Protein 9KB1 (pdb70)

B-factor: mean 30.73, std 11.29, range [16.1, 91.7]

Sequence (476 aa):
QPVDTIIYQAKVFDGLGNAPVHMDVAIKGQQIVALGELSAYQATEEVNADGLCLAPGFIDVHTHDDLEVLRNPEMAAKISQGVTTVITGNCGISAAPAELANDAPDPMNLLGEKAEFKFAQLRDYIDAYKVQKANVNVAALVGHTTLRNNVMADLLRPATAAEITLMQQQLDLALSQGALGLSTGLAYKNANQAPSSEVHAFGEVLKKHDALYTTHLRTEFDAVLDAMDEAFAMEQAFDIKVIISHLKCAGKNNWGRAPELLAKFSEQGEHSKCSCDAYPYAASSSTLDLNQVTDDFDIFITWSDSHPEMAEQLLADIAKQWGISLLDAAKQLQPAGAVYHGLNEDDVKTILAFDKTMIGSDGLPCDPHPHPRLWGSFPRVLGHYSREQGIFSLATAIHKMTGLSAANYRLANRGVIKVGHFADLVLFDADEIIDNATFVESALPASGIHQVWTNGQTTFKDKRVLPAYSGQFLTS

Solvent-accessible surface area: 17513 Å² total; per-residue (Å²): 207,82,8,59,8,0,0,41,67,0,76,4,7,34,2,90,34,81,79,46,82,117,27,2,0,0,0,103,40,82,81,1,56,9,51,22,114,5,100,104,91,125,12,126,66,116,19,119,0,106,69,22,4,0,0,2,2,0,2,0,0,2,0,3,1,3,2,28,1,43,98,53,12,60,4,29,15,1,0,5,0,0,0,1,1,0,0,1,0,1,3,0,0,2,2,3,8,2,125,33,79,128,101,21,22,74,5,0,51,16,0,6,135,87,76,40,17,157,16,43,77,2,135,59,4,5,67,30,2,101,123,91,83,0,0,0,0,0,0,4,1,0,0,0,0,0,0,0,27,41,27,6,108,76,14,86,62,67,10,71,82,74,27,28,63,87,0,51,107,50,0,37,77,2,5,76,43,4,1,13,0,0,0,0,0,5,45,47,134,12,0,64,85,0,54,53,78,1,4,55,25,0,0,113,22,0,95,150,59,128,8,5,4,1,2,23,3,57,39,14,68,87,44,0,41,100,6,0,60,38,3,2,30,2,1,64,55,18,86,11,11,0,0,0,1,8,7,14,2,7,9,118,120,5,85,53,46,0,84,75,0,45,63,16,11,103,99,7,61,129,48,80,105,3,7,0,2,5,10,0,9,26,0,20,11,24,41,5,54,52,142,46,26,33,122,66,33,81,3,44,0,2,47,5,104,56,54,90,104,17,31,96,49,44,0,45,72,0,3,174,104,64,66,60,62,42,80,63,0,0,111,95,0,64,69,0,1,0,5,4,53,3,18,46,61,98,6,10,48,47,5,0,49,28,110,58,0,0,0,2,0,11,0,10,24,55,16,103,23,14,2,2,2,12,44,0,0,0,0,46,0,1,0,36,0,10,85,103,81,55,55,24,65,33,13,50,0,0,47,5,0,0,4,30,0,6,64,10,3,122,11,78,71,9,5,22,8,120,76,35,28,44,0,8,0,0,5,0,31,23,110,105,0,37,19,50,7,67,74,112,97,5,51,71,72,7,36,10,4,68,7,0,3,0,3,17,96,33,0,9,74,83,137,133,36,51,74,33,61,14,3,54,17,23,82,98

Nearest PDB structures (foldseek):
  1m7j-assembly1_A  TM=9.771E-01  e=2.352E-67  Alcaligenes faecalis
  1rk5-assembly1_A  TM=9.761E-01  e=4.199E-66  Alcaligenes faecalis
  1v4y-assembly1_A  TM=9.751E-01  e=8.633E-66  Alcaligenes faecalis
  3giq-assembly1_A  TM=9.628E-01  e=1.571E-62  Bordetella bronchiseptica
  6gde-assembly1_A  TM=7.192E-01  e=4.401E-16  Aquifex aeolicus VF5

Radius of gyration: 21.79 Å; Cα contacts (8 Å, |Δi|>4): 1241; chains: 1; bounding box: 58×54×54 Å

Secondary structure (DSSP, 8-state):
--EEEEEEEEEE--SSSPPPEEEEEEEETTEEEEEE--TTS-EEEEEE-TT-EEEEPEEE-S---TTHHHH-TT-HHHHTTTEEEEEE--TT--SSS---SS---TTGGGT--GGG---SSHHHHHHHHHHH--SSEEEEPEEHHHHHHHH-S--SSPPPHHHHHHHHHHHHHHHHTT--EEEEETTSTTTTT--HHHHHTTHHHHHHTT-EEEEE-S-SSTTHHHHHHHHHHHHHHH--EEEE-S----SGGGTT-HHHHHHHGGG--S----EEEE-S-S-EEEE--GGG--SSS-EEEEEESS-GGGTTEEHHHHHHHHTS-HHHHHHHH-SEEEEE--S-HHHHHHHHHSTTEEE-----TT-SS--THHHHHHHIIIIIIIIIT-SS-HHHHHHTTTHHHHHHTT-TT-SS--TTSB--EEEE-TTT-B----SSSTTPPPBSEEEEEETTEEEEETTEE-------B---

Foldseek 3Di:
DAAAEKEAQAQEQFLQLDGTDGWMWTHHFFFTADIGHVPVHHHPYYHYQHQWYKFFQFEFEAEQCQQVCLVPQLLCLQVLLRHAAYEHAAAQEHLPLADADDADDPPNVLNPGRVSSPHNHLVSSQVSCVVLPGSHAYAYAHGNLRLCNRQDPQLQAEDDPVSLVVSLVRQLRNQVVFHQYYYHNCCDRSNVRHDLVSVLSNQVSCLVSLHEYEYNFNDLEDCRLVSVVSQLVSCVVRVHEYEYEAHAHFAPVCAPVLVVVVCSLVVSPPDNRYFYAHFQALKDKDFQDLVPFDPPFWKAWQAAPQCRVRHRHTLVVQCVVVVHDSSVSSVRRPRTMIIGSTGDNVSSLSQLLPLRYAYHQHWRVVGPQTALSSRFGLLCLLAVVCPPVNSDHNSSSSSSRAVSVCVSSVQPLTRGSDGPRTPFMWMWNSHQWGGDADSNRRNDHTPTTAWTDHSRHTQDHDHDGRGPSPYHHRGD

Structure (mmCIF, N/CA/C/O backbone):
data_9KB1
#
_entry.id   9KB1
#
_cell.length_a   87.597
_cell.length_b   87.597
_cell.length_c   143.319
_cell.angle_alpha   90.00
_cell.angle_beta   90.00
_cell.angle_gamma   120.00
#
_symmetry.space_group_name_H-M   'P 31 2 1'
#
loo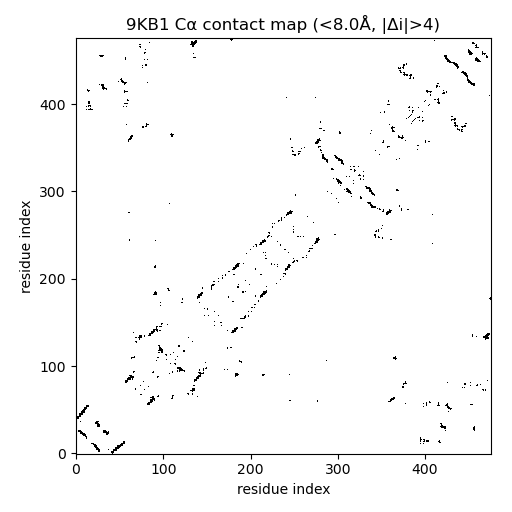p_
_entity.id
_entity.type
_entity.pdbx_description
1 polymer PpOngB
2 non-polymer 'ZINC ION'
3 non-polymer 'SULFATE ION'
4 water water
#
loop_
_atom_site.group_PDB
_atom_site.id
_atom_site.type_symbol
_atom_site.label_atom_id
_atom_site.label_alt_id
_atom_site.label_comp_id
_atom_site.label_asym_id
_atom_site.label_entity_id
_atom_site.label_seq_id
_atom_site.pdbx_PDB_ins_code
_atom_site.Cartn_x
_atom_site.Cartn_y
_atom_site.Cartn_z
_atom_site.occupancy
_atom_site.B_iso_or_equiv
_atom_site.auth_seq_id
_atom_site.auth_comp_id
_atom_site.auth_asym_id
_atom_site.auth_atom_id
_atom_site.pdbx_PDB_model_num
ATOM 1 N N . GLN A 1 7 ? 58.726 0.846 15.223 1.00 73.78 7 GLN A N 1
ATOM 2 C CA . GLN A 1 7 ? 57.788 0.061 14.422 1.00 63.35 7 GLN A CA 1
ATOM 3 C C . GLN A 1 7 ? 56.275 0.086 14.762 1.00 54.53 7 GLN A C 1
ATOM 4 O O . GLN A 1 7 ? 55.517 -0.634 14.112 1.00 50.32 7 GLN A O 1
ATOM 10 N N . PRO A 1 8 ? 55.810 0.869 15.743 1.00 47.07 8 PRO A N 1
ATOM 11 C CA . PRO A 1 8 ? 54.358 1.011 15.902 1.00 43.07 8 PRO A CA 1
ATOM 12 C C . PRO A 1 8 ? 53.755 1.853 14.787 1.00 36.49 8 PRO A C 1
ATOM 13 O O . PRO A 1 8 ? 54.428 2.654 14.137 1.00 41.32 8 PRO A O 1
ATOM 17 N N . VAL A 1 9 ? 52.454 1.658 14.581 1.00 36.52 9 VAL A N 1
ATOM 18 C CA . VAL A 1 9 ? 51.689 2.401 13.589 1.00 34.54 9 VAL A CA 1
ATOM 19 C C . VAL A 1 9 ? 50.598 3.185 14.312 1.00 33.15 9 VAL A C 1
ATOM 20 O O . VAL A 1 9 ? 50.315 2.959 15.487 1.00 36.57 9 VAL A O 1
ATOM 24 N N . ASP A 1 10 ? 49.982 4.122 13.584 1.00 33.64 10 ASP A N 1
ATOM 25 C CA . ASP A 1 10 ? 48.936 4.940 14.184 1.00 26.05 10 ASP A CA 1
ATOM 26 C C . ASP A 1 10 ? 47.633 4.167 14.326 1.00 31.79 10 ASP A C 1
ATOM 27 O O . ASP A 1 10 ? 46.974 4.242 15.370 1.00 31.95 10 ASP A O 1
ATOM 32 N N . THR A 1 11 ? 47.252 3.423 13.295 1.00 28.70 11 THR A N 1
ATOM 33 C CA . THR A 1 11 ? 45.920 2.844 13.220 1.00 30.70 11 THR A CA 1
ATOM 34 C C . THR A 1 11 ? 45.997 1.523 12.469 1.00 31.70 11 THR A C 1
ATOM 35 O O . THR A 1 11 ? 46.717 1.405 11.470 1.00 31.74 11 THR A O 1
ATOM 39 N N . ILE A 1 12 ? 45.250 0.535 12.945 1.00 33.96 12 ILE A N 1
ATOM 40 C CA . ILE A 1 12 ? 44.975 -0.665 12.167 1.00 33.07 12 ILE A CA 1
ATOM 41 C C . ILE A 1 12 ? 43.466 -0.812 12.054 1.00 34.07 12 ILE A C 1
ATOM 42 O O . ILE A 1 12 ? 42.749 -0.726 13.062 1.00 31.67 12 ILE A O 1
ATOM 47 N N . ILE A 1 13 ? 42.988 -0.987 10.825 1.00 30.05 13 ILE A N 1
ATOM 48 C CA . ILE A 1 13 ? 41.596 -1.301 10.542 1.00 30.15 13 ILE A CA 1
ATOM 49 C C . ILE A 1 13 ? 41.500 -2.811 10.396 1.00 33.88 13 ILE A C 1
ATOM 50 O O . ILE A 1 13 ? 42.120 -3.389 9.498 1.00 36.57 13 ILE A O 1
ATOM 55 N N . TYR A 1 14 ? 40.738 -3.450 11.284 1.00 31.42 14 TYR A N 1
ATOM 56 C CA . TYR A 1 14 ? 40.691 -4.902 11.382 1.00 29.57 14 TYR A CA 1
ATOM 57 C C . TYR A 1 14 ? 39.455 -5.451 10.684 1.00 33.53 14 TYR A C 1
ATOM 58 O O . TYR A 1 14 ? 38.339 -4.971 10.914 1.00 29.40 14 TYR A O 1
ATOM 67 N N . GLN A 1 15 ? 39.673 -6.439 9.811 1.00 37.47 15 GLN A N 1
ATOM 68 C CA . GLN A 1 15 ? 38.640 -7.346 9.310 1.00 40.89 15 GLN A CA 1
ATOM 69 C C . GLN A 1 15 ? 37.616 -6.661 8.408 1.00 33.10 15 GLN A C 1
ATOM 70 O O . GLN A 1 15 ? 36.480 -7.121 8.279 1.00 33.60 15 GLN A O 1
ATOM 76 N N . ALA A 1 16 ? 37.995 -5.575 7.750 1.00 29.29 16 ALA A N 1
ATOM 77 C CA . ALA A 1 16 ? 37.129 -5.066 6.704 1.00 31.61 16 ALA A CA 1
ATOM 78 C C . ALA A 1 16 ? 37.180 -5.980 5.479 1.00 29.03 16 ALA A C 1
ATOM 79 O O . ALA A 1 16 ? 38.118 -6.758 5.276 1.00 35.54 16 ALA A O 1
ATOM 81 N N . LYS A 1 17 ? 36.137 -5.887 4.664 1.00 27.15 17 LYS A N 1
ATOM 82 C CA . LYS A 1 17 ? 36.162 -6.379 3.289 1.00 30.75 17 LYS A CA 1
ATOM 83 C C . LYS A 1 17 ? 36.820 -5.297 2.435 1.00 26.96 17 LYS A C 1
ATOM 84 O O . LYS A 1 17 ? 36.202 -4.279 2.123 1.00 27.06 17 LYS A O 1
ATOM 90 N N . VAL A 1 18 ? 38.082 -5.502 2.063 1.00 25.49 18 VAL A N 1
ATOM 91 C CA . VAL A 1 18 ? 38.918 -4.455 1.469 1.00 27.40 18 VAL A CA 1
ATOM 92 C C . VAL A 1 18 ? 38.867 -4.546 -0.058 1.00 25.98 18 VAL A C 1
ATOM 93 O O . VAL A 1 18 ? 39.243 -5.568 -0.640 1.00 26.75 18 VAL A O 1
ATOM 97 N N . PHE A 1 19 ? 38.452 -3.459 -0.713 1.00 24.02 19 PHE A N 1
ATOM 98 C CA . PHE A 1 19 ? 38.493 -3.344 -2.168 1.00 24.26 19 PHE A CA 1
ATOM 99 C C . PHE A 1 19 ? 39.736 -2.550 -2.562 1.00 26.77 19 PHE A C 1
ATOM 100 O O . PHE A 1 19 ? 39.936 -1.433 -2.076 1.00 29.05 19 PHE A O 1
ATOM 108 N N . ASP A 1 20 ? 40.572 -3.119 -3.440 1.00 27.91 20 ASP A N 1
ATOM 109 C CA . ASP A 1 20 ? 41.844 -2.464 -3.731 1.00 30.83 20 ASP A CA 1
ATOM 110 C C . ASP A 1 20 ? 41.700 -1.260 -4.651 1.00 28.02 20 ASP A C 1
ATOM 111 O O . ASP A 1 20 ? 42.646 -0.472 -4.757 1.00 25.57 20 ASP A O 1
ATOM 116 N N . GLY A 1 21 ? 40.550 -1.083 -5.293 1.00 24.95 21 GLY A N 1
ATOM 117 C CA . GLY A 1 21 ? 40.350 0.035 -6.195 1.00 21.20 21 GLY A CA 1
ATOM 118 C C . GLY A 1 21 ? 40.633 -0.281 -7.650 1.00 24.80 21 GLY A C 1
ATOM 119 O O . GLY A 1 21 ? 40.439 0.595 -8.506 1.00 22.88 21 GLY A O 1
ATOM 120 N N . LEU A 1 22 ? 41.072 -1.506 -7.951 1.00 23.93 22 LEU A N 1
ATOM 121 C CA . LEU A 1 22 ? 41.476 -1.926 -9.283 1.00 26.38 22 LEU A CA 1
ATOM 122 C C . LEU A 1 22 ? 40.426 -2.794 -9.964 1.00 26.55 22 LEU A C 1
ATOM 123 O O . LEU A 1 22 ? 40.669 -3.290 -11.070 1.00 27.36 22 LEU A O 1
ATOM 128 N N . GLY A 1 23 ? 39.266 -2.973 -9.335 1.00 25.48 23 GLY A N 1
ATOM 129 C CA . GLY A 1 23 ? 38.221 -3.821 -9.861 1.00 23.04 23 GLY A CA 1
ATOM 130 C C . GLY A 1 23 ? 38.313 -5.270 -9.442 1.00 25.30 23 GLY A C 1
ATOM 131 O O . GLY A 1 23 ? 37.456 -6.065 -9.844 1.00 26.61 23 GLY A O 1
ATOM 132 N N . ASN A 1 24 ? 39.304 -5.631 -8.635 1.00 24.15 24 ASN A N 1
ATOM 133 C CA . ASN A 1 24 ? 39.487 -7.009 -8.203 1.00 28.77 24 ASN A CA 1
ATOM 134 C C . ASN A 1 24 ? 38.509 -7.375 -7.092 1.00 30.98 24 ASN A C 1
ATOM 135 O O . ASN A 1 24 ? 37.935 -6.515 -6.418 1.00 28.60 24 ASN A O 1
ATOM 140 N N . ALA A 1 25 ? 38.341 -8.682 -6.897 1.00 27.37 25 ALA A N 1
ATOM 141 C CA . ALA A 1 25 ? 37.486 -9.167 -5.828 1.00 27.81 25 ALA A CA 1
ATOM 142 C C . ALA A 1 25 ? 37.982 -8.634 -4.485 1.00 28.35 25 ALA A C 1
ATOM 143 O O . ALA A 1 25 ? 39.197 -8.524 -4.267 1.00 34.18 25 ALA A O 1
ATOM 145 N N . PRO A 1 26 ? 37.082 -8.288 -3.572 1.00 29.50 26 PRO A N 1
ATOM 146 C CA . PRO A 1 26 ? 37.516 -7.821 -2.253 1.00 27.69 26 PRO A CA 1
ATOM 147 C C . PRO A 1 26 ? 38.159 -8.945 -1.454 1.00 31.71 26 PRO A C 1
ATOM 148 O O . PRO A 1 26 ? 37.926 -10.133 -1.690 1.00 31.29 26 PRO A O 1
ATOM 152 N N . VAL A 1 27 ? 38.989 -8.543 -0.494 1.00 32.56 27 VAL A N 1
ATOM 153 C CA . VAL A 1 27 ? 39.753 -9.464 0.339 1.00 33.25 27 VAL A CA 1
ATOM 154 C C . VAL A 1 27 ? 39.553 -9.067 1.798 1.00 35.75 27 VAL A C 1
ATOM 155 O O . VAL A 1 27 ? 39.613 -7.880 2.139 1.00 34.71 27 VAL A O 1
ATOM 159 N N . HIS A 1 28 ? 39.287 -10.051 2.655 1.00 33.83 28 HIS A N 1
ATOM 160 C CA . HIS A 1 28 ? 39.245 -9.802 4.092 1.00 43.44 28 HIS A CA 1
ATOM 161 C C . HIS A 1 28 ? 40.671 -9.729 4.616 1.00 40.74 28 HIS A C 1
ATOM 162 O O . HIS A 1 28 ? 41.440 -10.683 4.466 1.00 40.53 28 HIS A O 1
ATOM 169 N N . MET A 1 29 ? 41.031 -8.594 5.202 1.00 40.01 29 MET A N 1
ATOM 170 C CA . MET A 1 29 ? 42.373 -8.406 5.740 1.00 43.02 29 MET A CA 1
ATOM 171 C C . MET A 1 29 ? 42.370 -7.136 6.578 1.00 43.00 29 MET A C 1
ATOM 172 O O . MET A 1 29 ? 41.353 -6.444 6.690 1.00 40.49 29 MET A O 1
ATOM 177 N N . ASP A 1 30 ? 43.522 -6.839 7.166 1.00 40.51 30 ASP A N 1
ATOM 178 C CA . ASP A 1 30 ? 43.721 -5.649 7.975 1.00 40.57 30 ASP A CA 1
ATOM 179 C C . ASP A 1 30 ? 44.590 -4.660 7.217 1.00 34.75 30 ASP A C 1
ATOM 180 O O . ASP A 1 30 ? 45.385 -5.036 6.352 1.00 41.21 30 ASP A O 1
ATOM 185 N N . VAL A 1 31 ? 44.453 -3.388 7.589 1.00 34.94 31 VAL A N 1
ATOM 186 C CA . VAL A 1 31 ? 45.143 -2.278 6.942 1.00 29.45 31 VAL A CA 1
ATOM 187 C C . VAL A 1 31 ? 45.767 -1.403 8.023 1.00 30.27 31 VAL A C 1
ATOM 188 O O . VAL A 1 31 ? 45.062 -0.938 8.927 1.00 31.26 31 VAL A O 1
ATOM 192 N N . ALA A 1 32 ? 47.074 -1.163 7.923 1.00 30.40 32 ALA A N 1
ATOM 193 C CA . ALA A 1 32 ? 47.804 -0.346 8.887 1.00 29.02 32 ALA A CA 1
ATOM 194 C C . ALA A 1 32 ? 48.107 1.026 8.295 1.00 32.41 32 ALA A C 1
ATOM 195 O O . ALA A 1 32 ? 48.575 1.125 7.154 1.00 33.36 32 ALA A O 1
ATOM 197 N N . ILE A 1 33 ? 47.862 2.074 9.082 1.00 27.51 33 ILE A N 1
ATOM 198 C CA . ILE A 1 33 ? 48.111 3.460 8.690 1.00 29.38 33 ILE A CA 1
ATOM 199 C C . ILE A 1 33 ? 49.178 4.027 9.612 1.00 29.90 33 ILE A C 1
ATOM 200 O O . ILE A 1 33 ? 49.064 3.917 10.839 1.00 30.36 33 ILE A O 1
ATOM 205 N N . LYS A 1 34 ? 50.189 4.670 9.033 1.00 29.53 34 LYS A N 1
ATOM 206 C CA . LYS A 1 34 ? 51.109 5.471 9.831 1.00 28.93 34 LYS A CA 1
ATOM 207 C C . LYS A 1 34 ? 51.424 6.750 9.072 1.00 29.23 34 LYS A C 1
ATOM 208 O O . LYS A 1 34 ? 51.812 6.700 7.899 1.00 31.73 34 LYS A O 1
ATOM 214 N N . GLY A 1 35 ? 51.263 7.889 9.737 1.00 27.62 35 GLY A N 1
ATOM 215 C CA . GLY A 1 35 ? 51.470 9.149 9.042 1.00 29.14 35 GLY A CA 1
ATOM 216 C C . GLY A 1 35 ? 50.415 9.338 7.968 1.00 29.50 35 GLY A C 1
ATOM 217 O O . GLY A 1 35 ? 49.210 9.235 8.228 1.00 28.04 35 GLY A O 1
ATOM 218 N N . GLN A 1 36 ? 50.871 9.601 6.738 1.00 25.86 36 GLN A N 1
ATOM 219 C CA . GLN A 1 36 ? 49.987 9.808 5.597 1.00 24.50 36 GLN A CA 1
ATOM 220 C C . GLN A 1 36 ? 49.746 8.544 4.788 1.00 22.15 36 GLN A C 1
ATOM 221 O O . GLN A 1 36 ? 49.005 8.598 3.797 1.00 28.54 36 GLN A O 1
ATOM 227 N N . GLN A 1 37 ? 50.339 7.414 5.178 1.00 25.66 37 GLN A N 1
ATOM 228 C CA . GLN A 1 37 ? 50.522 6.292 4.265 1.00 29.89 37 GLN A CA 1
ATOM 229 C C . GLN A 1 37 ? 49.894 5.007 4.781 1.00 26.93 37 GLN A C 1
ATOM 230 O O . GLN A 1 37 ? 49.783 4.781 5.991 1.00 25.80 37 GLN A O 1
ATOM 236 N N . ILE A 1 38 ? 49.489 4.169 3.832 1.00 26.99 38 ILE A N 1
ATOM 237 C CA . ILE A 1 38 ? 49.215 2.760 4.091 1.00 27.43 38 ILE A CA 1
ATOM 238 C C . ILE A 1 38 ? 50.561 2.060 4.227 1.00 29.65 38 ILE A C 1
ATOM 239 O O . ILE A 1 38 ? 51.376 2.091 3.298 1.00 30.28 38 ILE A O 1
ATOM 244 N N . VAL A 1 39 ? 50.816 1.451 5.389 1.00 29.85 39 VAL A N 1
ATOM 245 C CA . VAL A 1 39 ? 52.134 0.890 5.667 1.00 32.45 39 VAL A CA 1
ATOM 246 C C . VAL A 1 39 ? 52.141 -0.632 5.715 1.00 29.51 39 VAL A C 1
ATOM 247 O O . VAL A 1 39 ? 53.225 -1.230 5.617 1.00 36.42 39 VAL A O 1
ATOM 251 N N . ALA A 1 40 ? 50.992 -1.280 5.867 1.00 29.61 40 ALA A N 1
ATOM 252 C CA . ALA A 1 40 ? 50.991 -2.731 5.899 1.00 30.89 40 ALA A CA 1
ATOM 253 C C . ALA A 1 40 ? 49.600 -3.225 5.562 1.00 32.53 40 ALA A C 1
ATOM 254 O O . ALA A 1 40 ? 48.596 -2.590 5.900 1.00 33.03 40 ALA A O 1
ATOM 256 N N . LEU A 1 41 ? 49.560 -4.372 4.898 1.00 32.94 41 LEU A N 1
ATOM 257 C CA . LEU A 1 41 ? 48.317 -4.997 4.494 1.00 35.82 41 LEU A CA 1
ATOM 258 C C . LEU A 1 41 ? 48.371 -6.482 4.806 1.00 36.46 41 LEU A C 1
ATOM 259 O O . LEU A 1 41 ? 49.441 -7.088 4.872 1.00 41.50 41 LEU A O 1
ATOM 264 N N . GLY A 1 42 ? 47.191 -7.061 4.982 1.00 40.28 42 GLY A N 1
ATOM 265 C CA . GLY A 1 42 ? 47.078 -8.474 5.256 1.00 38.55 42 GLY A CA 1
ATOM 266 C C . GLY A 1 42 ? 46.598 -8.713 6.670 1.00 43.79 42 GLY A C 1
ATOM 267 O O . GLY A 1 42 ? 45.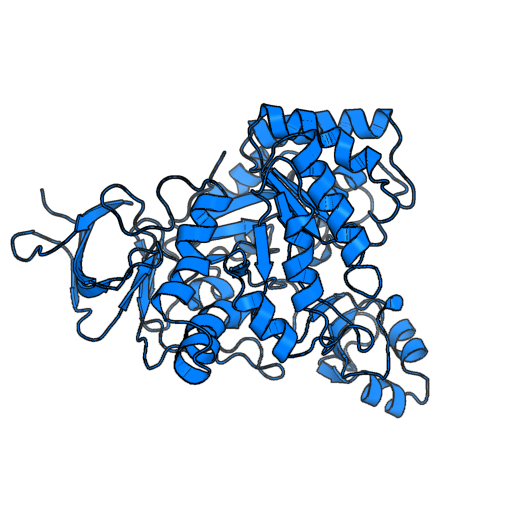523 -8.254 7.069 1.00 40.92 42 GLY A O 1
ATOM 268 N N . GLU A 1 43 ? 47.392 -9.414 7.469 1.00 46.14 43 GLU A N 1
ATOM 269 C CA . GLU A 1 43 ? 46.917 -9.747 8.800 1.00 61.00 43 GLU A CA 1
ATOM 270 C C . GLU A 1 43 ? 47.935 -9.294 9.834 1.00 57.63 43 GLU A C 1
ATOM 271 O O . GLU A 1 43 ? 49.064 -9.793 9.882 1.00 61.24 43 GLU A O 1
ATOM 277 N N . LEU A 1 44 ? 47.514 -8.326 10.651 1.00 48.60 44 LEU A N 1
ATOM 278 C CA . LEU A 1 44 ? 48.415 -7.472 11.410 1.00 47.07 44 LEU A CA 1
ATOM 279 C C . LEU A 1 44 ? 48.075 -7.488 12.896 1.00 45.00 44 LEU A C 1
ATOM 280 O O . LEU A 1 44 ? 48.186 -6.463 13.574 1.00 44.33 44 LEU A O 1
ATOM 285 N N . SER A 1 45 ? 47.642 -8.639 13.421 1.00 42.91 45 SER A N 1
ATOM 286 C CA . SER A 1 45 ? 47.407 -8.723 14.861 1.00 50.29 45 SER A CA 1
ATOM 287 C C . SER A 1 45 ? 48.706 -8.590 15.647 1.00 53.48 45 SER A C 1
ATOM 288 O O . SER A 1 45 ? 48.687 -8.163 16.807 1.00 56.38 45 SER A O 1
ATOM 291 N N . ALA A 1 46 ? 49.838 -8.932 15.030 1.00 58.50 46 ALA A N 1
ATOM 292 C CA . ALA A 1 46 ? 51.151 -8.832 15.652 1.00 59.99 46 ALA A CA 1
ATOM 293 C C . ALA A 1 46 ? 51.783 -7.449 15.497 1.00 63.26 46 ALA A C 1
ATOM 294 O O . ALA A 1 46 ? 52.959 -7.278 15.837 1.00 66.79 46 ALA A O 1
ATOM 296 N N . TYR A 1 47 ? 51.037 -6.470 14.986 1.00 53.43 47 TYR A N 1
ATOM 297 C CA . TYR A 1 47 ? 51.490 -5.092 14.887 1.00 44.47 47 TYR A CA 1
ATOM 298 C C . TYR A 1 47 ? 50.980 -4.288 16.072 1.00 43.77 47 TYR A C 1
ATOM 299 O O . TYR A 1 47 ? 49.929 -4.591 16.640 1.00 46.21 47 TYR A O 1
ATOM 308 N N . GLN A 1 48 ? 51.721 -3.244 16.432 1.00 41.47 48 GLN A N 1
ATOM 309 C CA . GLN A 1 48 ? 51.355 -2.390 17.555 1.00 42.29 48 GLN A CA 1
ATOM 310 C C . GLN A 1 48 ? 50.808 -1.066 17.036 1.00 38.28 48 GLN A C 1
ATOM 311 O O . GLN A 1 48 ? 51.533 -0.307 16.387 1.00 40.04 48 GLN A O 1
ATOM 317 N N . ALA A 1 49 ? 49.546 -0.782 17.338 1.00 33.16 49 ALA A N 1
ATOM 318 C CA . ALA A 1 49 ? 48.874 0.414 16.861 1.00 38.40 49 ALA A CA 1
ATOM 319 C C . ALA A 1 49 ? 48.342 1.229 18.031 1.00 42.77 49 ALA A C 1
ATOM 320 O O . ALA A 1 49 ? 47.807 0.676 18.997 1.00 40.78 49 ALA A O 1
ATOM 322 N N . THR A 1 50 ? 48.504 2.554 17.942 1.00 37.89 50 THR A N 1
ATOM 323 C CA . THR A 1 50 ? 47.869 3.439 18.913 1.00 38.90 50 THR A CA 1
ATOM 324 C C . THR A 1 50 ? 46.359 3.251 18.918 1.00 39.80 50 THR A C 1
ATOM 325 O O . THR A 1 50 ? 45.731 3.234 19.983 1.00 37.92 50 THR A O 1
ATOM 329 N N . GLU A 1 51 ? 45.761 3.095 17.737 1.00 34.54 51 GLU A N 1
ATOM 330 C CA . GLU A 1 51 ? 44.317 3.048 17.575 1.00 33.24 51 GLU A CA 1
ATOM 331 C C . GLU A 1 51 ? 43.918 1.808 16.786 1.00 39.03 51 GLU A C 1
ATOM 332 O O . GLU A 1 51 ? 44.574 1.452 15.797 1.00 33.95 51 GLU A O 1
ATOM 338 N N . GLU A 1 52 ? 42.827 1.166 17.211 1.00 36.07 52 GLU A N 1
ATOM 339 C CA . GLU A 1 52 ? 42.323 -0.049 16.576 1.00 35.30 52 GLU A CA 1
ATOM 340 C C . GLU A 1 52 ? 40.870 0.164 16.173 1.00 39.31 52 GLU A C 1
ATOM 341 O O . GLU A 1 52 ? 40.027 0.466 17.025 1.00 41.32 52 GLU A O 1
ATOM 347 N N . VAL A 1 53 ? 40.585 0.010 14.876 1.00 36.04 53 VAL A N 1
ATOM 348 C CA . VAL A 1 53 ? 39.244 0.158 14.314 1.00 36.81 53 VAL A CA 1
ATOM 349 C C . VAL A 1 53 ? 38.716 -1.227 13.957 1.00 38.93 53 VAL A C 1
ATOM 350 O O . VAL A 1 53 ? 39.356 -1.966 13.196 1.00 34.98 53 VAL A O 1
ATOM 354 N N . ASN A 1 54 ? 37.552 -1.577 14.502 1.00 38.12 54 ASN A N 1
ATOM 355 C CA . ASN A 1 54 ? 36.920 -2.865 14.219 1.00 33.78 54 ASN A CA 1
ATOM 356 C C . ASN A 1 54 ? 35.960 -2.668 13.056 1.00 39.22 54 ASN A C 1
ATOM 357 O O . ASN A 1 54 ? 34.882 -2.089 13.218 1.00 40.31 54 ASN A O 1
ATOM 362 N N . ALA A 1 55 ? 36.347 -3.158 11.876 1.00 32.40 55 ALA A N 1
ATOM 363 C CA . ALA A 1 55 ? 35.544 -3.002 10.672 1.00 32.95 55 ALA A CA 1
ATOM 364 C C . ALA A 1 55 ? 34.808 -4.278 10.293 1.00 31.86 55 ALA A C 1
ATOM 365 O O . ALA A 1 55 ? 34.373 -4.414 9.146 1.00 35.21 55 ALA A O 1
ATOM 367 N N . ASP A 1 56 ? 34.663 -5.212 11.232 1.00 31.14 56 ASP A N 1
ATOM 368 C CA . ASP A 1 56 ? 33.908 -6.433 10.977 1.00 34.92 56 ASP A CA 1
ATOM 369 C C . ASP A 1 56 ? 32.528 -6.097 10.421 1.00 35.44 56 ASP A C 1
ATOM 370 O O . ASP A 1 56 ? 31.802 -5.269 10.981 1.00 36.66 56 ASP A O 1
ATOM 375 N N . GLY A 1 57 ? 32.185 -6.716 9.293 1.00 35.67 57 GLY A N 1
ATOM 376 C CA . GLY A 1 57 ? 30.922 -6.460 8.637 1.00 33.42 57 GLY A CA 1
ATOM 377 C C . GLY A 1 57 ? 30.895 -5.251 7.720 1.00 34.47 57 GLY A C 1
ATOM 378 O O . GLY A 1 57 ? 29.859 -4.995 7.095 1.00 31.71 57 GLY A O 1
ATOM 379 N N . LEU A 1 58 ? 31.983 -4.494 7.625 1.00 27.84 58 LEU A N 1
ATOM 380 C CA . LEU A 1 58 ? 32.045 -3.306 6.780 1.00 27.93 58 LEU A CA 1
ATOM 381 C C . LEU A 1 58 ? 32.990 -3.531 5.606 1.00 30.54 58 LEU A C 1
ATOM 382 O O . LEU A 1 58 ? 33.706 -4.533 5.534 1.00 30.50 58 LEU A O 1
ATOM 387 N N . CYS A 1 59 ? 32.981 -2.573 4.672 1.00 29.58 59 CYS A N 1
ATOM 388 C CA . CYS A 1 59 ? 33.906 -2.552 3.548 1.00 24.50 59 CYS A CA 1
ATOM 389 C C . CYS A 1 59 ? 34.846 -1.356 3.636 1.00 23.92 59 CYS A C 1
ATOM 390 O O . CYS A 1 59 ? 34.481 -0.288 4.137 1.00 27.08 59 CYS A O 1
ATOM 393 N N . LEU A 1 60 ? 36.071 -1.553 3.159 1.00 25.69 60 LEU A N 1
ATOM 394 C CA . LEU A 1 60 ? 37.054 -0.484 3.028 1.00 27.18 60 LEU A CA 1
ATOM 395 C C . LEU A 1 60 ? 37.434 -0.323 1.561 1.00 26.83 60 LEU A C 1
ATOM 396 O O . LEU A 1 60 ? 37.658 -1.312 0.859 1.00 24.66 60 LEU A O 1
ATOM 401 N N . ALA A 1 61 ? 37.508 0.922 1.102 1.00 21.73 61 ALA A N 1
ATOM 402 C CA . ALA A 1 61 ? 37.843 1.248 -0.276 1.00 20.35 61 ALA A CA 1
ATOM 403 C C . ALA A 1 61 ? 38.769 2.453 -0.268 1.00 23.19 61 ALA A C 1
ATOM 404 O O . ALA A 1 61 ? 38.850 3.166 0.740 1.00 22.76 61 ALA A O 1
ATOM 406 N N . PRO A 1 62 ? 39.503 2.698 -1.367 1.00 23.55 62 PRO A N 1
ATOM 407 C CA . PRO A 1 62 ? 40.247 3.961 -1.472 1.00 20.56 62 PRO A CA 1
ATOM 408 C C . PRO A 1 62 ? 39.274 5.121 -1.412 1.00 23.22 62 PRO A C 1
ATOM 409 O O . PRO A 1 62 ? 38.101 4.981 -1.762 1.00 21.87 62 PRO A O 1
ATOM 413 N N . GLY A 1 63 ? 39.765 6.273 -0.953 1.00 21.04 63 GLY A N 1
ATOM 414 C CA . GLY A 1 63 ? 38.943 7.470 -0.994 1.00 23.91 63 GLY A CA 1
ATOM 415 C C . GLY A 1 63 ? 38.471 7.759 -2.405 1.00 21.04 63 GLY A C 1
ATOM 416 O O . GLY A 1 63 ? 39.185 7.528 -3.381 1.00 21.80 63 GLY A O 1
ATOM 417 N N . PHE A 1 64 ? 37.245 8.270 -2.517 1.00 19.43 64 PHE A N 1
ATOM 418 C CA . PHE A 1 64 ? 36.672 8.514 -3.836 1.00 21.12 64 PHE A CA 1
ATOM 419 C C . PHE A 1 64 ? 37.240 9.788 -4.440 1.00 22.35 64 PHE A C 1
ATOM 420 O O . PHE A 1 64 ? 37.478 10.768 -3.737 1.00 20.43 64 PHE A O 1
ATOM 428 N N . ILE A 1 65 ? 37.460 9.767 -5.758 1.00 19.37 65 ILE A N 1
ATOM 429 C CA . ILE A 1 65 ? 38.085 10.875 -6.481 1.00 19.89 65 ILE A CA 1
ATOM 430 C C . ILE A 1 65 ? 37.010 11.517 -7.350 1.00 20.03 65 ILE A C 1
ATOM 431 O O . ILE A 1 65 ? 36.541 10.914 -8.323 1.00 23.64 65 ILE A O 1
ATOM 436 N N . ASP A 1 66 ? 36.584 12.729 -6.997 1.00 22.12 66 ASP A N 1
ATOM 437 C CA . ASP A 1 66 ? 35.552 13.393 -7.791 1.00 19.84 66 ASP A CA 1
ATOM 438 C C . ASP A 1 66 ? 36.222 14.084 -8.973 1.00 20.16 66 ASP A C 1
ATOM 439 O O . ASP A 1 66 ? 36.757 15.188 -8.845 1.00 18.42 66 ASP A O 1
ATOM 444 N N . VAL A 1 67 ? 36.178 13.439 -10.144 1.00 20.55 67 VAL A N 1
ATOM 445 C CA . VAL A 1 67 ? 36.925 13.950 -11.293 1.00 19.65 67 VAL A CA 1
ATOM 446 C C . VAL A 1 67 ? 36.264 15.140 -11.964 1.00 24.77 67 VAL A C 1
ATOM 447 O O . VAL A 1 67 ? 36.891 15.775 -12.824 1.00 23.63 67 VAL A O 1
ATOM 451 N N . HIS A 1 68 ? 35.026 15.478 -11.610 1.00 18.96 68 HIS A N 1
ATOM 452 C CA . HIS A 1 68 ? 34.358 16.598 -12.272 1.00 22.89 68 HIS A CA 1
ATOM 453 C C . HIS A 1 68 ? 33.706 17.495 -11.231 1.00 24.21 68 HIS A C 1
ATOM 454 O O . HIS A 1 68 ? 32.534 17.313 -10.885 1.00 21.81 68 HIS A O 1
ATOM 461 N N . THR A 1 69 ? 34.460 18.475 -10.742 1.00 19.48 69 THR A N 1
ATOM 462 C CA . THR A 1 69 ? 33.913 19.421 -9.788 1.00 18.72 69 THR A CA 1
ATOM 463 C C . THR A 1 69 ? 34.059 20.836 -10.313 1.00 18.53 69 THR A C 1
ATOM 464 O O . THR A 1 69 ? 34.853 21.123 -11.213 1.00 21.70 69 THR A O 1
ATOM 468 N N . HIS A 1 70 ? 33.260 21.711 -9.726 1.00 18.28 70 HIS A N 1
ATOM 469 C CA . HIS A 1 70 ? 33.440 23.151 -9.815 1.00 20.64 70 HIS A CA 1
ATOM 470 C C . HIS A 1 70 ? 33.792 23.702 -8.437 1.00 20.28 70 HIS A C 1
ATOM 471 O O . HIS A 1 70 ? 33.328 24.765 -8.026 1.00 21.68 70 HIS A O 1
ATOM 478 N N . ASP A 1 71 ? 34.638 22.970 -7.715 1.00 16.59 71 ASP A N 1
ATOM 479 C CA . ASP A 1 71 ? 34.954 23.286 -6.328 1.00 17.98 71 ASP A CA 1
ATOM 480 C C . ASP A 1 71 ? 36.135 24.244 -6.188 1.00 20.78 71 ASP A C 1
ATOM 481 O O . ASP A 1 71 ? 36.625 24.421 -5.067 1.00 21.49 71 ASP A O 1
ATOM 486 N N . ASP A 1 72 ? 36.581 24.873 -7.290 1.00 21.78 72 ASP A N 1
ATOM 487 C CA . ASP A 1 72 ? 37.761 25.747 -7.289 1.00 22.75 72 ASP A CA 1
ATOM 488 C C . ASP A 1 72 ? 37.788 26.718 -6.112 1.00 25.74 72 ASP A C 1
ATOM 489 O O . ASP A 1 72 ? 38.793 26.829 -5.398 1.00 24.24 72 ASP A O 1
ATOM 494 N N . LEU A 1 73 ? 36.708 27.471 -5.931 1.00 24.39 73 LEU A N 1
ATOM 495 C CA . LEU A 1 73 ? 36.640 28.459 -4.861 1.00 20.92 73 LEU A CA 1
ATOM 496 C C . LEU A 1 73 ? 35.954 27.923 -3.619 1.00 22.37 73 LEU A C 1
ATOM 497 O O . LEU A 1 73 ? 36.237 28.395 -2.514 1.00 25.63 73 LEU A O 1
ATOM 502 N N . GLU A 1 74 ? 35.078 26.928 -3.780 1.00 21.71 74 GLU A N 1
ATOM 503 C CA . GLU A 1 74 ? 34.402 26.331 -2.635 1.00 21.89 74 GLU A CA 1
ATOM 504 C C . GLU A 1 74 ? 35.406 25.761 -1.643 1.00 24.29 74 GLU A C 1
ATOM 505 O O . GLU A 1 74 ? 35.195 25.821 -0.427 1.00 22.65 74 GLU A O 1
ATOM 511 N N . VAL A 1 75 ? 36.516 25.206 -2.142 1.00 22.84 75 VAL A N 1
ATOM 512 C CA . VAL A 1 75 ? 37.492 24.584 -1.254 1.00 23.89 75 VAL A CA 1
ATOM 513 C C . VAL A 1 75 ? 38.223 25.632 -0.415 1.00 25.31 75 VAL A C 1
ATOM 514 O O . VAL A 1 75 ? 38.731 25.320 0.671 1.00 26.44 75 VAL A O 1
ATOM 518 N N . LEU A 1 76 ? 38.246 26.885 -0.872 1.00 24.16 76 LEU A N 1
ATOM 519 C CA . LEU A 1 76 ? 38.804 27.975 -0.080 1.00 21.97 76 LEU A CA 1
ATOM 520 C C . LEU A 1 76 ? 37.772 28.537 0.898 1.00 23.78 76 LEU A C 1
ATOM 521 O O . LEU A 1 76 ? 38.100 28.821 2.062 1.00 25.63 76 LEU A O 1
ATOM 526 N N . ARG A 1 77 ? 36.520 28.703 0.446 1.00 23.16 77 ARG A N 1
ATOM 527 C CA . ARG A 1 77 ? 35.451 29.180 1.320 1.00 23.70 77 ARG A CA 1
ATOM 528 C C . ARG A 1 77 ? 35.117 28.170 2.413 1.00 22.87 77 ARG A C 1
ATOM 529 O O . ARG A 1 77 ? 34.768 28.554 3.537 1.00 24.70 77 ARG A O 1
ATOM 537 N N . ASN A 1 78 ? 35.182 26.879 2.087 1.00 22.50 78 ASN A N 1
ATOM 538 C CA . ASN A 1 78 ? 34.543 25.820 2.868 1.00 21.74 78 ASN A CA 1
ATOM 539 C C . ASN A 1 78 ? 35.489 24.632 2.923 1.00 21.41 78 ASN A C 1
ATOM 540 O O . ASN A 1 78 ? 35.226 23.579 2.329 1.00 18.99 78 ASN A O 1
ATOM 545 N N . PRO A 1 79 ? 36.626 24.773 3.609 1.00 22.62 79 PRO A N 1
ATOM 546 C CA . PRO A 1 79 ? 37.619 23.683 3.596 1.00 23.63 79 PRO A CA 1
ATOM 547 C C . PRO A 1 79 ? 37.118 22.365 4.187 1.00 22.32 79 PRO A C 1
ATOM 548 O O . PRO A 1 79 ? 37.699 21.314 3.883 1.00 22.69 79 PRO A O 1
ATOM 552 N N . GLU A 1 80 ? 36.060 22.370 5.010 1.00 23.01 80 GLU A N 1
ATOM 553 C CA . GLU A 1 80 ? 35.548 21.100 5.526 1.00 22.02 80 GLU A CA 1
ATOM 554 C C . GLU A 1 80 ? 34.915 20.254 4.425 1.00 19.60 80 GLU A C 1
ATOM 555 O O . GLU A 1 80 ? 34.945 19.016 4.505 1.00 21.18 80 GLU A O 1
ATOM 561 N N . MET A 1 81 ? 34.350 20.901 3.397 1.00 20.17 81 MET A N 1
ATOM 562 C CA . MET A 1 81 ? 33.867 20.233 2.184 1.00 21.91 81 MET A CA 1
ATOM 563 C C . MET A 1 81 ? 32.870 19.109 2.491 1.00 24.09 81 MET A C 1
ATOM 564 O O . MET A 1 81 ? 32.956 18.008 1.944 1.00 21.04 81 MET A O 1
ATOM 569 N N . ALA A 1 82 ? 31.885 19.413 3.343 1.00 21.46 82 ALA A N 1
ATOM 570 C CA . ALA A 1 82 ? 30.945 18.384 3.799 1.00 20.48 82 ALA A CA 1
ATOM 571 C C . ALA A 1 82 ? 30.220 17.692 2.646 1.00 21.59 82 ALA A C 1
ATOM 572 O O . ALA A 1 82 ? 29.986 16.474 2.701 1.00 23.23 82 ALA A O 1
ATOM 574 N N . ALA A 1 83 ? 29.821 18.453 1.614 1.00 19.99 83 ALA A N 1
ATOM 575 C CA . ALA A 1 83 ? 29.060 17.862 0.508 1.00 20.34 83 ALA A CA 1
ATOM 576 C C . ALA A 1 83 ? 29.799 16.683 -0.113 1.00 23.82 83 ALA A C 1
ATOM 577 O O . ALA A 1 83 ? 29.188 15.662 -0.449 1.00 21.51 83 ALA A O 1
ATOM 579 N N . LYS A 1 84 ? 31.116 16.792 -0.238 1.00 19.26 84 LYS A N 1
ATOM 580 C CA . LYS A 1 84 ? 31.934 15.740 -0.831 1.00 18.65 84 LYS A CA 1
ATOM 581 C C . LYS A 1 84 ? 32.446 14.743 0.213 1.00 19.93 84 LYS A C 1
ATOM 582 O O . LYS A 1 84 ? 32.370 13.525 -0.002 1.00 21.94 84 LYS A O 1
ATOM 588 N N . ILE A 1 85 ? 32.932 15.233 1.358 1.00 20.03 85 ILE A N 1
ATOM 589 C CA . ILE A 1 85 ? 33.432 14.338 2.407 1.00 20.39 85 ILE A CA 1
ATOM 590 C C . ILE A 1 85 ? 32.348 13.374 2.880 1.00 20.41 85 ILE A C 1
ATOM 591 O O . ILE A 1 85 ? 32.609 12.179 3.096 1.00 20.45 85 ILE A O 1
ATOM 596 N N . SER A 1 86 ? 31.115 13.860 3.043 1.00 20.26 86 SER A N 1
ATOM 597 C CA . SER A 1 86 ? 30.061 12.970 3.528 1.00 22.51 86 SER A CA 1
ATOM 598 C C . SER A 1 86 ? 29.694 11.889 2.522 1.00 25.68 86 SER A C 1
ATOM 599 O O . SER A 1 86 ? 28.991 10.943 2.890 1.00 24.68 86 SER A O 1
ATOM 602 N N . GLN A 1 87 ? 30.151 12.005 1.272 1.00 20.72 87 GLN A N 1
ATOM 603 C CA . GLN A 1 87 ? 29.988 10.966 0.267 1.00 24.62 87 GLN A CA 1
ATOM 604 C C . GLN A 1 87 ? 31.173 10.017 0.182 1.00 25.33 87 GLN A C 1
ATOM 605 O O . GLN A 1 87 ? 31.119 9.065 -0.600 1.00 23.09 87 GLN A O 1
ATOM 611 N N . GLY A 1 88 ? 32.248 10.268 0.919 1.00 22.08 88 GLY A N 1
ATOM 612 C CA . GLY A 1 88 ? 33.449 9.467 0.795 1.00 22.87 88 GLY A CA 1
ATOM 613 C C . GLY A 1 88 ? 34.506 10.027 -0.138 1.00 21.70 88 GLY A C 1
ATOM 614 O O . GLY A 1 88 ? 35.522 9.354 -0.365 1.00 19.93 88 GLY A O 1
ATOM 615 N N . VAL A 1 89 ? 34.313 11.240 -0.651 1.00 19.27 89 VAL A N 1
ATOM 616 C CA . VAL A 1 89 ? 35.239 11.863 -1.599 1.00 18.66 89 VAL A CA 1
ATOM 617 C C . VAL A 1 89 ? 36.425 12.451 -0.843 1.00 20.89 89 VAL A C 1
ATOM 618 O O . VAL A 1 89 ? 36.253 13.253 0.083 1.00 23.69 89 VAL A O 1
ATOM 622 N N . THR A 1 90 ? 37.640 12.069 -1.242 1.00 20.80 90 THR A N 1
ATOM 623 C CA . THR A 1 90 ? 38.840 12.594 -0.605 1.00 21.03 90 THR A CA 1
ATOM 624 C C . THR A 1 90 ? 39.685 13.476 -1.516 1.00 21.54 90 THR A C 1
ATOM 625 O O . THR A 1 90 ? 40.614 14.136 -1.027 1.00 20.56 90 THR A O 1
ATOM 629 N N . THR A 1 91 ? 39.405 13.496 -2.823 1.00 22.10 91 THR A N 1
ATOM 630 C CA . THR A 1 91 ? 40.156 14.288 -3.790 1.00 21.28 91 THR A CA 1
ATOM 631 C C . THR A 1 91 ? 39.166 14.895 -4.765 1.00 17.88 91 THR A C 1
ATOM 632 O O . THR A 1 91 ? 38.257 14.195 -5.232 1.00 19.69 91 THR A O 1
ATOM 636 N N . VAL A 1 92 ? 39.325 16.184 -5.069 1.00 17.73 92 VAL A N 1
ATOM 637 C CA . VAL A 1 92 ? 38.513 16.835 -6.092 1.00 18.21 92 VAL A CA 1
ATOM 638 C C . VAL A 1 92 ? 39.412 17.315 -7.223 1.00 23.23 92 VAL A C 1
ATOM 639 O O . VAL A 1 92 ? 40.526 17.798 -6.990 1.00 20.90 92 VAL A O 1
ATOM 643 N N . ILE A 1 93 ? 38.917 17.185 -8.449 1.00 19.61 93 ILE A N 1
ATOM 644 C CA . ILE A 1 93 ? 39.552 17.771 -9.630 1.00 17.69 93 ILE A CA 1
ATOM 645 C C . ILE A 1 93 ? 38.784 19.038 -9.981 1.00 19.85 93 ILE A C 1
ATOM 646 O O . ILE A 1 93 ? 37.584 18.985 -10.270 1.00 20.99 93 ILE A O 1
ATOM 651 N N . THR A 1 94 ? 39.467 20.173 -9.956 1.00 19.44 94 THR A N 1
ATOM 652 C CA . THR A 1 94 ? 38.845 21.470 -10.172 1.00 17.15 94 THR A CA 1
ATOM 653 C C . THR A 1 94 ? 39.182 21.999 -11.570 1.00 18.22 94 THR A C 1
ATOM 654 O O . THR A 1 94 ? 40.055 21.479 -12.272 1.00 21.51 94 THR A O 1
ATOM 658 N N . GLY A 1 95 ? 38.475 23.052 -11.971 1.00 19.96 95 GLY A N 1
ATOM 659 C CA . GLY A 1 95 ? 38.810 23.758 -13.205 1.00 19.35 95 GLY A CA 1
ATOM 660 C C . GLY A 1 95 ? 38.210 23.184 -14.470 1.00 18.91 95 GLY A C 1
ATOM 661 O O . GLY A 1 95 ? 38.867 23.196 -15.524 1.00 21.03 95 GLY A O 1
ATOM 662 N N . ASN A 1 96 ? 36.981 22.673 -14.400 1.00 21.00 96 ASN A N 1
ATOM 663 C CA . ASN A 1 96 ? 36.342 21.941 -15.485 1.00 20.97 96 ASN A CA 1
ATOM 664 C C . ASN A 1 96 ? 35.482 22.847 -16.362 1.00 20.09 96 ASN A C 1
ATOM 665 O O . ASN A 1 96 ? 35.139 23.968 -15.983 1.00 20.62 96 ASN A O 1
ATOM 670 N N . CYS A 1 97 ? 35.126 22.328 -17.547 1.00 20.05 97 CYS A N 1
ATOM 671 C CA . CYS A 1 97 ? 34.214 22.995 -18.485 1.00 17.87 97 CYS A CA 1
ATOM 672 C C . CYS A 1 97 ? 34.708 24.372 -18.904 1.00 21.08 97 CYS A C 1
ATOM 673 O O . CYS A 1 97 ? 33.910 25.266 -19.212 1.00 20.93 97 CYS A O 1
ATOM 676 N N . GLY A 1 98 ? 36.022 24.547 -18.955 1.00 20.63 98 GLY A N 1
ATOM 677 C CA . GLY A 1 98 ? 36.597 25.796 -19.417 1.00 19.73 98 GLY A CA 1
ATOM 678 C C . GLY A 1 98 ? 36.716 26.905 -18.386 1.00 18.26 98 GLY A C 1
ATOM 679 O O . GLY A 1 98 ? 37.162 28.001 -18.741 1.00 19.74 98 GLY A O 1
ATOM 680 N N . ILE A 1 99 ? 36.363 26.679 -17.118 1.00 19.05 99 ILE A N 1
ATOM 681 C CA . ILE A 1 99 ? 36.410 27.754 -16.133 1.00 20.96 99 ILE A CA 1
ATOM 682 C C . ILE A 1 99 ? 37.259 27.321 -14.945 1.00 20.97 99 ILE A C 1
ATOM 683 O O . ILE A 1 99 ? 37.077 26.226 -14.412 1.00 19.14 99 ILE A O 1
ATOM 688 N N . SER A 1 100 ? 38.176 28.184 -14.522 1.00 18.67 100 SER A N 1
ATOM 689 C CA . SER A 1 100 ? 38.991 27.889 -13.348 1.00 21.37 100 SER A CA 1
ATOM 690 C C . SER A 1 100 ? 39.227 29.161 -12.548 1.00 21.19 100 SER A C 1
ATOM 691 O O . SER A 1 100 ? 39.066 30.278 -13.051 1.00 21.71 100 SER A O 1
ATOM 694 N N . ALA A 1 101 ? 39.596 28.975 -11.274 1.00 20.76 101 ALA A N 1
ATOM 695 C CA . ALA A 1 101 ? 39.875 30.122 -10.420 1.00 22.24 101 ALA A CA 1
ATOM 696 C C . ALA A 1 101 ? 41.190 30.793 -10.769 1.00 26.93 101 ALA A C 1
ATOM 697 O O . ALA A 1 101 ? 41.377 31.970 -10.446 1.00 25.42 101 ALA A O 1
ATOM 699 N N . ALA A 1 102 ? 42.114 30.067 -11.379 1.00 25.67 102 ALA A N 1
ATOM 700 C CA . ALA A 1 102 ? 43.420 30.579 -11.756 1.00 26.11 102 ALA A CA 1
ATOM 701 C C . ALA A 1 102 ? 43.827 29.928 -13.067 1.00 23.07 102 ALA A C 1
ATOM 702 O O . ALA A 1 102 ? 43.338 28.841 -13.402 1.00 23.33 102 ALA A O 1
ATOM 704 N N . PRO A 1 103 ? 44.727 30.565 -13.835 1.00 26.44 103 PRO A N 1
ATOM 705 C CA . PRO A 1 103 ? 45.191 31.951 -13.670 1.00 24.99 103 PRO A CA 1
ATOM 706 C C . PRO A 1 103 ? 44.149 32.911 -14.245 1.00 27.93 103 PRO A C 1
ATOM 707 O O . PRO A 1 103 ? 43.804 32.780 -15.412 1.00 28.26 103 PRO A O 1
ATOM 711 N N . ALA A 1 104 ? 43.618 33.833 -13.445 1.00 26.61 104 ALA A N 1
ATOM 712 C CA . ALA A 1 104 ? 42.531 34.680 -13.918 1.00 26.15 104 ALA A CA 1
ATOM 713 C C . ALA A 1 104 ? 42.674 36.082 -13.360 1.00 29.84 104 ALA A C 1
ATOM 714 O O . ALA A 1 104 ? 42.857 36.266 -12.151 1.00 27.35 104 ALA A O 1
ATOM 716 N N . GLU A 1 105 ? 42.571 37.069 -14.240 1.00 28.11 105 GLU A N 1
ATOM 717 C CA . GLU A 1 105 ? 42.488 38.462 -13.831 1.00 36.78 105 GLU A CA 1
ATOM 718 C C . GLU A 1 105 ? 41.222 39.039 -14.438 1.00 37.40 105 GLU A C 1
ATOM 719 O O . GLU A 1 105 ? 41.043 38.995 -15.659 1.00 41.52 105 GLU A O 1
ATOM 725 N N . LEU A 1 106 ? 40.338 39.546 -13.585 1.00 32.68 106 LEU A N 1
ATOM 726 C CA . LEU A 1 106 ? 39.025 40.018 -13.996 1.00 36.26 106 LEU A CA 1
ATOM 727 C C . LEU A 1 106 ? 39.031 41.533 -14.143 1.00 41.57 106 LEU A C 1
ATOM 728 O O . LEU A 1 106 ? 39.610 42.252 -13.323 1.00 39.88 106 LEU A O 1
ATOM 733 N N . ALA A 1 107 ? 38.376 42.010 -15.193 1.00 40.02 107 ALA A N 1
ATOM 734 C CA . ALA A 1 107 ? 38.177 43.438 -15.370 1.00 50.30 107 ALA A CA 1
ATOM 735 C C . ALA A 1 107 ? 36.792 43.805 -14.858 1.00 64.02 107 ALA A C 1
ATOM 736 O O . ALA A 1 107 ? 36.575 43.914 -13.646 1.00 65.41 107 ALA A O 1
ATOM 738 N N . ASN A 1 108 ? 35.844 43.965 -15.779 1.00 78.33 108 ASN A N 1
ATOM 739 C CA . ASN A 1 108 ? 34.476 44.345 -15.445 1.00 82.56 108 ASN A CA 1
ATOM 740 C C . ASN A 1 108 ? 33.818 43.334 -14.516 1.00 80.47 108 ASN A C 1
ATOM 741 O O . ASN A 1 108 ? 33.604 43.604 -13.329 1.00 79.73 108 ASN A O 1
ATOM 746 N N . ASP A 1 109 ? 33.506 42.161 -15.056 1.00 73.17 109 ASP A N 1
ATOM 747 C CA . ASP A 1 109 ? 32.692 41.160 -14.391 1.00 62.74 109 ASP A CA 1
ATOM 748 C C . ASP A 1 109 ? 33.362 39.804 -14.532 1.00 41.90 109 ASP A C 1
ATOM 749 O O . ASP A 1 109 ? 34.409 39.661 -15.170 1.00 47.66 109 ASP A O 1
ATOM 754 N N . ALA A 1 110 ? 32.750 38.796 -13.923 1.00 33.74 110 ALA A N 1
ATOM 755 C CA . ALA A 1 110 ? 33.112 37.419 -14.206 1.00 33.97 110 ALA A CA 1
ATOM 756 C C . ALA A 1 110 ? 32.206 36.944 -15.330 1.00 28.01 110 ALA A C 1
ATOM 757 O O . ALA A 1 110 ? 30.999 36.772 -15.106 1.00 34.27 110 ALA A O 1
ATOM 759 N N . PRO A 1 111 ? 32.714 36.734 -16.538 1.00 30.43 111 PRO A N 1
ATOM 760 C CA . PRO A 1 111 ? 31.831 36.305 -17.622 1.00 24.37 111 PRO A CA 1
ATOM 761 C C . PRO A 1 111 ? 31.325 34.897 -17.371 1.00 25.40 111 PRO A C 1
ATOM 762 O O . PRO A 1 111 ? 32.005 34.068 -16.761 1.00 25.07 111 PRO A O 1
ATOM 766 N N . ASP A 1 112 ? 30.114 34.639 -17.846 1.00 25.28 112 ASP A N 1
ATOM 767 C CA . ASP A 1 112 ? 29.525 33.315 -17.701 1.00 26.27 112 ASP A CA 1
ATOM 768 C C . ASP A 1 112 ? 30.384 32.276 -18.416 1.00 24.50 112 ASP A C 1
ATOM 769 O O . ASP A 1 112 ? 30.896 32.537 -19.513 1.00 24.65 112 ASP A O 1
ATOM 774 N N . PRO A 1 113 ? 30.541 31.076 -17.846 1.00 21.88 113 PRO A N 1
ATOM 775 C CA . PRO A 1 113 ? 29.906 30.564 -16.626 1.00 22.99 113 PRO A CA 1
ATOM 776 C C . PRO A 1 113 ? 30.755 30.664 -15.352 1.00 25.32 113 PRO A C 1
ATOM 777 O O . PRO A 1 113 ? 30.651 29.784 -14.503 1.00 21.86 113 PRO A O 1
ATOM 781 N N . MET A 1 114 ? 31.597 31.689 -15.221 1.00 25.00 114 MET A N 1
ATOM 782 C CA . MET A 1 114 ? 32.476 31.742 -14.058 1.00 27.29 114 MET A CA 1
ATOM 783 C C . MET A 1 114 ? 31.704 31.891 -12.749 1.00 26.30 114 MET A C 1
ATOM 784 O O . MET A 1 114 ? 32.231 31.530 -11.693 1.00 26.41 114 MET A O 1
ATOM 789 N N . ASN A 1 115 ? 30.463 32.386 -12.798 1.00 27.69 115 ASN A N 1
ATOM 790 C CA . ASN A 1 115 ? 29.629 32.479 -11.605 1.00 30.13 115 ASN A CA 1
ATOM 791 C C . ASN A 1 115 ? 29.316 31.116 -11.004 1.00 31.30 115 ASN A C 1
ATOM 792 O O . ASN A 1 115 ? 28.893 31.046 -9.844 1.00 30.79 115 ASN A O 1
ATOM 797 N N . LEU A 1 116 ? 29.481 30.035 -11.769 1.00 23.36 116 LEU A N 1
ATOM 798 C CA . LEU A 1 116 ? 29.364 28.709 -11.183 1.00 22.42 116 LEU A CA 1
ATOM 799 C C . LEU A 1 116 ? 30.393 28.495 -10.079 1.00 28.03 116 LEU A C 1
ATOM 800 O O . LEU A 1 116 ? 30.192 27.625 -9.226 1.00 26.01 116 LEU A O 1
ATOM 805 N N . LEU A 1 117 ? 31.496 29.259 -10.086 1.00 26.03 117 LEU A N 1
ATOM 806 C CA . LEU A 1 117 ? 32.564 29.087 -9.105 1.00 23.46 117 LEU A CA 1
ATOM 807 C C . LEU A 1 117 ? 32.397 29.982 -7.888 1.00 26.83 117 LEU A C 1
ATOM 808 O O . LEU A 1 117 ? 32.639 29.536 -6.761 1.00 24.29 117 LEU A O 1
ATOM 813 N N . GLY A 1 118 ? 32.005 31.232 -8.101 1.00 26.65 118 GLY A N 1
ATOM 814 C CA . GLY A 1 118 ? 31.907 32.184 -7.016 1.00 26.99 118 GLY A CA 1
ATOM 815 C C . GLY A 1 118 ? 31.666 33.572 -7.573 1.00 29.06 118 GLY A C 1
ATOM 816 O O . GLY A 1 118 ? 31.456 33.751 -8.777 1.00 27.06 118 GLY A O 1
ATOM 817 N N . GLU A 1 119 ? 31.709 34.550 -6.676 1.00 27.97 119 GLU A N 1
ATOM 818 C CA . GLU A 1 119 ? 31.495 35.933 -7.075 1.00 29.64 119 GLU A CA 1
ATOM 819 C C . GLU A 1 119 ? 32.797 36.564 -7.549 1.00 30.98 119 GLU A C 1
ATOM 820 O O . GLU A 1 119 ? 33.896 36.102 -7.231 1.00 28.44 119 GLU A O 1
ATOM 826 N N . LYS A 1 120 ? 32.647 37.644 -8.322 1.00 31.49 120 LYS A N 1
ATOM 827 C CA . LYS A 1 120 ? 33.780 38.300 -8.967 1.00 33.98 120 LYS A CA 1
ATOM 828 C C . LYS A 1 120 ? 34.917 38.596 -7.995 1.00 32.44 120 LYS A C 1
ATOM 829 O O . LYS A 1 120 ? 36.093 38.403 -8.327 1.00 30.06 120 LYS A O 1
ATOM 835 N N . ALA A 1 121 ? 34.589 39.070 -6.790 1.00 31.59 121 ALA A N 1
ATOM 836 C CA . ALA A 1 121 ? 35.626 39.477 -5.847 1.00 29.90 121 ALA A CA 1
ATOM 837 C C . ALA A 1 121 ? 36.502 38.316 -5.387 1.00 31.74 121 ALA A C 1
ATOM 838 O O . ALA A 1 121 ? 37.617 38.549 -4.908 1.00 33.45 121 ALA A O 1
ATOM 840 N N . GLU A 1 122 ? 36.032 37.076 -5.524 1.00 29.26 122 GLU A N 1
ATOM 841 C CA . GLU A 1 122 ? 36.788 35.931 -5.035 1.00 30.48 122 GLU A CA 1
ATOM 842 C C . GLU A 1 122 ? 37.949 35.548 -5.940 1.00 33.78 122 GLU A C 1
ATOM 843 O O . GLU A 1 122 ? 38.846 34.819 -5.495 1.00 28.23 122 GLU A O 1
ATOM 849 N N . PHE A 1 123 ? 37.949 36.006 -7.197 1.00 30.39 123 PHE A N 1
ATOM 850 C CA . PHE A 1 123 ? 38.978 35.649 -8.171 1.00 28.59 123 PHE A CA 1
ATOM 851 C C . PHE A 1 123 ? 40.201 36.517 -7.905 1.00 26.06 123 PHE A C 1
ATOM 852 O O . PHE A 1 123 ? 40.385 37.576 -8.503 1.00 26.29 123 PHE A O 1
ATOM 860 N N . LYS A 1 124 ? 41.053 36.037 -6.995 1.00 27.09 124 LYS A N 1
ATOM 861 C CA . LYS A 1 124 ? 42.210 36.774 -6.499 1.00 27.02 124 LYS A CA 1
ATOM 862 C C . LYS A 1 124 ? 43.526 36.118 -6.900 1.00 32.75 124 LYS A C 1
ATOM 863 O O . LYS A 1 124 ? 44.541 36.322 -6.228 1.00 34.72 124 LYS A O 1
ATOM 869 N N . PHE A 1 125 ? 43.540 35.325 -7.982 1.00 24.78 125 PHE A N 1
ATOM 870 C CA . PHE A 1 125 ? 44.669 34.442 -8.295 1.00 23.18 125 PHE A CA 1
ATOM 871 C C . PHE A 1 125 ? 45.118 34.670 -9.740 1.00 29.87 125 PHE A C 1
ATOM 872 O O . PHE A 1 125 ? 44.724 33.946 -10.660 1.00 27.03 125 PHE A O 1
ATOM 880 N N . ALA A 1 126 ? 45.976 35.679 -9.928 1.00 27.61 126 ALA A N 1
ATOM 881 C CA . ALA A 1 126 ? 46.437 36.013 -11.273 1.00 31.04 126 ALA A CA 1
ATOM 882 C C . ALA A 1 126 ? 47.246 34.878 -11.879 1.00 30.68 126 ALA A C 1
ATOM 883 O O . ALA A 1 126 ? 47.262 34.712 -13.104 1.00 32.75 126 ALA A O 1
ATOM 885 N N . GLN A 1 127 ? 47.922 34.094 -11.048 1.00 27.30 127 GLN A N 1
ATOM 886 C CA . GLN A 1 127 ? 48.659 32.922 -11.493 1.00 31.03 127 GLN A CA 1
ATOM 887 C C . GLN A 1 127 ? 48.270 31.729 -10.633 1.00 31.79 127 GLN A C 1
ATOM 888 O O . GLN A 1 127 ? 47.756 31.883 -9.516 1.00 28.01 127 GLN A O 1
ATOM 894 N N . LEU A 1 128 ? 48.496 30.528 -11.184 1.00 28.99 128 LEU A N 1
ATOM 895 C CA . LEU A 1 128 ? 48.152 29.307 -10.461 1.00 27.20 128 LEU A CA 1
ATOM 896 C C . LEU A 1 128 ? 48.827 29.256 -9.095 1.00 32.02 128 LEU A C 1
ATOM 897 O O . LEU A 1 128 ? 48.222 28.801 -8.113 1.00 30.75 128 LEU A O 1
ATOM 902 N N . ARG A 1 129 ? 50.079 29.720 -8.998 1.00 30.26 129 ARG A N 1
ATOM 903 C CA . ARG A 1 129 ? 50.744 29.622 -7.702 1.00 27.53 129 ARG A CA 1
ATOM 904 C C . ARG A 1 129 ? 50.063 30.485 -6.648 1.00 27.46 129 ARG A C 1
ATOM 905 O O . ARG A 1 129 ? 50.124 30.157 -5.456 1.00 27.80 129 ARG A O 1
ATOM 913 N N . ASP A 1 130 ? 49.412 31.579 -7.050 1.00 26.68 130 ASP A N 1
ATOM 914 C CA . ASP A 1 130 ? 48.622 32.342 -6.089 1.00 29.89 130 ASP A CA 1
ATOM 915 C C . ASP A 1 130 ? 47.501 31.489 -5.521 1.00 30.66 130 ASP A C 1
ATOM 916 O O . ASP A 1 130 ? 47.182 31.573 -4.326 1.00 29.23 130 ASP A O 1
ATOM 921 N N . TYR A 1 131 ? 46.902 30.651 -6.368 1.00 26.39 131 TYR A N 1
ATOM 922 C CA . TYR A 1 131 ? 45.814 29.791 -5.924 1.00 25.98 131 TYR A CA 1
ATOM 923 C C . TYR A 1 131 ? 46.324 28.693 -4.995 1.00 22.96 131 TYR A C 1
ATOM 924 O O . TYR A 1 131 ? 45.691 28.394 -3.977 1.00 25.54 131 TYR A O 1
ATOM 933 N N . ILE A 1 132 ? 47.474 28.096 -5.317 1.00 25.29 132 ILE A N 1
ATOM 934 C CA . ILE A 1 132 ? 48.067 27.089 -4.435 1.00 24.57 132 ILE A CA 1
ATOM 935 C C . ILE A 1 132 ? 48.400 27.701 -3.074 1.00 26.54 132 ILE A C 1
ATOM 936 O O . ILE A 1 132 ? 48.106 27.120 -2.020 1.00 24.86 132 ILE A O 1
ATOM 941 N N . ASP A 1 133 ? 49.014 28.891 -3.075 1.00 25.11 133 ASP A N 1
ATOM 942 C CA . ASP A 1 133 ? 49.289 29.592 -1.820 1.00 28.55 133 ASP A CA 1
ATOM 943 C C . ASP A 1 133 ? 48.017 29.764 -0.996 1.00 27.14 133 ASP A C 1
ATOM 944 O O . ASP A 1 133 ? 48.006 29.529 0.223 1.00 28.97 133 ASP A O 1
ATOM 949 N N . ALA A 1 134 ? 46.937 30.202 -1.647 1.00 27.66 134 ALA A N 1
ATOM 950 C CA . ALA A 1 134 ? 45.675 30.382 -0.939 1.00 28.74 134 ALA A CA 1
ATOM 951 C C . ALA A 1 134 ? 45.166 29.059 -0.377 1.00 28.08 134 ALA A C 1
ATOM 952 O O . ALA A 1 134 ? 44.682 29.004 0.762 1.00 26.42 134 ALA A O 1
ATOM 954 N N . TYR A 1 135 ? 45.252 27.981 -1.166 1.00 29.24 135 TYR A N 1
ATOM 955 C CA . TYR A 1 135 ? 44.845 26.678 -0.647 1.00 27.11 135 TYR A CA 1
ATOM 956 C C . TYR A 1 135 ? 45.668 26.294 0.573 1.00 27.71 135 TYR A C 1
ATOM 957 O O . TYR A 1 135 ? 45.141 25.712 1.530 1.00 25.34 135 TYR A O 1
ATOM 966 N N . LYS A 1 136 ? 46.961 26.614 0.568 1.00 26.94 136 LYS A N 1
ATOM 967 C CA . LYS A 1 136 ? 47.830 26.129 1.632 1.00 28.00 136 LYS A CA 1
ATOM 968 C C . LYS A 1 136 ? 47.685 26.917 2.931 1.00 28.53 136 LYS A C 1
ATOM 969 O O . LYS A 1 136 ? 48.256 26.509 3.949 1.00 28.01 136 LYS A O 1
ATOM 975 N N . VAL A 1 137 ? 46.906 28.001 2.940 1.00 27.77 137 VAL A N 1
ATOM 976 C CA . VAL A 1 137 ? 46.677 28.741 4.180 1.00 31.56 137 VAL A CA 1
ATOM 977 C C . VAL A 1 137 ? 46.004 27.849 5.220 1.00 31.36 137 VAL A C 1
ATOM 978 O O . VAL A 1 137 ? 46.458 27.752 6.366 1.00 31.79 137 VAL A O 1
ATOM 982 N N . GLN A 1 138 ? 44.899 27.196 4.843 1.00 30.63 138 GLN A N 1
ATOM 983 C CA . GLN A 1 138 ? 44.228 26.245 5.724 1.00 31.41 138 GLN A CA 1
ATOM 984 C C . GLN A 1 138 ? 44.332 24.802 5.263 1.00 32.10 138 GLN A C 1
ATOM 985 O O . GLN A 1 138 ? 44.097 23.901 6.065 1.00 25.61 138 GLN A O 1
ATOM 991 N N . LYS A 1 139 ? 44.683 24.568 4.009 1.00 23.17 139 LYS A N 1
ATOM 992 C CA . LYS A 1 139 ? 44.453 23.308 3.296 1.00 25.22 139 LYS A CA 1
ATOM 993 C C . LYS A 1 139 ? 42.952 23.036 3.374 1.00 23.14 139 LYS A C 1
ATOM 994 O O . LYS A 1 139 ? 42.147 23.969 3.483 1.00 28.73 139 LYS A O 1
ATOM 1000 N N . ALA A 1 140 ? 42.557 21.768 3.272 1.00 23.62 140 ALA A N 1
ATOM 1001 C CA . ALA A 1 140 ? 41.144 21.416 3.219 1.00 21.48 140 ALA A CA 1
ATOM 1002 C C . ALA A 1 140 ? 41.018 19.943 3.568 1.00 21.01 140 ALA A C 1
ATOM 1003 O O . ALA A 1 140 ? 42.014 19.219 3.648 1.00 24.54 140 ALA A O 1
ATOM 1005 N N . ASN A 1 141 ? 39.774 19.494 3.757 1.00 20.47 141 ASN A N 1
ATOM 1006 C CA . ASN A 1 141 ? 39.547 18.071 3.997 1.00 20.59 141 ASN A CA 1
ATOM 1007 C C . ASN A 1 141 ? 39.743 17.198 2.756 1.00 22.71 141 ASN A C 1
ATOM 1008 O O . ASN A 1 141 ? 39.840 15.970 2.896 1.00 23.14 141 ASN A O 1
ATOM 1013 N N . VAL A 1 142 ? 39.804 17.788 1.556 1.00 19.27 142 VAL A N 1
ATOM 1014 C CA . VAL A 1 142 ? 40.051 17.048 0.326 1.00 20.27 142 VAL A CA 1
ATOM 1015 C C . VAL A 1 142 ? 41.379 17.495 -0.277 1.00 22.82 142 VAL A C 1
ATOM 1016 O O . VAL A 1 142 ? 41.784 18.656 -0.152 1.00 22.13 142 VAL A O 1
ATOM 1020 N N . ASN A 1 143 ? 42.059 16.557 -0.938 1.00 22.40 143 ASN A N 1
ATOM 1021 C CA . ASN A 1 143 ? 43.133 16.912 -1.860 1.00 18.97 143 ASN A CA 1
ATOM 1022 C C . ASN A 1 143 ? 42.542 17.653 -3.053 1.00 20.00 143 ASN A C 1
ATOM 1023 O O . ASN A 1 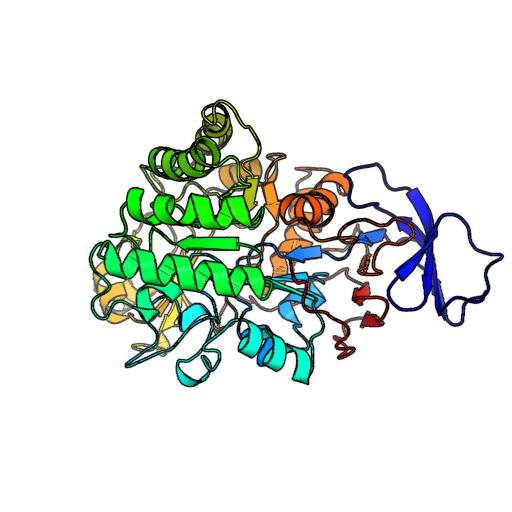143 ? 41.387 17.430 -3.420 1.00 21.32 143 ASN A O 1
ATOM 1028 N N . VAL A 1 144 ? 43.347 18.529 -3.671 1.00 21.44 144 VAL A N 1
ATOM 1029 C CA . VAL A 1 144 ? 42.937 19.282 -4.856 1.00 22.57 144 VAL A CA 1
ATOM 1030 C C . VAL A 1 144 ? 43.951 19.073 -5.974 1.00 23.85 144 VAL A C 1
ATOM 1031 O O . VAL A 1 144 ? 45.162 19.201 -5.760 1.00 18.89 144 VAL A O 1
ATOM 1035 N N . ALA A 1 145 ? 43.452 18.771 -7.171 1.00 18.78 145 ALA A N 1
ATOM 1036 C CA . ALA A 1 145 ? 44.222 18.846 -8.399 1.00 19.48 145 ALA A CA 1
ATOM 1037 C C . ALA A 1 145 ? 43.448 19.743 -9.351 1.00 23.69 145 ALA A C 1
ATOM 1038 O O . ALA A 1 145 ? 42.222 19.628 -9.454 1.00 23.61 145 ALA A O 1
ATOM 1040 N N . ALA A 1 146 ? 44.156 20.639 -10.035 1.00 21.46 146 ALA A N 1
ATOM 1041 C CA . ALA A 1 146 ? 43.524 21.746 -10.746 1.00 17.40 146 ALA A CA 1
ATOM 1042 C C . ALA A 1 146 ? 43.828 21.716 -12.239 1.00 22.13 146 ALA A C 1
ATOM 1043 O O . ALA A 1 146 ? 44.994 21.627 -12.648 1.00 22.56 146 ALA A O 1
ATOM 1045 N N . LEU A 1 147 ? 42.776 21.820 -13.039 1.00 18.61 147 LEU A N 1
ATOM 1046 C CA . LEU A 1 147 ? 42.859 22.120 -14.458 1.00 18.08 147 LEU A CA 1
ATOM 1047 C C . LEU A 1 147 ? 42.733 23.625 -14.674 1.00 20.66 147 LEU A C 1
ATOM 1048 O O . LEU A 1 147 ? 42.198 24.356 -13.835 1.00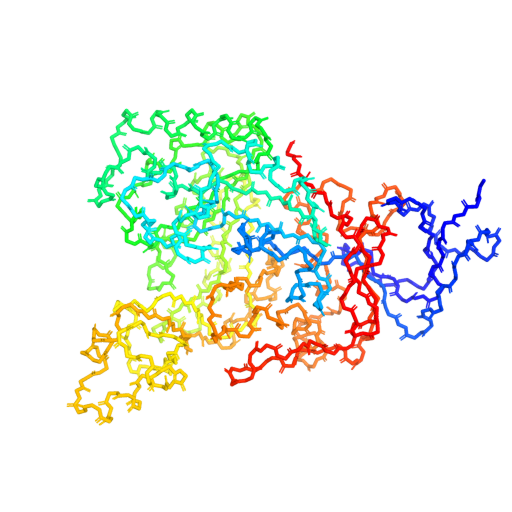 22.11 147 LEU A O 1
ATOM 1053 N N . VAL A 1 148 ? 43.247 24.080 -15.816 1.00 20.83 148 VAL A N 1
ATOM 1054 C CA . VAL A 1 148 ? 43.149 25.466 -16.261 1.00 23.08 148 VAL A CA 1
ATOM 1055 C C . VAL A 1 148 ? 42.011 25.560 -17.270 1.00 22.16 148 VAL A C 1
ATOM 1056 O O . VAL A 1 148 ? 41.936 24.744 -18.196 1.00 21.41 148 VAL A O 1
ATOM 1060 N N . GLY A 1 149 ? 41.137 26.551 -17.115 1.00 21.80 149 GLY A N 1
ATOM 1061 C CA . GLY A 1 149 ? 39.992 26.694 -18.005 1.00 22.80 149 GLY A CA 1
ATOM 1062 C C . GLY A 1 149 ? 40.273 27.569 -19.213 1.00 20.89 149 GLY A C 1
ATOM 1063 O O . GLY A 1 149 ? 40.766 28.689 -19.076 1.00 19.96 149 GLY A O 1
ATOM 1064 N N . HIS A 1 150 ? 39.921 27.058 -20.400 1.00 17.23 150 HIS A N 1
ATOM 1065 C CA . HIS A 1 150 ? 40.171 27.790 -21.644 1.00 19.67 150 HIS A CA 1
ATOM 1066 C C . HIS A 1 150 ? 39.369 29.085 -21.695 1.00 19.39 150 HIS A C 1
ATOM 1067 O O . HIS A 1 150 ? 39.880 30.123 -22.136 1.00 23.25 150 HIS A O 1
ATOM 1074 N N . THR A 1 151 ? 38.120 29.057 -21.215 1.00 19.74 151 THR A N 1
ATOM 1075 C CA . THR A 1 151 ? 37.317 30.279 -21.208 1.00 19.49 151 THR A CA 1
ATOM 1076 C C . THR A 1 151 ? 37.925 31.321 -20.276 1.00 19.27 151 THR A C 1
ATOM 1077 O O . THR A 1 151 ? 37.940 32.523 -20.586 1.00 21.75 151 THR A O 1
ATOM 1081 N N . THR A 1 152 ? 38.425 30.872 -19.122 1.00 20.68 152 THR A N 1
ATOM 1082 C CA . THR A 1 152 ? 39.157 31.754 -18.220 1.00 19.86 152 THR A CA 1
ATOM 1083 C C . THR A 1 152 ? 40.359 32.387 -18.912 1.00 19.31 152 THR A C 1
ATOM 1084 O O . THR A 1 152 ? 40.588 33.596 -18.799 1.00 22.13 152 THR A O 1
ATOM 1088 N N . LEU A 1 153 ? 41.139 31.587 -19.642 1.00 21.74 153 LEU A N 1
ATOM 1089 C CA . LEU A 1 153 ? 42.267 32.145 -20.390 1.00 24.46 153 LEU A CA 1
ATOM 1090 C C . LEU A 1 153 ? 41.799 33.147 -21.441 1.00 23.17 153 LEU A C 1
ATOM 1091 O O . LEU A 1 153 ? 42.433 34.190 -21.633 1.00 25.80 153 LEU A O 1
ATOM 1096 N N . ARG A 1 154 ? 40.705 32.840 -22.144 1.00 22.58 154 ARG A N 1
ATOM 1097 C CA . ARG A 1 154 ? 40.183 33.783 -23.132 1.00 23.34 154 ARG A CA 1
ATOM 1098 C C . ARG A 1 154 ? 39.836 35.113 -22.479 1.00 22.28 154 ARG A C 1
ATOM 1099 O O . ARG A 1 154 ? 40.159 36.179 -23.015 1.00 21.43 154 ARG A O 1
ATOM 1107 N N . ASN A 1 155 ? 39.211 35.067 -21.298 1.00 22.02 155 ASN A N 1
ATOM 1108 C CA . ASN A 1 155 ? 38.790 36.295 -20.631 1.00 21.64 155 ASN A CA 1
ATOM 1109 C C . ASN A 1 155 ? 39.978 37.147 -20.198 1.00 23.37 155 ASN A C 1
ATOM 1110 O O . ASN A 1 155 ? 39.863 38.380 -20.138 1.00 25.49 155 ASN A O 1
ATOM 1115 N N . ASN A 1 156 ? 41.122 36.520 -19.902 1.00 21.83 156 ASN A N 1
ATOM 1116 C CA . ASN A 1 156 ? 42.327 37.284 -19.571 1.00 22.84 156 ASN A CA 1
ATOM 1117 C C . ASN A 1 156 ? 42.779 38.189 -20.709 1.00 30.87 156 ASN A C 1
ATOM 1118 O O . ASN A 1 156 ? 43.364 39.253 -20.458 1.00 25.70 156 ASN A O 1
ATOM 1123 N N . VAL A 1 157 ? 42.564 37.773 -21.957 1.00 24.55 157 VAL A N 1
ATOM 1124 C CA . VAL A 1 157 ? 43.156 38.454 -23.102 1.00 23.60 157 VAL A CA 1
ATOM 1125 C C . VAL A 1 157 ? 42.125 39.008 -24.077 1.00 24.71 157 VAL A C 1
ATOM 1126 O O . VAL A 1 157 ? 42.503 39.780 -24.964 1.00 25.45 157 VAL A O 1
ATOM 1130 N N . MET A 1 158 ? 40.842 38.668 -23.938 1.00 23.83 158 MET A N 1
ATOM 1131 C CA . MET A 1 158 ? 39.787 39.153 -24.821 1.00 23.24 158 MET A CA 1
ATOM 1132 C C . MET A 1 158 ? 38.798 40.013 -24.042 1.00 25.50 158 MET A C 1
ATOM 1133 O O . MET A 1 158 ? 38.293 39.593 -22.994 1.00 27.23 158 MET A O 1
ATOM 1138 N N . ALA A 1 159 ? 38.514 41.214 -24.556 1.00 27.69 159 ALA A N 1
ATOM 1139 C CA . ALA A 1 159 ? 37.434 42.008 -23.979 1.00 25.39 159 ALA A CA 1
ATOM 1140 C C . ALA A 1 159 ? 36.086 41.583 -24.537 1.00 30.31 159 ALA A C 1
ATOM 1141 O O . ALA A 1 159 ? 35.112 41.465 -23.787 1.00 32.21 159 ALA A O 1
ATOM 1143 N N . ASP A 1 160 ? 36.013 41.355 -25.849 1.00 24.38 160 ASP A N 1
ATOM 1144 C CA . ASP A 1 160 ? 34.830 40.809 -26.504 1.00 28.79 160 ASP A CA 1
ATOM 1145 C C . ASP A 1 160 ? 35.075 39.319 -26.711 1.00 26.93 160 ASP A C 1
ATOM 1146 O O . ASP A 1 160 ? 35.951 38.941 -27.496 1.00 26.37 160 ASP A O 1
ATOM 1151 N N . LEU A 1 161 ? 34.304 38.479 -26.008 1.00 24.12 161 LEU A N 1
ATOM 1152 C CA . LEU A 1 161 ? 34.456 37.028 -26.089 1.00 21.90 161 LEU A CA 1
ATOM 1153 C C . LEU A 1 161 ? 33.674 36.395 -27.240 1.00 26.99 161 LEU A C 1
ATOM 1154 O O . LEU A 1 161 ? 33.847 35.197 -27.502 1.00 24.62 161 LEU A O 1
ATOM 1159 N N . LEU A 1 162 ? 32.828 37.159 -27.933 1.00 24.36 162 LEU A N 1
ATOM 1160 C CA . LEU A 1 162 ? 31.926 36.595 -28.939 1.00 25.13 162 LEU A CA 1
ATOM 1161 C C . LEU A 1 162 ? 32.589 36.575 -30.317 1.00 27.72 162 LEU A C 1
ATOM 1162 O O . LEU A 1 162 ? 32.134 37.216 -31.270 1.00 26.17 162 LEU A O 1
ATOM 1167 N N . ARG A 1 163 ? 33.669 35.789 -30.413 1.00 22.59 163 ARG A N 1
ATOM 1168 C CA . ARG A 1 163 ? 34.504 35.706 -31.609 1.00 20.87 163 ARG A CA 1
ATOM 1169 C C . ARG A 1 163 ? 35.618 34.696 -31.361 1.00 19.94 163 ARG A C 1
ATOM 1170 O O . ARG A 1 163 ? 35.880 34.337 -30.201 1.00 23.15 163 ARG A O 1
ATOM 1178 N N . PRO A 1 164 ? 36.290 34.226 -32.409 1.00 19.43 164 PRO A N 1
ATOM 1179 C CA . PRO A 1 164 ? 37.595 33.584 -32.219 1.00 25.24 164 PRO A CA 1
ATOM 1180 C C . PRO A 1 164 ? 38.579 34.552 -31.579 1.00 23.86 164 PRO A C 1
ATOM 1181 O O . PRO A 1 164 ? 38.490 35.770 -31.764 1.00 23.27 164 PRO A O 1
ATOM 1185 N N . ALA A 1 165 ? 39.534 33.997 -30.839 1.00 24.15 165 ALA A N 1
ATOM 1186 C CA . ALA A 1 165 ? 40.702 34.760 -30.424 1.00 25.46 165 ALA A CA 1
ATOM 1187 C C . ALA A 1 165 ? 41.606 35.011 -31.627 1.00 27.15 165 ALA A C 1
ATOM 1188 O O . ALA A 1 165 ? 41.662 34.202 -32.560 1.00 25.04 165 ALA A O 1
ATOM 1190 N N . THR A 1 166 ? 42.323 36.143 -31.612 1.00 22.39 166 THR A N 1
ATOM 1191 C CA . THR A 1 166 ? 43.323 36.371 -32.651 1.00 22.45 166 THR A CA 1
ATOM 1192 C C . THR A 1 166 ? 44.485 35.408 -32.469 1.00 23.09 166 THR A C 1
ATOM 1193 O O . THR A 1 166 ? 44.666 34.817 -31.404 1.00 24.90 166 THR A O 1
ATOM 1197 N N . ALA A 1 167 ? 45.314 35.284 -33.512 1.00 24.40 167 ALA A N 1
ATOM 1198 C CA . ALA A 1 167 ? 46.524 34.480 -33.361 1.00 25.32 167 ALA A CA 1
ATOM 1199 C C . ALA A 1 167 ? 47.390 35.008 -32.224 1.00 28.04 167 ALA A C 1
ATOM 1200 O O . ALA A 1 167 ? 48.000 34.230 -31.485 1.00 26.32 167 ALA A O 1
ATOM 1202 N N . ALA A 1 168 ? 47.448 36.329 -32.062 1.00 26.91 168 ALA A N 1
ATOM 1203 C CA . ALA A 1 168 ? 48.289 36.903 -31.021 1.00 24.68 168 ALA A CA 1
ATOM 1204 C C . ALA A 1 168 ? 47.707 36.648 -29.631 1.00 24.99 168 ALA A C 1
ATOM 1205 O O . ALA A 1 168 ? 48.453 36.408 -28.677 1.00 24.52 168 ALA A O 1
ATOM 1207 N N . GLU A 1 169 ? 46.378 36.705 -29.493 1.00 24.38 169 GLU A N 1
ATOM 1208 C CA . GLU A 1 169 ? 45.754 36.340 -28.228 1.00 24.25 169 GLU A CA 1
ATOM 1209 C C . GLU A 1 169 ? 45.998 34.870 -27.916 1.00 24.32 169 GLU A C 1
ATOM 1210 O O . GLU A 1 169 ? 46.208 34.496 -26.757 1.00 24.70 169 GLU A O 1
ATOM 1216 N N . ILE A 1 170 ? 45.984 34.022 -28.946 1.00 24.94 170 ILE A N 1
ATOM 1217 C CA . ILE A 1 170 ? 46.260 32.604 -28.731 1.00 22.68 170 ILE A CA 1
ATOM 1218 C C . ILE A 1 170 ? 47.677 32.403 -28.194 1.00 25.00 170 ILE A C 1
ATOM 1219 O O . ILE A 1 170 ? 47.904 31.599 -27.277 1.00 25.16 170 ILE A O 1
ATOM 1224 N N . THR A 1 171 ? 48.651 33.118 -28.764 1.00 26.34 171 THR A N 1
ATOM 1225 C CA . THR A 1 171 ? 50.027 33.022 -28.280 1.00 26.90 171 THR A CA 1
ATOM 1226 C C . THR A 1 171 ? 50.114 33.375 -26.798 1.00 27.81 171 THR A C 1
ATOM 1227 O O . THR A 1 171 ? 50.794 32.688 -26.023 1.00 27.99 171 THR A O 1
ATOM 1231 N N . LEU A 1 172 ? 49.423 34.440 -26.384 1.00 26.35 172 LEU A N 1
ATOM 1232 C CA . LEU A 1 172 ? 49.365 34.788 -24.967 1.00 27.64 172 LEU A CA 1
ATOM 1233 C C . LEU A 1 172 ? 48.781 33.645 -24.147 1.00 26.09 172 LEU A C 1
ATOM 1234 O O . LEU A 1 172 ? 49.324 33.274 -23.101 1.00 30.79 172 LEU A O 1
ATOM 1239 N N . MET A 1 173 ? 47.667 33.074 -24.612 1.00 25.33 173 MET A N 1
ATOM 1240 C CA . MET A 1 173 ? 47.031 31.994 -23.867 1.00 24.27 173 MET A CA 1
ATOM 1241 C C . MET A 1 173 ? 47.937 30.771 -23.795 1.00 24.41 173 MET A C 1
ATOM 1242 O O . MET A 1 173 ? 47.967 30.083 -22.768 1.00 25.92 173 MET A O 1
ATOM 1247 N N . GLN A 1 174 ? 48.665 30.473 -24.879 1.00 25.01 174 GLN A N 1
ATOM 1248 C CA . GLN A 1 174 ? 49.642 29.382 -24.853 1.00 27.74 174 GLN A CA 1
ATOM 1249 C C . GLN A 1 174 ? 50.671 29.586 -23.742 1.00 27.75 174 GLN A C 1
ATOM 1250 O O . GLN A 1 174 ? 50.988 28.657 -22.994 1.00 25.85 174 GLN A O 1
ATOM 1256 N N . GLN A 1 175 ? 51.231 30.793 -23.640 1.00 27.16 175 GLN A N 1
ATOM 1257 C CA . GLN A 1 175 ? 52.226 31.048 -22.600 1.00 26.78 175 GLN A CA 1
ATOM 1258 C C . GLN A 1 175 ? 51.605 31.030 -21.205 1.00 24.72 175 GLN A C 1
ATOM 1259 O O . GLN A 1 175 ? 52.255 30.610 -20.237 1.00 25.96 175 GLN A O 1
ATOM 1265 N N . GLN A 1 176 ? 50.358 31.486 -21.074 1.00 24.51 176 GLN A N 1
ATOM 1266 C CA . GLN A 1 176 ? 49.707 31.438 -19.769 1.00 24.96 176 GLN A CA 1
ATOM 1267 C C . GLN A 1 176 ? 49.463 29.997 -19.338 1.00 26.77 176 GLN A C 1
ATOM 1268 O O . GLN A 1 176 ? 49.675 29.645 -18.169 1.00 23.76 176 GLN A O 1
ATOM 1274 N N . LEU A 1 177 ? 49.023 29.148 -20.270 1.00 25.54 177 LEU A N 1
ATOM 1275 C CA . LEU A 1 177 ? 48.850 27.737 -19.948 1.00 24.96 177 LEU A CA 1
ATOM 1276 C C . LEU A 1 177 ? 50.182 27.099 -19.599 1.00 24.49 177 LEU A C 1
ATOM 1277 O O . LEU A 1 177 ? 50.277 26.327 -18.637 1.00 25.02 177 LEU A O 1
ATOM 1282 N N . ASP A 1 178 ? 51.227 27.422 -20.363 1.00 24.73 178 ASP A N 1
ATOM 1283 C CA . ASP A 1 178 ? 52.524 26.809 -20.119 1.00 24.39 178 ASP A CA 1
ATOM 1284 C C . ASP A 1 178 ? 53.013 27.121 -18.713 1.00 25.23 178 ASP A C 1
ATOM 1285 O O . ASP A 1 178 ? 53.483 26.228 -17.997 1.00 26.40 178 ASP A O 1
ATOM 1290 N N . LEU A 1 179 ? 52.900 28.388 -18.302 1.00 25.53 179 LEU A N 1
ATOM 1291 C CA . LEU A 1 179 ? 53.292 28.769 -16.948 1.00 28.13 179 LEU A CA 1
ATOM 1292 C C . LEU A 1 179 ? 52.449 28.053 -15.901 1.00 29.53 179 LEU A C 1
ATOM 1293 O O . LEU A 1 179 ? 52.976 27.586 -14.886 1.00 28.15 179 LEU A O 1
ATOM 1298 N N . ALA A 1 180 ? 51.134 27.967 -16.118 1.00 27.09 180 ALA A N 1
ATOM 1299 C CA . ALA A 1 180 ? 50.279 27.310 -15.133 1.00 27.17 180 ALA A CA 1
ATOM 1300 C C . ALA A 1 180 ? 50.618 25.831 -15.005 1.00 27.00 180 ALA A C 1
ATOM 1301 O O . ALA A 1 180 ? 50.629 25.283 -13.891 1.00 27.50 180 ALA A O 1
ATOM 1303 N N . LEU A 1 181 ? 50.899 25.170 -16.131 1.00 27.25 181 LEU A N 1
ATOM 1304 C CA . LEU A 1 181 ? 51.308 23.769 -16.083 1.00 25.87 181 LEU A CA 1
ATOM 1305 C C . LEU A 1 181 ? 52.618 23.609 -15.319 1.00 31.40 181 LEU A C 1
ATOM 1306 O O . LEU A 1 181 ? 52.769 22.675 -14.523 1.00 28.07 181 LEU A O 1
ATOM 1311 N N . SER A 1 182 ? 53.579 24.513 -15.552 1.00 26.43 182 SER A N 1
ATOM 1312 C CA . SER A 1 182 ? 54.845 24.459 -14.821 1.00 28.33 182 SER A CA 1
ATOM 1313 C C . SER A 1 182 ? 54.649 24.681 -13.329 1.00 28.31 182 SER A C 1
ATOM 1314 O O . SER A 1 182 ? 55.425 24.159 -12.519 1.00 30.08 182 SER A O 1
ATOM 1317 N N . GLN A 1 183 ? 53.632 25.447 -12.948 1.00 25.11 183 GLN A N 1
ATOM 1318 C CA . GLN A 1 183 ? 53.331 25.698 -11.544 1.00 28.69 183 GLN A CA 1
ATOM 1319 C C . GLN A 1 183 ? 52.494 24.604 -10.902 1.00 28.15 183 GLN A C 1
ATOM 1320 O O . GLN A 1 183 ? 52.250 24.670 -9.693 1.00 28.64 183 GLN A O 1
ATOM 1326 N N . GLY A 1 184 ? 52.037 23.619 -11.675 1.00 28.89 184 GLY A N 1
ATOM 1327 C CA . GLY A 1 184 ? 51.419 22.447 -11.083 1.00 26.26 184 GLY A CA 1
ATOM 1328 C C . GLY A 1 184 ? 50.083 22.011 -11.646 1.00 28.58 184 GLY A C 1
ATOM 1329 O O . GLY A 1 184 ? 49.571 20.958 -11.247 1.00 27.70 184 GLY A O 1
ATOM 1330 N N . ALA A 1 185 ? 49.513 22.783 -12.574 1.00 22.03 185 ALA A N 1
ATOM 1331 C CA . ALA A 1 185 ? 48.227 22.410 -13.165 1.00 26.37 185 ALA A CA 1
ATOM 1332 C C . ALA A 1 185 ? 48.325 21.084 -13.916 1.00 21.42 185 ALA A C 1
ATOM 1333 O O . ALA A 1 185 ? 49.368 20.734 -14.481 1.00 24.39 185 ALA A O 1
ATOM 1335 N N . LEU A 1 186 ? 47.211 20.349 -13.944 1.00 19.63 186 LEU A N 1
ATOM 1336 C CA . LEU A 1 186 ? 47.177 19.046 -14.592 1.00 21.35 186 LEU A CA 1
ATOM 1337 C C . LEU A 1 186 ? 46.921 19.113 -16.094 1.00 20.55 186 LEU A C 1
ATOM 1338 O O . LEU A 1 186 ? 47.261 18.165 -16.801 1.00 21.30 186 LEU A O 1
ATOM 1343 N N . GLY A 1 187 ? 46.279 20.168 -16.579 1.00 19.44 187 GLY A N 1
ATOM 1344 C CA . GLY A 1 187 ? 45.957 20.254 -17.995 1.00 19.82 187 GLY A CA 1
ATOM 1345 C C . GLY A 1 187 ? 44.953 21.363 -18.242 1.00 21.07 187 GLY A C 1
ATOM 1346 O O . GLY A 1 187 ? 44.800 22.264 -17.416 1.00 20.60 187 GLY A O 1
ATOM 1347 N N . LEU A 1 188 ? 44.280 21.284 -19.399 1.00 22.51 188 LEU A N 1
ATOM 1348 C CA . LEU A 1 188 ? 43.359 22.309 -19.882 1.00 18.28 188 LEU A CA 1
ATOM 1349 C C . LEU A 1 188 ? 41.962 21.719 -20.023 1.00 19.80 188 LEU A C 1
ATOM 1350 O O . LEU A 1 188 ? 41.809 20.596 -20.519 1.00 20.78 188 LEU A O 1
ATOM 1355 N N . SER A 1 189 ? 40.942 22.480 -19.626 1.00 19.80 189 SER A N 1
ATOM 1356 C CA . SER A 1 189 ? 39.562 22.102 -19.915 1.00 17.01 189 SER A CA 1
ATOM 1357 C C . SER A 1 189 ? 38.944 23.108 -20.874 1.00 21.02 189 SER A C 1
ATOM 1358 O O . SER A 1 189 ? 39.336 24.278 -20.896 1.00 20.94 189 SER A O 1
ATOM 1361 N N . THR A 1 190 ? 37.975 22.645 -21.672 1.00 19.53 190 THR A N 1
ATOM 1362 C CA . THR A 1 190 ? 37.170 23.545 -22.483 1.00 18.39 190 THR A CA 1
ATOM 1363 C C . THR A 1 190 ? 35.693 23.350 -22.180 1.00 21.98 190 THR A C 1
ATOM 1364 O O . THR A 1 190 ? 35.264 22.278 -21.745 1.00 20.27 190 THR A O 1
ATOM 1368 N N . GLY A 1 191 ? 34.925 24.409 -22.413 1.00 21.31 191 GLY A N 1
ATOM 1369 C CA . GLY A 1 191 ? 33.479 24.323 -22.391 1.00 22.16 191 GLY A CA 1
ATOM 1370 C C . GLY A 1 191 ? 32.951 24.943 -23.664 1.00 26.39 191 GLY A C 1
ATOM 1371 O O . GLY A 1 191 ? 32.570 26.118 -23.676 1.00 23.25 191 GLY A O 1
ATOM 1372 N N . LEU A 1 192 ? 32.968 24.176 -24.755 1.00 22.17 192 LEU A N 1
ATOM 1373 C CA . LEU A 1 192 ? 32.735 24.735 -26.079 1.00 20.80 192 LEU A CA 1
ATOM 1374 C C . LEU A 1 192 ? 31.266 25.026 -26.367 1.00 21.69 192 LEU A C 1
ATOM 1375 O O . LEU A 1 192 ? 30.972 25.702 -27.357 1.00 24.14 192 LEU A O 1
ATOM 1380 N N . ALA A 1 193 ? 30.340 24.525 -25.555 1.00 21.27 193 ALA A N 1
ATOM 1381 C CA . ALA A 1 193 ? 28.930 24.848 -25.756 1.00 23.35 193 ALA A CA 1
ATOM 1382 C C . ALA A 1 193 ? 28.537 26.196 -25.169 1.00 29.75 193 ALA A C 1
ATOM 1383 O O . ALA A 1 193 ? 27.487 26.730 -25.544 1.00 30.28 193 ALA A O 1
ATOM 1385 N N . TYR A 1 194 ? 29.341 26.753 -24.261 1.00 24.41 194 TYR A N 1
ATOM 1386 C CA . TYR A 1 194 ? 28.996 28.017 -23.624 1.00 24.87 194 TYR A CA 1
ATOM 1387 C C . TYR A 1 194 ? 29.179 29.190 -24.579 1.00 23.79 194 TYR A C 1
ATOM 1388 O O . TYR A 1 194 ? 30.091 29.210 -25.413 1.00 24.64 194 TYR A O 1
ATOM 1397 N N . LYS A 1 195 ? 28.304 30.190 -24.423 1.00 24.61 195 LYS A N 1
ATOM 1398 C CA . LYS A 1 195 ? 28.299 31.351 -25.309 1.00 32.61 195 LYS A CA 1
ATOM 1399 C C . LYS A 1 195 ? 29.683 31.980 -25.443 1.00 26.19 195 LYS A C 1
ATOM 1400 O O . LYS A 1 195 ? 30.083 32.394 -26.535 1.00 22.79 195 LYS A O 1
ATOM 1406 N N . ASN A 1 196 ? 30.428 32.063 -24.345 1.00 22.66 196 ASN A N 1
ATOM 1407 C CA . ASN A 1 196 ? 31.677 32.812 -24.340 1.00 20.76 196 ASN A CA 1
ATOM 1408 C C . ASN A 1 196 ? 32.869 31.989 -24.821 1.00 20.68 196 ASN A C 1
ATOM 1409 O O . ASN A 1 196 ? 33.986 32.517 -24.890 1.00 21.26 196 ASN A O 1
ATOM 1414 N N . ALA A 1 197 ? 32.660 30.723 -25.172 1.00 19.97 197 ALA A N 1
ATOM 1415 C CA . ALA A 1 197 ? 33.690 29.932 -25.838 1.00 21.61 197 ALA A CA 1
ATOM 1416 C C . ALA A 1 197 ? 33.244 29.320 -27.162 1.00 21.47 197 ALA A C 1
ATOM 1417 O O . ALA A 1 197 ? 34.089 28.766 -27.876 1.00 21.97 197 ALA A O 1
ATOM 1419 N N . ASN A 1 198 ? 31.957 29.399 -27.511 1.00 22.57 198 ASN A N 1
ATOM 1420 C CA . ASN A 1 198 ? 31.425 28.669 -28.659 1.00 21.63 198 ASN A CA 1
ATOM 1421 C C . ASN A 1 198 ? 32.000 29.148 -29.985 1.00 23.11 198 ASN A C 1
ATOM 1422 O O . ASN A 1 198 ? 32.002 28.385 -30.961 1.00 23.87 198 ASN A O 1
ATOM 1427 N N . GLN A 1 199 ? 32.500 30.377 -30.049 1.00 19.57 199 GLN A N 1
ATOM 1428 C CA . GLN A 1 199 ? 33.052 30.883 -31.296 1.00 23.66 199 GLN A CA 1
ATOM 1429 C C . GLN A 1 199 ? 34.546 30.605 -31.426 1.00 24.95 199 GLN A C 1
ATOM 1430 O O . GLN A 1 199 ? 35.139 30.961 -32.451 1.00 23.99 199 GLN A O 1
ATOM 1436 N N . ALA A 1 200 ? 35.148 29.947 -30.431 1.00 23.67 200 ALA A N 1
ATOM 1437 C CA . ALA A 1 200 ? 36.490 29.390 -30.568 1.00 24.29 200 ALA A CA 1
ATOM 1438 C C . ALA A 1 200 ? 36.461 28.254 -31.585 1.00 22.07 200 ALA A C 1
ATOM 1439 O O . ALA A 1 200 ? 35.778 27.244 -31.356 1.00 26.15 200 ALA A O 1
ATOM 1441 N N . PRO A 1 201 ? 37.150 28.368 -32.715 1.00 24.66 201 PRO A N 1
ATOM 1442 C CA . PRO A 1 201 ? 37.172 27.267 -33.675 1.00 24.19 201 PRO A CA 1
ATOM 1443 C C . PRO A 1 201 ? 38.063 26.145 -33.163 1.00 27.05 201 PRO A C 1
ATOM 1444 O O . PRO A 1 201 ? 38.828 26.304 -32.208 1.00 24.18 201 PRO A O 1
ATOM 1448 N N . SER A 1 202 ? 37.949 24.986 -33.819 1.00 25.51 202 SER A N 1
ATOM 1449 C CA . SER A 1 202 ? 38.780 23.862 -33.407 1.00 26.52 202 SER A CA 1
ATOM 1450 C C . SER A 1 202 ? 40.268 24.195 -33.511 1.00 24.38 202 SER A C 1
ATOM 1451 O O . SER A 1 202 ? 41.064 23.700 -32.703 1.00 25.78 202 SER A O 1
ATOM 1454 N N . SER A 1 203 ? 40.668 25.059 -34.457 1.00 25.91 203 SER A N 1
ATOM 1455 C CA . SER A 1 203 ? 42.086 25.415 -34.535 1.00 23.65 203 SER A CA 1
ATOM 1456 C C . SER A 1 203 ? 42.554 26.179 -33.300 1.00 25.89 203 SER A C 1
ATOM 1457 O O . SER A 1 203 ? 43.741 26.127 -32.956 1.00 24.37 203 SER A O 1
ATOM 1460 N N . GLU A 1 204 ? 41.658 26.914 -32.639 1.00 22.42 204 GLU A N 1
ATOM 1461 C CA . GLU A 1 204 ? 42.053 27.597 -31.411 1.00 23.12 204 GLU A CA 1
ATOM 1462 C C . GLU A 1 204 ? 42.350 26.594 -30.304 1.00 23.46 204 GLU A C 1
ATOM 1463 O O . GLU A 1 204 ? 43.336 26.740 -29.572 1.00 24.35 204 GLU A O 1
ATOM 1469 N N . VAL A 1 205 ? 41.524 25.551 -30.179 1.00 22.62 205 VAL A N 1
ATOM 1470 C CA . VAL A 1 205 ? 41.793 24.526 -29.175 1.00 22.20 205 VAL A CA 1
ATOM 1471 C C . VAL A 1 205 ? 43.068 23.771 -29.524 1.00 20.94 205 VAL A C 1
ATOM 1472 O O . VAL A 1 205 ? 43.892 23.476 -28.648 1.00 24.47 205 VAL A O 1
ATOM 1476 N N . HIS A 1 206 ? 43.261 23.464 -30.817 1.00 21.44 206 HIS A N 1
ATOM 1477 C CA . HIS A 1 206 ? 44.458 22.747 -31.245 1.00 22.36 206 HIS A CA 1
ATOM 1478 C C . HIS A 1 206 ? 45.733 23.516 -30.935 1.00 23.49 206 HIS A C 1
ATOM 1479 O O . HIS A 1 206 ? 46.793 22.909 -30.758 1.00 27.42 206 HIS A O 1
ATOM 1486 N N . ALA A 1 207 ? 45.659 24.843 -30.867 1.00 23.26 207 ALA A N 1
ATOM 1487 C CA . ALA A 1 207 ? 46.852 25.628 -30.571 1.00 24.35 207 ALA A CA 1
ATOM 1488 C C . ALA A 1 207 ? 47.423 25.351 -29.183 1.00 27.23 207 ALA A C 1
ATOM 1489 O O . ALA A 1 207 ? 48.558 25.757 -28.907 1.00 27.55 207 ALA A O 1
ATOM 1491 N N . PHE A 1 208 ? 46.686 24.672 -28.311 1.00 22.55 208 PHE A N 1
ATOM 1492 C CA . PHE A 1 208 ? 47.201 24.326 -26.993 1.00 25.31 208 PHE A CA 1
ATOM 1493 C C . PHE A 1 208 ? 47.863 22.959 -26.964 1.00 24.25 208 PHE A C 1
ATOM 1494 O O . PHE A 1 208 ? 48.460 22.599 -25.947 1.00 23.42 208 PHE A O 1
ATOM 1502 N N . GLY A 1 209 ? 47.795 22.204 -28.062 1.00 24.95 209 GLY A N 1
ATOM 1503 C CA . GLY A 1 209 ? 48.199 20.810 -28.012 1.00 23.54 209 GLY A CA 1
ATOM 1504 C C . GLY A 1 209 ? 49.687 20.622 -27.782 1.00 26.92 209 GLY A C 1
ATOM 1505 O O . GLY A 1 209 ? 50.095 19.719 -27.050 1.00 28.05 209 GLY A O 1
ATOM 1506 N N . GLU A 1 210 ? 50.518 21.455 -28.413 1.00 27.55 210 GLU A N 1
ATOM 1507 C CA . GLU A 1 210 ? 51.959 21.309 -28.230 1.00 28.49 210 GLU A CA 1
ATOM 1508 C C . GLU A 1 210 ? 52.364 21.593 -26.787 1.00 28.86 210 GLU A C 1
ATOM 1509 O O . GLU A 1 210 ? 53.212 20.891 -26.225 1.00 27.92 210 GLU A O 1
ATOM 1515 N N . VAL A 1 211 ? 51.765 22.616 -26.173 1.00 28.22 211 VAL A N 1
ATOM 1516 C CA . VAL A 1 211 ? 52.038 22.913 -24.766 1.00 28.63 211 VAL A CA 1
ATOM 1517 C C . VAL A 1 211 ? 51.625 21.743 -23.882 1.00 27.70 211 VAL A C 1
ATOM 1518 O O . VAL A 1 211 ? 52.360 21.337 -22.973 1.00 28.15 211 VAL A O 1
ATOM 1522 N N . LEU A 1 212 ? 50.430 21.195 -24.116 1.00 25.07 212 LEU A N 1
ATOM 1523 C CA . LEU A 1 212 ? 49.977 20.070 -23.302 1.00 23.13 212 LEU A CA 1
ATOM 1524 C C . LEU A 1 212 ? 50.894 18.864 -23.476 1.00 27.25 212 LEU A C 1
ATOM 1525 O O . LEU A 1 212 ? 51.272 18.208 -22.498 1.00 28.38 212 LEU A O 1
ATOM 1530 N N . LYS A 1 213 ? 51.267 18.563 -24.721 1.00 28.26 213 LYS A N 1
ATOM 1531 C CA . LYS A 1 213 ? 52.114 17.401 -24.987 1.00 27.64 213 LYS A CA 1
ATOM 1532 C C . LYS A 1 213 ? 53.475 17.556 -24.328 1.00 30.45 213 LYS A C 1
ATOM 1533 O O . LYS A 1 213 ? 54.033 16.590 -23.792 1.00 30.66 213 LYS A O 1
ATOM 1539 N N . LYS A 1 214 ? 54.023 18.771 -24.361 1.00 25.68 214 LYS A N 1
ATOM 1540 C CA . LYS A 1 214 ? 55.327 19.031 -23.763 1.00 30.07 214 LYS A CA 1
ATOM 1541 C C . LYS A 1 214 ? 55.329 18.766 -22.259 1.00 34.19 214 LYS A C 1
ATOM 1542 O O . LYS A 1 214 ? 56.352 18.347 -21.711 1.00 29.02 214 LYS A O 1
ATOM 1548 N N . HIS A 1 215 ? 54.197 18.976 -21.579 1.00 27.65 215 HIS A N 1
ATOM 1549 C CA . HIS A 1 215 ? 54.099 18.733 -20.143 1.00 25.33 215 HIS A CA 1
ATOM 1550 C C . HIS A 1 215 ? 53.498 17.373 -19.800 1.00 28.91 215 HIS A C 1
ATOM 1551 O O . HIS A 1 215 ? 53.274 17.095 -18.617 1.00 30.40 215 HIS A O 1
ATOM 1558 N N . ASP A 1 216 ? 53.234 16.529 -20.800 1.00 28.34 216 ASP A N 1
ATOM 1559 C CA . ASP A 1 216 ? 52.490 15.287 -20.623 1.00 28.92 216 ASP A CA 1
ATOM 1560 C C . ASP A 1 216 ? 51.19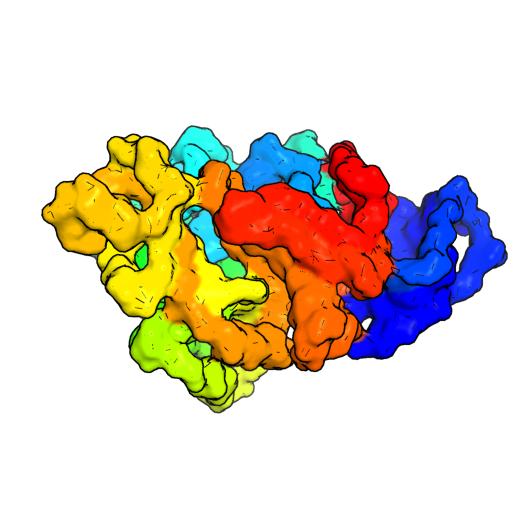6 15.540 -19.850 1.00 29.55 216 ASP A C 1
ATOM 1561 O O . ASP A 1 216 ? 50.853 14.819 -18.910 1.00 30.39 216 ASP A O 1
ATOM 1566 N N . ALA A 1 217 ? 50.470 16.579 -20.261 1.00 23.29 217 ALA A N 1
ATOM 1567 C CA . ALA A 1 217 ? 49.296 17.031 -19.522 1.00 22.10 217 ALA A CA 1
ATOM 1568 C C . ALA A 1 217 ? 48.002 16.564 -20.193 1.00 26.94 217 ALA A C 1
ATOM 1569 O O . ALA A 1 217 ? 47.998 16.008 -21.299 1.00 30.91 217 ALA A O 1
ATOM 1571 N N . LEU A 1 218 ? 46.889 16.837 -19.517 1.00 22.75 218 LEU A N 1
ATOM 1572 C CA . LEU A 1 218 ? 45.571 16.328 -19.874 1.00 28.44 218 LEU A CA 1
ATOM 1573 C C . LEU A 1 218 ? 44.734 17.379 -20.591 1.00 23.67 218 LEU A C 1
ATOM 1574 O O . LEU A 1 218 ? 44.915 18.584 -20.419 1.00 25.61 218 LEU A O 1
ATOM 1579 N N . TYR A 1 219 ? 43.767 16.895 -21.363 1.00 23.22 219 TYR A N 1
ATOM 1580 C CA . TYR A 1 219 ? 42.770 17.742 -21.999 1.00 20.63 219 TYR A CA 1
ATOM 1581 C C . TYR A 1 219 ? 41.397 17.197 -21.636 1.00 22.43 219 TYR A C 1
ATOM 1582 O O . TYR A 1 219 ? 41.108 16.023 -21.893 1.00 23.43 219 TYR A O 1
ATOM 1591 N N . THR A 1 220 ? 40.547 18.035 -21.050 1.00 19.85 220 THR A N 1
ATOM 1592 C CA . THR A 1 220 ? 39.178 17.629 -20.758 1.00 22.73 220 THR A CA 1
ATOM 1593 C C . THR A 1 220 ? 38.230 18.600 -21.442 1.00 24.62 220 THR A C 1
ATOM 1594 O O . THR A 1 220 ? 38.591 19.748 -21.717 1.00 22.48 220 THR A O 1
ATOM 1598 N N . THR A 1 221 ? 37.021 18.134 -21.747 1.00 22.51 221 THR A N 1
ATOM 1599 C CA . THR A 1 221 ? 36.157 18.969 -22.565 1.00 17.36 221 THR A CA 1
ATOM 1600 C C . THR A 1 221 ? 34.680 18.715 -22.297 1.00 21.29 221 THR A C 1
ATOM 1601 O O . THR A 1 221 ? 34.220 17.569 -22.249 1.00 19.78 221 THR A O 1
ATOM 1605 N N . HIS A 1 222 ? 33.963 19.817 -22.116 1.00 23.25 222 HIS A N 1
ATOM 1606 C CA . HIS A 1 222 ? 32.522 19.884 -22.290 1.00 22.95 222 HIS A CA 1
ATOM 1607 C C . HIS A 1 222 ? 32.281 20.098 -23.781 1.00 21.77 222 HIS A C 1
ATOM 1608 O O . HIS A 1 222 ? 32.677 21.133 -24.322 1.00 22.65 222 HIS A O 1
ATOM 1615 N N . LEU A 1 223 ? 31.645 19.123 -24.428 1.00 19.13 223 LEU A N 1
ATOM 1616 C CA . LEU A 1 223 ? 31.527 19.075 -25.887 1.00 16.54 223 LEU A CA 1
ATOM 1617 C C . LEU A 1 223 ? 30.804 20.303 -26.445 1.00 24.18 223 LEU A C 1
ATOM 1618 O O . LEU A 1 223 ? 29.966 20.912 -25.780 1.00 22.15 223 LEU A O 1
ATOM 1623 N N . ARG A 1 224 ? 31.107 20.638 -27.706 1.00 24.43 224 ARG A N 1
ATOM 1624 C CA . ARG A 1 224 ? 30.493 21.817 -28.321 1.00 21.25 224 ARG A CA 1
ATOM 1625 C C . ARG A 1 224 ? 28.972 21.715 -28.351 1.00 25.12 224 ARG A C 1
ATOM 1626 O O . ARG A 1 224 ? 28.278 22.731 -28.242 1.00 22.35 224 ARG A O 1
ATOM 1634 N N . THR A 1 225 ? 28.433 20.509 -28.487 1.00 22.11 225 THR A N 1
ATOM 1635 C CA . THR A 1 225 ? 27.016 20.296 -28.247 1.00 26.52 225 THR A CA 1
ATOM 1636 C C . THR A 1 225 ? 26.824 18.891 -27.705 1.00 27.34 225 THR A C 1
ATOM 1637 O O . THR A 1 225 ? 27.593 17.980 -28.021 1.00 27.22 225 THR A O 1
ATOM 1641 N N . GLU A 1 226 ? 25.793 18.727 -26.878 1.00 23.41 226 GLU A N 1
ATOM 1642 C CA . GLU A 1 226 ? 25.428 17.414 -26.356 1.00 21.84 226 GLU A CA 1
ATOM 1643 C C . GLU A 1 226 ? 24.038 17.000 -26.829 1.00 24.56 226 GLU A C 1
ATOM 1644 O O . GLU A 1 226 ? 23.431 16.099 -26.244 1.00 25.32 226 GLU A O 1
ATOM 1650 N N . PHE A 1 227 ? 23.537 17.634 -27.882 1.00 27.22 227 PHE A N 1
ATOM 1651 C CA . PHE A 1 227 ? 22.202 17.377 -28.417 1.00 24.38 227 PHE A CA 1
ATOM 1652 C C . PHE A 1 227 ? 22.341 16.699 -29.786 1.00 23.41 227 PHE A C 1
ATOM 1653 O O . PHE A 1 227 ? 23.079 15.714 -29.880 1.00 27.25 227 PHE A O 1
ATOM 1661 N N . ASP A 1 228 ? 21.687 17.191 -30.844 1.00 25.78 228 ASP A N 1
ATOM 1662 C CA . ASP A 1 228 ? 21.551 16.403 -32.072 1.00 27.69 228 ASP A CA 1
ATOM 1663 C C . ASP A 1 228 ? 22.908 16.052 -32.679 1.00 26.67 228 ASP A C 1
ATOM 1664 O O . ASP A 1 228 ? 23.136 14.909 -33.097 1.00 25.35 228 ASP A O 1
ATOM 1669 N N . ALA A 1 229 ? 23.829 17.016 -32.726 1.00 27.38 229 ALA A N 1
ATOM 1670 C CA . ALA A 1 229 ? 25.119 16.820 -33.375 1.00 26.76 229 ALA A CA 1
ATOM 1671 C C . ALA A 1 229 ? 26.204 16.367 -32.406 1.00 25.15 229 ALA A C 1
ATOM 1672 O O . ALA A 1 229 ? 27.385 16.642 -32.640 1.00 25.14 229 ALA A O 1
ATOM 1674 N N . VAL A 1 230 ? 25.834 15.669 -31.326 1.00 23.41 230 VAL A N 1
ATOM 1675 C CA . VAL A 1 230 ? 26.813 15.302 -30.305 1.00 21.81 230 VAL A CA 1
ATOM 1676 C C . VAL A 1 230 ? 27.944 14.461 -30.894 1.00 24.63 230 VAL A C 1
ATOM 1677 O O . VAL A 1 230 ? 29.100 14.596 -30.480 1.00 23.65 230 VAL A O 1
ATOM 1681 N N . LEU A 1 231 ? 27.654 13.611 -31.885 1.00 26.55 231 LEU A N 1
ATOM 1682 C CA . LEU A 1 231 ? 28.728 12.797 -32.463 1.00 27.99 231 LEU A CA 1
ATOM 1683 C C . LEU A 1 231 ? 29.748 13.661 -33.208 1.00 26.52 231 LEU A C 1
ATOM 1684 O O . LEU A 1 231 ? 30.953 13.381 -33.169 1.00 25.11 231 LEU A O 1
ATOM 1689 N N . ASP A 1 232 ? 29.293 14.709 -33.903 1.00 25.62 232 ASP A N 1
ATOM 1690 C CA . ASP A 1 232 ? 30.248 15.624 -34.530 1.00 31.10 232 ASP A CA 1
ATOM 1691 C C . ASP A 1 232 ? 31.121 16.294 -33.480 1.00 27.13 232 ASP A C 1
ATOM 1692 O O . ASP A 1 232 ? 32.328 16.490 -33.688 1.00 25.79 232 ASP A O 1
ATOM 1697 N N . ALA A 1 233 ? 30.517 16.675 -32.355 1.00 23.78 233 ALA A N 1
ATOM 1698 C CA . ALA A 1 233 ? 31.275 17.300 -31.279 1.00 21.68 233 ALA A CA 1
ATOM 1699 C C . ALA A 1 233 ? 32.332 16.359 -30.716 1.00 24.13 233 ALA A C 1
ATOM 1700 O O . ALA A 1 233 ? 33.413 16.812 -30.331 1.00 24.37 233 ALA A O 1
ATOM 1702 N N . MET A 1 234 ? 32.051 15.047 -30.672 1.00 26.47 234 MET A N 1
ATOM 1703 C CA . MET A 1 234 ? 33.043 14.093 -30.172 1.00 26.39 234 MET A CA 1
ATOM 1704 C C . MET A 1 234 ? 34.234 13.955 -31.109 1.00 24.15 234 MET A C 1
ATOM 1705 O O . MET A 1 234 ? 35.348 13.678 -30.652 1.00 23.03 234 MET A O 1
ATOM 1710 N N . ASP A 1 235 ? 34.015 14.102 -32.421 1.00 27.92 235 ASP A N 1
ATOM 1711 C CA . ASP A 1 235 ? 35.125 14.107 -33.369 1.00 28.34 235 ASP A CA 1
ATOM 1712 C C . ASP A 1 235 ? 36.152 15.160 -33.005 1.00 27.21 235 ASP A C 1
ATOM 1713 O O . ASP A 1 235 ? 37.361 14.948 -33.172 1.00 27.54 235 ASP A O 1
ATOM 1718 N N . GLU A 1 236 ? 35.679 16.319 -32.537 1.00 27.13 236 GLU A N 1
ATOM 1719 C CA . GLU A 1 236 ? 36.571 17.392 -32.116 1.00 31.42 236 GLU A CA 1
ATOM 1720 C C . GLU A 1 236 ? 37.499 16.944 -31.001 1.00 30.33 236 GLU A C 1
ATOM 1721 O O . GLU A 1 236 ? 38.702 17.233 -31.020 1.00 28.78 236 GLU A O 1
ATOM 1727 N N . ALA A 1 237 ? 36.943 16.274 -29.988 1.00 31.02 237 ALA A N 1
ATOM 1728 C CA . ALA A 1 237 ? 37.760 15.819 -28.873 1.00 25.77 237 ALA A CA 1
ATOM 1729 C C . ALA A 1 237 ? 38.782 14.784 -29.330 1.00 26.20 237 ALA A C 1
ATOM 1730 O O . ALA A 1 237 ? 39.948 14.844 -28.931 1.00 24.76 237 ALA A O 1
ATOM 1732 N N . PHE A 1 238 ? 38.379 13.853 -30.206 1.00 24.45 238 PHE A N 1
ATOM 1733 C CA . PHE A 1 238 ? 39.327 12.840 -30.676 1.00 26.98 238 PHE A CA 1
ATOM 1734 C C . PHE A 1 238 ? 40.459 13.452 -31.492 1.00 30.56 238 PHE A C 1
ATOM 1735 O O . PHE A 1 238 ? 41.593 12.960 -31.438 1.00 33.59 238 PHE A O 1
ATOM 1743 N N . ALA A 1 239 ? 40.175 14.509 -32.262 1.00 28.66 239 ALA A N 1
ATOM 1744 C CA . ALA A 1 239 ? 41.228 15.143 -33.047 1.00 31.88 239 ALA A CA 1
ATOM 1745 C C . ALA A 1 239 ? 42.359 15.657 -32.161 1.00 26.79 239 ALA A C 1
ATOM 1746 O O . ALA A 1 239 ? 43.519 15.679 -32.592 1.00 28.71 239 ALA A O 1
ATOM 1748 N N . MET A 1 240 ? 42.053 16.058 -30.920 1.00 24.28 240 MET A N 1
ATOM 1749 C CA . MET A 1 240 ? 43.118 16.470 -30.009 1.00 27.92 240 MET A CA 1
ATOM 1750 C C . MET A 1 240 ? 44.011 15.294 -29.652 1.00 28.92 240 MET A C 1
ATOM 1751 O O . MET A 1 240 ? 45.240 15.422 -29.614 1.00 27.16 240 MET A O 1
ATOM 1756 N N . GLU A 1 241 ? 43.409 14.140 -29.377 1.00 28.35 241 GLU A N 1
ATOM 1757 C CA . GLU A 1 241 ? 44.209 12.961 -29.080 1.00 27.21 241 GLU A CA 1
ATOM 1758 C C . GLU A 1 241 ? 44.991 12.510 -30.306 1.00 27.86 241 GLU A C 1
ATOM 1759 O O . GLU A 1 241 ? 46.168 12.145 -30.202 1.00 35.04 241 GLU A O 1
ATOM 1765 N N . GLN A 1 242 ? 44.351 12.527 -31.474 1.00 24.47 242 GLN A N 1
ATOM 1766 C CA . GLN A 1 242 ? 45.022 12.113 -32.706 1.00 25.85 242 GLN A CA 1
ATOM 1767 C C . GLN A 1 242 ? 46.237 12.990 -33.006 1.00 34.29 242 GLN A C 1
ATOM 1768 O O . GLN A 1 242 ? 47.296 12.487 -33.402 1.00 35.49 242 GLN A O 1
ATOM 1774 N N . ALA A 1 243 ? 46.101 14.307 -32.836 1.00 28.75 243 ALA A N 1
ATOM 1775 C CA . ALA A 1 243 ? 47.154 15.220 -33.266 1.00 29.97 243 ALA A CA 1
ATOM 1776 C C . ALA A 1 243 ? 48.323 15.280 -32.296 1.00 32.59 243 ALA A C 1
ATOM 1777 O O . ALA A 1 243 ? 49.456 15.530 -32.723 1.00 31.55 243 ALA A O 1
ATOM 1779 N N . PHE A 1 244 ? 48.084 15.084 -31.000 1.00 29.73 244 PHE A N 1
ATOM 1780 C CA . PHE A 1 244 ? 49.109 15.344 -30.003 1.00 28.07 244 PHE A CA 1
ATOM 1781 C C . PHE A 1 244 ? 49.441 14.150 -29.118 1.00 29.53 244 PHE A C 1
ATOM 1782 O O . PHE A 1 244 ? 50.392 14.232 -28.335 1.00 29.60 244 PHE A O 1
ATOM 1790 N N . ASP A 1 245 ? 48.706 13.045 -29.230 1.00 30.19 245 ASP A N 1
ATOM 1791 C CA . ASP A 1 245 ? 48.951 11.858 -28.409 1.00 28.95 245 ASP A CA 1
ATOM 1792 C C . ASP A 1 245 ? 48.900 12.194 -26.917 1.00 28.92 245 ASP A C 1
ATOM 1793 O O . ASP A 1 245 ? 49.751 11.768 -26.132 1.00 34.88 245 ASP A O 1
ATOM 1798 N N . ILE A 1 246 ? 47.896 12.975 -26.522 1.00 26.72 246 ILE A N 1
ATOM 1799 C CA . ILE A 1 246 ? 47.683 13.320 -25.123 1.00 26.49 246 ILE A CA 1
ATOM 1800 C C . ILE A 1 246 ? 46.419 12.628 -24.620 1.00 28.91 246 ILE A C 1
ATOM 1801 O O . ILE A 1 246 ? 45.571 12.177 -25.394 1.00 24.23 246 ILE A O 1
ATOM 1806 N N . LYS A 1 247 ? 46.311 12.541 -23.291 1.00 23.27 247 LYS A N 1
ATOM 1807 C CA . LYS A 1 247 ? 45.128 11.999 -22.635 1.00 26.39 247 LYS A CA 1
ATOM 1808 C C . LYS A 1 247 ? 43.957 12.971 -22.751 1.00 21.73 247 LYS A C 1
ATOM 1809 O O . LYS A 1 247 ? 44.087 14.148 -22.410 1.00 23.18 247 LYS A O 1
ATOM 1815 N N . VAL A 1 248 ? 42.806 12.476 -23.215 1.00 20.87 248 VAL A N 1
ATOM 1816 C CA . VAL A 1 248 ? 41.606 13.287 -23.415 1.00 23.46 248 VAL A CA 1
ATOM 1817 C C . VAL A 1 248 ? 40.480 12.679 -22.598 1.00 26.36 248 VAL A C 1
ATOM 1818 O O . VAL A 1 248 ? 40.288 11.457 -22.615 1.00 23.60 248 VAL A O 1
ATOM 1822 N N . ILE A 1 249 ? 39.714 13.526 -21.915 1.00 22.36 249 ILE A N 1
ATOM 1823 C CA . ILE A 1 249 ? 38.575 13.072 -21.127 1.00 21.09 249 ILE A CA 1
ATOM 1824 C C . ILE A 1 249 ? 37.358 13.895 -21.523 1.00 20.31 249 ILE A C 1
ATOM 1825 O O . ILE A 1 249 ? 37.385 15.128 -21.450 1.00 21.74 249 ILE A O 1
ATOM 1830 N N . ILE A 1 250 ? 36.298 13.217 -21.948 1.00 19.43 250 ILE A N 1
ATOM 1831 C CA . ILE A 1 250 ? 35.037 13.869 -22.270 1.00 18.29 250 ILE A CA 1
ATOM 1832 C C . ILE A 1 250 ? 34.195 13.958 -21.000 1.00 20.81 250 ILE A C 1
ATOM 1833 O O . ILE A 1 250 ? 33.890 12.934 -20.379 1.00 19.33 250 ILE A O 1
ATOM 1838 N N . SER A 1 251 ? 33.804 15.181 -20.623 1.00 21.08 251 SER A N 1
ATOM 1839 C CA . SER A 1 251 ? 33.094 15.424 -19.365 1.00 20.94 251 SER A CA 1
ATOM 1840 C C . SER A 1 251 ? 31.599 15.138 -19.504 1.00 21.63 251 SER A C 1
ATOM 1841 O O . SER A 1 251 ? 30.998 15.372 -20.560 1.00 22.95 251 SER A O 1
ATOM 1844 N N . HIS A 1 252 ? 30.994 14.708 -18.388 1.00 20.70 252 HIS A N 1
ATOM 1845 C CA . HIS A 1 252 ? 29.568 14.389 -18.238 1.00 19.41 252 HIS A CA 1
ATOM 1846 C C . HIS A 1 252 ? 28.911 13.907 -19.533 1.00 22.91 252 HIS A C 1
ATOM 1847 O O . HIS A 1 252 ? 28.014 14.564 -20.080 1.00 21.46 252 HIS A O 1
ATOM 1854 N N . LEU A 1 253 ? 29.372 12.759 -20.024 1.00 20.64 253 LEU A N 1
ATOM 1855 C CA . LEU A 1 253 ? 28.862 12.189 -21.267 1.00 20.77 253 LEU A CA 1
ATOM 1856 C C . LEU A 1 253 ? 27.360 11.952 -21.177 1.00 21.77 253 LEU A C 1
ATOM 1857 O O . LEU A 1 253 ? 26.871 11.371 -20.204 1.00 23.00 253 LEU A O 1
ATOM 1862 N N . LYS A 1 254 ? 26.636 12.378 -22.215 1.00 20.59 254 LYS A N 1
ATOM 1863 C CA . LYS A 1 254 ? 25.182 12.271 -22.248 1.00 20.13 254 LYS A CA 1
ATOM 1864 C C . LYS A 1 254 ? 24.716 12.465 -23.682 1.00 23.78 254 LYS A C 1
ATOM 1865 O O . LYS A 1 254 ? 25.434 13.026 -24.509 1.00 24.61 254 LYS A O 1
ATOM 1871 N N . CYS A 1 255 ? 23.496 12.011 -23.963 1.00 23.71 255 CYS A N 1
ATOM 1872 C CA . CYS A 1 255 ? 22.791 12.428 -25.174 1.00 25.42 255 CYS A CA 1
ATOM 1873 C C . CYS A 1 255 ? 21.498 13.101 -24.710 1.00 28.92 255 CYS A C 1
ATOM 1874 O O . CYS A 1 255 ? 20.532 12.433 -24.324 1.00 28.19 255 CYS A O 1
ATOM 1877 N N . ALA A 1 256 ? 21.488 14.427 -24.738 1.00 26.21 256 ALA A N 1
ATOM 1878 C CA . ALA A 1 256 ? 20.400 15.207 -24.168 1.00 27.91 256 ALA A CA 1
ATOM 1879 C C . ALA A 1 256 ? 19.315 15.507 -25.200 1.00 25.82 256 ALA A C 1
ATOM 1880 O O . ALA A 1 256 ? 19.577 15.600 -26.405 1.00 26.04 256 ALA A O 1
ATOM 1882 N N . GLY A 1 257 ? 18.095 15.667 -24.710 1.00 27.39 257 GLY A N 1
ATOM 1883 C CA . GLY A 1 257 ? 16.987 16.111 -25.533 1.00 28.12 257 GLY A CA 1
ATOM 1884 C C . GLY A 1 257 ? 16.139 14.950 -26.029 1.00 30.04 257 GLY A C 1
ATOM 1885 O O . GLY A 1 257 ? 16.630 13.845 -26.302 1.00 24.99 257 GLY A O 1
ATOM 1886 N N . LYS A 1 258 ? 14.839 15.214 -26.176 1.00 26.62 258 LYS A N 1
ATOM 1887 C CA . LYS A 1 258 ? 13.904 14.154 -26.541 1.00 31.57 258 LYS A CA 1
ATOM 1888 C C . LYS A 1 258 ? 14.291 13.484 -27.860 1.00 31.00 258 LYS A C 1
ATOM 1889 O O . LYS A 1 258 ? 14.123 12.269 -28.013 1.00 28.91 258 LYS A O 1
ATOM 1895 N N . ASN A 1 259 ? 14.840 14.260 -28.808 1.00 28.04 259 ASN A N 1
ATOM 1896 C CA . ASN A 1 259 ? 15.288 13.716 -30.091 1.00 31.56 259 ASN A CA 1
ATOM 1897 C C . ASN A 1 259 ? 16.306 12.600 -29.917 1.00 29.27 259 ASN A C 1
ATOM 1898 O O . ASN A 1 259 ? 16.450 11.740 -30.800 1.00 31.95 259 ASN A O 1
ATOM 1903 N N . ASN A 1 260 ? 17.054 12.626 -28.821 1.00 27.88 260 ASN A N 1
ATOM 1904 C CA . ASN A 1 260 ? 18.253 11.818 -28.699 1.00 27.04 260 ASN A CA 1
ATOM 1905 C C . ASN A 1 260 ? 18.146 10.732 -27.649 1.00 27.93 260 ASN A C 1
ATOM 1906 O O . ASN A 1 260 ? 19.128 10.018 -27.414 1.00 23.59 260 ASN A O 1
ATOM 1911 N N . TRP A 1 261 ? 16.983 10.574 -27.023 1.00 24.66 261 TRP A N 1
ATOM 1912 C CA . TRP A 1 261 ? 16.816 9.493 -26.066 1.00 24.54 261 TRP A CA 1
ATOM 1913 C C . TRP A 1 261 ? 16.943 8.155 -26.780 1.00 26.21 261 TRP A C 1
ATOM 1914 O O . TRP A 1 261 ? 16.347 7.939 -27.843 1.00 27.39 261 TRP A O 1
ATOM 1925 N N . GLY A 1 262 ? 17.744 7.270 -26.201 1.00 24.59 262 GLY A N 1
ATOM 1926 C CA . GLY A 1 262 ? 18.020 5.977 -26.783 1.00 23.65 262 GLY A CA 1
ATOM 1927 C C . GLY A 1 262 ? 19.294 5.903 -27.591 1.00 27.66 262 GLY A C 1
ATOM 1928 O O . GLY A 1 262 ? 19.609 4.827 -28.112 1.00 27.19 262 GLY A O 1
ATOM 1929 N N . ARG A 1 263 ? 20.040 7.002 -27.705 1.00 27.66 263 ARG A N 1
ATOM 1930 C CA . ARG A 1 263 ? 21.224 7.055 -28.556 1.00 26.37 263 ARG A CA 1
ATOM 1931 C C . ARG A 1 263 ? 22.518 6.702 -27.827 1.00 28.16 263 ARG A C 1
ATOM 1932 O O . ARG A 1 263 ? 23.594 6.854 -28.410 1.00 23.40 263 ARG A O 1
ATOM 1940 N N . ALA A 1 264 ? 22.459 6.249 -26.576 1.00 25.08 264 ALA A N 1
ATOM 1941 C CA . ALA A 1 264 ? 23.700 5.934 -25.870 1.00 19.90 264 ALA A CA 1
ATOM 1942 C C . ALA A 1 264 ? 24.598 4.938 -26.603 1.00 22.79 264 ALA A C 1
ATOM 1943 O O . ALA A 1 264 ? 25.825 5.144 -26.597 1.00 23.23 264 ALA A O 1
ATOM 1945 N N . PRO A 1 265 ? 24.096 3.863 -27.228 1.00 24.04 265 PRO A N 1
ATOM 1946 C CA . PRO A 1 265 ? 25.007 3.003 -28.008 1.00 25.85 265 PRO A CA 1
ATOM 1947 C C . PRO A 1 265 ? 25.801 3.751 -29.077 1.00 25.59 265 PRO A C 1
ATOM 1948 O O . PRO A 1 265 ? 26.964 3.407 -29.318 1.00 23.98 265 PRO A O 1
ATOM 1952 N N . GLU A 1 266 ? 25.208 4.765 -29.720 1.00 25.89 266 GLU A N 1
ATOM 1953 C CA . GLU A 1 266 ? 25.953 5.568 -30.690 1.00 24.85 266 GLU A CA 1
ATOM 1954 C C . GLU A 1 266 ? 27.139 6.268 -30.035 1.00 22.82 266 GLU A C 1
ATOM 1955 O O . GLU A 1 266 ? 28.220 6.362 -30.634 1.00 24.50 266 GLU A O 1
ATOM 1961 N N . LEU A 1 267 ? 26.953 6.786 -28.812 1.00 21.64 267 LEU A N 1
ATOM 1962 C CA . LEU A 1 267 ? 28.058 7.424 -28.100 1.00 19.29 267 LEU A CA 1
ATOM 1963 C C . LEU A 1 267 ? 29.176 6.424 -27.824 1.00 24.91 267 LEU A C 1
ATOM 1964 O O . LEU A 1 267 ? 30.358 6.736 -27.990 1.00 22.53 267 LEU A O 1
ATOM 1969 N N . LEU A 1 268 ? 28.815 5.226 -27.356 1.00 24.54 268 LEU A N 1
ATOM 1970 C CA . LEU A 1 268 ? 29.824 4.206 -27.085 1.00 24.77 268 LEU A CA 1
ATOM 1971 C C . LEU A 1 268 ? 30.578 3.827 -28.353 1.00 22.28 268 LEU A C 1
ATOM 1972 O O . LEU A 1 268 ? 31.810 3.708 -28.342 1.00 25.38 268 LEU A O 1
ATOM 1977 N N . ALA A 1 269 ? 29.854 3.641 -29.461 1.00 22.05 269 ALA A N 1
ATOM 1978 C CA . ALA A 1 269 ? 30.481 3.195 -30.703 1.00 23.50 269 ALA A CA 1
ATOM 1979 C C . ALA A 1 269 ? 31.384 4.263 -31.306 1.00 27.48 269 ALA A C 1
ATOM 1980 O O . ALA A 1 269 ? 32.317 3.940 -32.052 1.00 24.97 269 ALA A O 1
ATOM 1982 N N . LYS A 1 270 ? 31.108 5.533 -31.013 1.00 26.58 270 LYS A N 1
ATOM 1983 C CA . LYS A 1 270 ? 31.928 6.622 -31.530 1.00 26.66 270 LYS A CA 1
ATOM 1984 C C . LYS A 1 270 ? 33.389 6.494 -31.101 1.00 26.61 270 LYS A C 1
ATOM 1985 O O . LYS A 1 270 ? 34.286 6.969 -31.806 1.00 30.35 270 LYS A O 1
ATOM 1991 N N . PHE A 1 271 ? 33.654 5.854 -29.962 1.00 26.12 271 PHE A N 1
ATOM 1992 C CA . PHE A 1 271 ? 35.033 5.667 -29.526 1.00 25.50 271 PHE A CA 1
ATOM 1993 C C . PHE A 1 271 ? 35.846 4.802 -30.494 1.00 34.51 271 PHE A C 1
ATOM 1994 O O . PHE A 1 271 ? 37.081 4.866 -30.473 1.00 33.07 271 PHE A O 1
ATOM 2002 N N . SER A 1 272 ? 35.193 4.016 -31.357 1.00 29.34 272 SER A N 1
ATOM 2003 C CA . SER A 1 272 ? 35.914 3.261 -32.383 1.00 29.20 272 SER A CA 1
ATOM 2004 C C . SER A 1 272 ? 36.536 4.147 -33.459 1.00 32.91 272 SER A C 1
ATOM 2005 O O . SER A 1 272 ? 37.279 3.635 -34.302 1.00 32.38 272 SER A O 1
ATOM 2008 N N . GLU A 1 273 ? 36.242 5.446 -33.476 1.00 29.66 273 GLU A N 1
ATOM 2009 C CA . GLU A 1 273 ? 36.764 6.335 -34.511 1.00 32.61 273 GLU A CA 1
ATOM 2010 C C . GLU A 1 273 ? 37.996 7.103 -34.053 1.00 38.41 273 GLU A C 1
ATOM 2011 O O . GLU A 1 273 ? 38.402 8.062 -34.722 1.00 39.01 273 GLU A O 1
ATOM 2017 N N . GLN A 1 274 ? 38.598 6.704 -32.928 1.00 35.40 274 GLN A N 1
ATOM 2018 C CA . GLN A 1 274 ? 39.748 7.430 -32.395 1.00 43.48 274 GLN A CA 1
ATOM 2019 C C . GLN A 1 274 ? 40.950 7.352 -33.324 1.00 51.59 274 GLN A C 1
ATOM 2020 O O . GLN A 1 274 ? 41.724 8.308 -33.426 1.00 55.99 274 GLN A O 1
ATOM 2026 N N . GLY A 1 275 ? 41.149 6.218 -33.977 1.00 59.56 275 GLY A N 1
ATOM 2027 C CA . GLY A 1 275 ? 42.302 6.047 -34.847 1.00 65.59 275 GLY A CA 1
ATOM 2028 C C . GLY A 1 275 ? 43.479 5.443 -34.102 1.00 67.03 275 GLY A C 1
ATOM 2029 O O . GLY A 1 275 ? 43.327 4.443 -33.398 1.00 66.50 275 GLY A O 1
ATOM 2030 N N . GLU A 1 276 ? 44.651 6.070 -34.248 1.00 66.23 276 GLU A N 1
ATOM 2031 C CA . GLU A 1 276 ? 45.901 5.471 -33.787 1.00 64.92 276 GLU A CA 1
ATOM 2032 C C . GLU A 1 276 ? 45.860 5.175 -32.291 1.00 60.65 276 GLU A C 1
ATOM 2033 O O . GLU A 1 276 ? 46.026 4.026 -31.865 1.00 55.71 276 GLU A O 1
ATOM 2039 N N . HIS A 1 277 ? 45.637 6.202 -31.478 1.00 57.60 277 HIS A N 1
ATOM 2040 C CA . HIS A 1 277 ? 45.607 6.058 -30.030 1.00 59.21 277 HIS A CA 1
ATOM 2041 C C . HIS A 1 277 ? 44.183 5.799 -29.555 1.00 62.65 277 HIS A C 1
ATOM 2042 O O . HIS A 1 277 ? 43.210 6.233 -30.176 1.00 69.60 277 HIS A O 1
ATOM 2049 N N . SER A 1 278 ? 44.068 5.074 -28.450 1.00 62.40 278 SER A N 1
ATOM 2050 C CA . SER A 1 278 ? 42.776 4.644 -27.932 1.00 61.93 278 SER A CA 1
ATOM 2051 C C . SER A 1 278 ? 42.651 4.983 -26.459 1.00 49.28 278 SER A C 1
ATOM 2052 O O . SER A 1 278 ? 42.067 4.226 -25.679 1.00 52.43 278 SER A O 1
ATOM 2055 N N . LYS A 1 279 ? 43.188 6.134 -26.053 1.00 38.58 279 LYS A N 1
ATOM 2056 C CA . LYS A 1 279 ? 43.256 6.482 -24.639 1.00 34.06 279 LYS A CA 1
ATOM 2057 C C . LYS A 1 279 ? 42.189 7.491 -24.199 1.00 30.31 279 LYS A C 1
ATOM 2058 O O . LYS A 1 279 ? 42.198 7.904 -23.031 1.00 32.41 279 LYS A O 1
ATOM 2064 N N . CYS A 1 280 ? 41.262 7.882 -25.077 1.00 24.70 280 CYS A N 1
ATOM 2065 C CA . CYS A 1 280 ? 40.228 8.825 -24.648 1.00 25.12 280 CYS A CA 1
ATOM 2066 C C . CYS A 1 280 ? 39.336 8.195 -23.572 1.00 26.06 280 CYS A C 1
ATOM 2067 O O . CYS A 1 280 ? 38.966 7.021 -23.667 1.00 24.28 280 CYS A O 1
ATOM 2070 N N . SER A 1 281 ? 39.026 8.968 -22.526 1.00 22.21 281 SER A N 1
ATOM 2071 C CA . SER A 1 281 ? 38.174 8.521 -21.422 1.00 21.35 281 SER A CA 1
ATOM 2072 C C . SER A 1 281 ? 36.964 9.446 -21.320 1.00 22.91 281 SER A C 1
ATOM 2073 O O . SER A 1 281 ? 36.769 10.343 -22.146 1.00 22.74 281 SER A O 1
ATOM 2076 N N . CYS A 1 282 ? 36.123 9.200 -20.315 1.00 21.51 282 CYS A N 1
ATOM 2077 C CA . CYS A 1 282 ? 34.932 10.015 -20.117 1.00 18.28 282 CYS A CA 1
ATOM 2078 C C . CYS A 1 282 ? 34.486 9.874 -18.666 1.00 18.06 282 CYS A C 1
ATOM 2079 O O . CYS A 1 282 ? 34.963 9.009 -17.923 1.00 20.43 282 CYS A O 1
ATOM 2082 N N . ASP A 1 283 ? 33.578 10.758 -18.256 1.00 18.79 283 ASP A N 1
ATOM 2083 C CA . ASP A 1 283 ? 32.991 10.649 -16.927 1.00 18.27 283 ASP A CA 1
ATOM 2084 C C . ASP A 1 283 ? 31.519 11.037 -17.005 1.00 21.19 283 ASP A C 1
ATOM 2085 O O . ASP A 1 283 ? 31.055 11.602 -17.999 1.00 21.14 283 ASP A O 1
ATOM 2090 N N . ALA A 1 284 ? 30.782 10.682 -15.958 1.00 20.45 284 ALA A N 1
ATOM 2091 C CA . ALA A 1 284 ? 29.343 10.885 -15.944 1.00 18.01 284 ALA A CA 1
ATOM 2092 C C . ALA A 1 284 ? 28.859 10.989 -14.508 1.00 21.81 284 ALA A C 1
ATOM 2093 O O . ALA A 1 284 ? 29.477 10.450 -13.585 1.00 20.23 284 ALA A O 1
ATOM 2095 N N . TYR A 1 285 ? 27.727 11.686 -14.338 1.00 22.06 285 TYR A N 1
ATOM 2096 C CA . TYR A 1 285 ? 27.061 11.656 -13.053 1.00 21.23 285 TYR A CA 1
ATOM 2097 C C . TYR A 1 285 ? 25.840 10.748 -13.142 1.00 23.31 285 TYR A C 1
ATOM 2098 O O . TYR A 1 285 ? 25.277 10.569 -14.227 1.00 21.31 285 TYR A O 1
ATOM 2107 N N . PRO A 1 286 ? 25.417 10.132 -12.021 1.00 20.56 286 PRO A N 1
ATOM 2108 C CA . PRO A 1 286 ? 24.408 9.065 -12.061 1.00 22.00 286 PRO A CA 1
ATOM 2109 C C . PRO A 1 286 ? 22.960 9.548 -11.965 1.00 20.72 286 PRO A C 1
ATOM 2110 O O . PRO A 1 286 ? 22.185 9.081 -11.124 1.00 23.51 286 PRO A O 1
ATOM 2114 N N . TYR A 1 287 ? 22.578 10.482 -12.835 1.00 20.14 287 TYR A N 1
ATOM 2115 C CA . TYR A 1 287 ? 21.234 11.045 -12.817 1.00 24.53 287 TYR A CA 1
ATOM 2116 C C . TYR A 1 287 ? 20.750 11.276 -14.238 1.00 21.86 287 TYR A C 1
ATOM 2117 O O . TYR A 1 287 ? 21.550 11.487 -15.148 1.00 24.95 287 TYR A O 1
ATOM 2126 N N . ALA A 1 288 ? 19.428 11.257 -14.420 1.00 22.26 288 ALA A N 1
ATOM 2127 C CA . ALA A 1 288 ? 18.824 11.506 -15.727 1.00 23.15 288 ALA A CA 1
ATOM 2128 C C . ALA A 1 288 ? 18.404 12.963 -15.899 1.00 25.28 288 ALA A C 1
ATOM 2129 O O . ALA A 1 288 ? 17.511 13.269 -16.699 1.00 26.16 288 ALA A O 1
ATOM 2131 N N . ALA A 1 289 ? 19.054 13.872 -15.177 1.00 22.85 289 ALA A N 1
ATOM 2132 C CA . ALA A 1 289 ? 18.751 15.291 -15.229 1.00 21.10 289 ALA A CA 1
ATOM 2133 C C . ALA A 1 289 ? 20.053 16.077 -15.151 1.00 25.44 289 ALA A C 1
ATOM 2134 O O . ALA A 1 289 ? 20.960 15.706 -14.403 1.00 24.12 289 ALA A O 1
ATOM 2136 N N . SER A 1 290 ? 20.142 17.154 -15.925 1.00 23.80 290 SER A N 1
ATOM 2137 C CA . SER A 1 290 ? 21.312 18.021 -15.961 1.00 24.41 290 SER A CA 1
ATOM 2138 C C . SER A 1 290 ? 21.036 19.293 -15.160 1.00 25.83 290 SER A C 1
ATOM 2139 O O . SER A 1 290 ? 19.931 19.511 -14.661 1.00 23.39 290 SER A O 1
ATOM 2142 N N . SER A 1 291 ? 22.043 20.155 -15.037 1.00 20.42 291 SER A N 1
ATOM 2143 C CA . SER A 1 291 ? 21.821 21.372 -14.267 1.00 21.42 291 SER A CA 1
ATOM 2144 C C . SER A 1 291 ? 22.839 22.420 -14.688 1.00 23.09 291 SER A C 1
ATOM 2145 O O . SER A 1 291 ? 24.025 22.116 -14.821 1.00 26.96 291 SER A O 1
ATOM 2148 N N . SER A 1 292 ? 22.373 23.649 -14.869 1.00 22.29 292 SER A N 1
ATOM 2149 C CA . SER A 1 292 ? 23.234 24.767 -15.255 1.00 23.58 292 SER A CA 1
ATOM 2150 C C . SER A 1 292 ? 22.407 26.040 -15.140 1.00 29.39 292 SER A C 1
ATOM 2151 O O . SER A 1 292 ? 21.213 26.001 -14.834 1.00 29.74 292 SER A O 1
ATOM 2154 N N . THR A 1 293 ? 23.046 27.175 -15.402 1.00 29.89 293 THR A N 1
ATOM 2155 C CA . THR A 1 293 ? 22.302 28.423 -15.464 1.00 33.29 293 THR A CA 1
ATOM 2156 C C . THR A 1 293 ? 21.275 28.331 -16.588 1.00 31.29 293 THR A C 1
ATOM 2157 O O . THR A 1 293 ? 21.516 27.693 -17.612 1.00 33.81 293 THR A O 1
ATOM 2161 N N . LEU A 1 294 ? 20.088 28.892 -16.353 1.00 26.38 294 LEU A N 1
ATOM 2162 C CA . LEU A 1 294 ? 18.982 28.739 -17.294 1.00 28.49 294 LEU A CA 1
ATOM 2163 C C . LEU A 1 294 ? 19.385 29.249 -18.674 1.00 32.76 294 LEU A C 1
ATOM 2164 O O . LEU A 1 294 ? 19.834 30.391 -18.818 1.00 29.85 294 LEU A O 1
ATOM 2169 N N . ASP A 1 295 ? 19.226 28.390 -19.681 1.00 31.64 295 ASP A N 1
ATOM 2170 C CA . ASP A 1 295 ? 19.643 28.643 -21.061 1.00 32.61 295 ASP A CA 1
ATOM 2171 C C . ASP A 1 295 ? 18.409 28.631 -21.957 1.00 31.70 295 ASP A C 1
ATOM 2172 O O . ASP A 1 295 ? 17.760 27.589 -22.110 1.00 30.62 295 ASP A O 1
ATOM 2177 N N . LEU A 1 296 ? 18.096 29.787 -22.558 1.00 32.11 296 LEU A N 1
ATOM 2178 C CA . LEU A 1 296 ? 16.924 29.891 -23.426 1.00 36.94 296 LEU A CA 1
ATOM 2179 C C . LEU A 1 296 ? 16.937 28.845 -24.531 1.00 37.23 296 LEU A C 1
ATOM 2180 O O . LEU A 1 296 ? 15.873 28.392 -24.964 1.00 35.95 296 LEU A O 1
ATOM 2185 N N . ASN A 1 297 ? 18.123 28.439 -24.992 1.00 38.66 297 ASN A N 1
ATOM 2186 C CA . ASN A 1 297 ? 18.211 27.467 -26.078 1.00 39.84 297 ASN A CA 1
ATOM 2187 C C . ASN A 1 297 ? 17.818 26.060 -25.646 1.00 35.09 297 ASN A C 1
ATOM 2188 O O . ASN A 1 297 ? 17.623 25.199 -26.510 1.00 34.84 297 ASN A O 1
ATOM 2193 N N . GLN A 1 298 ? 17.693 25.799 -24.346 1.00 28.47 298 GLN A N 1
ATOM 2194 C CA . GLN A 1 298 ? 17.292 24.482 -23.873 1.00 29.50 298 GLN A CA 1
ATOM 2195 C C . GLN A 1 298 ? 15.850 24.432 -23.391 1.00 28.81 298 GLN A C 1
ATOM 2196 O O . GLN A 1 298 ? 15.397 23.369 -22.953 1.00 30.28 298 GLN A O 1
ATOM 2202 N N . VAL A 1 299 ? 15.119 25.543 -23.451 1.00 29.33 299 VAL A N 1
ATOM 2203 C CA . VAL A 1 299 ? 13.737 25.548 -22.980 1.00 29.52 299 VAL A CA 1
ATOM 2204 C C . VAL A 1 299 ? 12.883 24.718 -23.926 1.00 29.21 299 VAL A C 1
ATOM 2205 O O . VAL A 1 299 ? 12.925 24.897 -25.151 1.00 30.97 299 VAL A O 1
ATOM 2209 N N . THR A 1 300 ? 12.111 23.796 -23.362 1.00 31.81 300 THR A N 1
ATOM 2210 C CA . THR A 1 300 ? 11.220 22.959 -24.150 1.00 32.08 300 THR A CA 1
ATOM 2211 C C . THR A 1 300 ? 10.094 22.477 -23.251 1.00 27.16 300 THR A C 1
ATOM 2212 O O . THR A 1 300 ? 10.210 22.489 -22.023 1.00 29.93 300 THR A O 1
ATOM 2216 N N . ASP A 1 301 ? 8.999 22.055 -23.880 1.00 31.23 301 ASP A N 1
ATOM 2217 C CA . ASP A 1 301 ? 7.919 21.393 -23.164 1.00 37.62 301 ASP A CA 1
ATOM 2218 C C . ASP A 1 301 ? 8.054 19.877 -23.183 1.00 34.98 301 ASP A C 1
ATOM 2219 O O . ASP A 1 301 ? 7.177 19.186 -22.656 1.00 32.22 301 ASP A O 1
ATOM 2224 N N . ASP A 1 302 ? 9.129 19.352 -23.777 1.00 33.22 302 ASP A N 1
ATOM 2225 C CA . ASP A 1 302 ? 9.323 17.909 -23.884 1.00 33.31 302 ASP A CA 1
ATOM 2226 C C . ASP A 1 302 ? 9.542 17.222 -22.540 1.00 36.10 302 ASP A C 1
ATOM 2227 O O . ASP A 1 302 ? 9.303 16.013 -22.443 1.00 34.58 302 ASP A O 1
ATOM 2232 N N . PHE A 1 303 ? 10.008 17.944 -21.518 1.00 31.25 303 PHE A N 1
ATOM 2233 C CA . PHE A 1 303 ? 10.286 17.340 -20.220 1.00 30.40 303 PHE A CA 1
ATOM 2234 C C . PHE A 1 303 ? 10.287 18.430 -19.157 1.00 25.69 303 PHE A C 1
ATOM 2235 O O . PHE A 1 303 ? 10.312 19.624 -19.467 1.00 32.32 303 PHE A O 1
ATOM 2243 N N . ASP A 1 304 ? 10.287 17.993 -17.892 1.00 22.72 304 ASP A N 1
ATOM 2244 C CA . ASP A 1 304 ? 10.242 18.903 -16.750 1.00 28.50 304 ASP A CA 1
ATOM 2245 C C . ASP A 1 304 ? 11.519 19.736 -16.662 1.00 31.32 304 ASP A C 1
ATOM 2246 O O . ASP A 1 304 ? 12.632 19.203 -16.742 1.00 28.05 304 ASP A O 1
ATOM 2251 N N . ILE A 1 305 ? 11.358 21.042 -16.462 1.00 23.87 305 ILE A N 1
ATOM 2252 C CA . ILE A 1 305 ? 12.465 21.942 -16.143 1.00 21.79 305 ILE A CA 1
ATOM 2253 C C . ILE A 1 305 ? 12.119 22.640 -14.834 1.00 22.61 305 ILE A C 1
ATOM 2254 O O . ILE A 1 305 ? 11.054 23.261 -14.718 1.00 26.57 305 ILE A O 1
ATOM 2259 N N . PHE A 1 306 ? 13.017 22.538 -13.857 1.00 22.06 306 PHE A N 1
ATOM 2260 C CA . PHE A 1 306 ? 12.813 23.021 -12.495 1.00 23.74 306 PHE A CA 1
ATOM 2261 C C . PHE A 1 306 ? 13.772 24.179 -12.255 1.00 23.01 306 PHE A C 1
ATOM 2262 O O . PHE A 1 306 ? 14.972 24.052 -12.513 1.00 26.05 306 PHE A O 1
ATOM 2270 N N . ILE A 1 307 ? 13.243 25.317 -11.812 1.00 22.56 307 ILE A N 1
ATOM 2271 C CA . ILE A 1 307 ? 14.074 26.484 -11.525 1.00 22.00 307 ILE A CA 1
ATOM 2272 C C . ILE A 1 307 ? 14.645 26.359 -10.117 1.00 21.22 307 ILE A C 1
ATOM 2273 O O . ILE A 1 307 ? 13.903 26.148 -9.152 1.00 27.91 307 ILE A O 1
ATOM 2278 N N . THR A 1 308 ? 15.967 26.500 -9.985 1.00 22.38 308 THR A N 1
ATOM 2279 C CA . THR A 1 308 ? 16.588 26.370 -8.667 1.00 25.35 308 THR A CA 1
ATOM 2280 C C . THR A 1 308 ? 16.837 27.706 -7.982 1.00 29.32 308 THR A C 1
ATOM 2281 O O . THR A 1 308 ? 16.805 27.768 -6.749 1.00 33.60 308 THR A O 1
ATOM 2285 N N . TRP A 1 309 ? 17.106 28.764 -8.745 1.00 26.76 309 TRP A N 1
ATOM 2286 C CA . TRP A 1 309 ? 17.238 30.121 -8.227 1.00 27.57 309 TRP A CA 1
ATOM 2287 C C . TRP A 1 309 ? 16.917 31.077 -9.365 1.00 25.48 309 TRP A C 1
ATOM 2288 O O . TRP A 1 309 ? 17.000 30.710 -10.539 1.00 25.13 309 TRP A O 1
ATOM 2299 N N . SER A 1 310 ? 16.527 32.302 -9.011 1.00 25.51 310 SER A N 1
ATOM 2300 C CA . SER A 1 310 ? 16.322 33.356 -10.002 1.00 28.10 310 SER A CA 1
ATOM 2301 C C . SER A 1 310 ? 16.568 34.695 -9.333 1.00 27.19 310 SER A C 1
ATOM 2302 O O . SER A 1 310 ? 15.909 35.02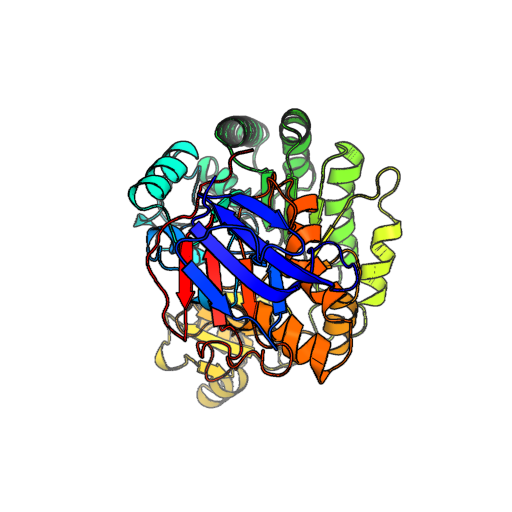4 -8.342 1.00 26.38 310 SER A O 1
ATOM 2305 N N . ASP A 1 311 ? 17.524 35.460 -9.864 1.00 29.34 311 ASP A N 1
ATOM 2306 C CA . ASP A 1 311 ? 17.763 36.794 -9.326 1.00 27.38 311 ASP A CA 1
ATOM 2307 C C . ASP A 1 311 ? 16.608 37.734 -9.646 1.00 29.82 311 ASP A C 1
ATOM 2308 O O . ASP A 1 311 ? 16.293 38.620 -8.844 1.00 35.82 311 ASP A O 1
ATOM 2313 N N . SER A 1 312 ? 15.967 37.548 -10.803 1.00 29.27 312 SER A N 1
ATOM 2314 C CA . SER A 1 312 ? 14.895 38.436 -11.237 1.00 27.62 312 SER A CA 1
ATOM 2315 C C . SER A 1 312 ? 13.591 38.145 -10.507 1.00 27.59 312 SER A C 1
ATOM 2316 O O . SER A 1 312 ? 12.834 39.069 -10.181 1.00 31.90 312 SER A O 1
ATOM 2319 N N . HIS A 1 313 ? 13.305 36.870 -10.260 1.00 26.62 313 HIS A N 1
ATOM 2320 C CA . HIS A 1 313 ? 12.048 36.447 -9.641 1.00 26.20 313 HIS A CA 1
ATOM 2321 C C . HIS A 1 313 ? 12.346 35.351 -8.629 1.00 26.57 313 HIS A C 1
ATOM 2322 O O . HIS A 1 313 ? 12.024 34.174 -8.838 1.00 25.80 313 HIS A O 1
ATOM 2329 N N . PRO A 1 314 ? 12.970 35.712 -7.503 1.00 29.19 314 PRO A N 1
ATOM 2330 C CA . PRO A 1 314 ? 13.287 34.698 -6.488 1.00 29.03 314 PRO A CA 1
ATOM 2331 C C . PRO A 1 314 ? 12.058 33.995 -5.946 1.00 25.60 314 PRO A C 1
ATOM 2332 O O . PRO A 1 314 ? 12.178 32.872 -5.443 1.00 26.85 314 PRO A O 1
ATOM 2336 N N . GLU A 1 315 ? 10.873 34.600 -6.072 1.00 25.84 315 GLU A N 1
ATOM 2337 C CA . GLU A 1 315 ? 9.655 33.948 -5.612 1.00 25.67 315 GLU A CA 1
ATOM 2338 C C . GLU A 1 315 ? 9.306 32.718 -6.432 1.00 30.55 315 GLU A C 1
ATOM 2339 O O . GLU A 1 315 ? 8.483 31.909 -5.985 1.00 31.09 315 GLU A O 1
ATOM 2345 N N . MET A 1 316 ? 9.920 32.546 -7.604 1.00 26.91 316 MET A N 1
ATOM 2346 C CA . MET A 1 316 ? 9.657 31.408 -8.469 1.00 24.05 316 MET A CA 1
ATOM 2347 C C . MET A 1 316 ? 10.702 30.318 -8.328 1.00 27.38 316 MET A C 1
ATOM 2348 O O . MET A 1 316 ? 10.650 29.324 -9.060 1.00 29.75 316 MET A O 1
ATOM 2353 N N . ALA A 1 317 ? 11.649 30.481 -7.408 1.00 29.64 317 ALA A N 1
ATOM 2354 C CA . ALA A 1 317 ? 12.625 29.431 -7.163 1.00 29.45 317 ALA A CA 1
ATOM 2355 C C . ALA A 1 317 ? 11.924 28.164 -6.687 1.00 28.53 317 ALA A C 1
ATOM 2356 O O . ALA A 1 317 ? 10.848 28.211 -6.085 1.00 28.74 317 ALA A O 1
ATOM 2358 N N . GLU A 1 318 ? 12.531 27.020 -7.006 1.00 28.88 318 GLU A N 1
ATOM 2359 C CA . GLU A 1 318 ? 12.004 25.703 -6.639 1.00 29.16 318 GLU A CA 1
ATOM 2360 C C . GLU A 1 318 ? 10.616 25.469 -7.228 1.00 36.04 318 GLU A C 1
ATOM 2361 O O . GLU A 1 318 ? 9.741 24.886 -6.585 1.00 49.71 318 GLU A O 1
ATOM 2367 N N . GLN A 1 319 ? 10.398 25.929 -8.450 1.00 25.80 319 GLN A N 1
ATOM 2368 C CA . GLN A 1 319 ? 9.144 25.667 -9.137 1.00 24.96 319 GLN A CA 1
ATOM 2369 C C . GLN A 1 319 ? 9.426 25.155 -10.538 1.00 21.11 319 GLN A C 1
ATOM 2370 O O . GLN A 1 319 ? 10.457 25.470 -11.136 1.00 26.83 319 GLN A O 1
ATOM 2376 N N . LEU A 1 320 ? 8.489 24.350 -11.037 1.00 22.10 320 LEU A N 1
ATOM 2377 C CA . LEU A 1 320 ? 8.516 23.841 -12.407 1.00 24.15 320 LEU A CA 1
ATOM 2378 C C . LEU A 1 320 ? 8.223 24.956 -13.416 1.00 23.64 320 LEU A C 1
ATOM 2379 O O . LEU A 1 320 ? 7.256 25.704 -13.254 1.00 22.98 320 LEU A O 1
ATOM 2384 N N . LEU A 1 321 ? 9.050 25.048 -14.469 1.00 21.75 321 LEU A N 1
ATOM 2385 C CA . LEU A 1 321 ? 8.886 26.097 -15.483 1.00 23.98 321 LEU A CA 1
ATOM 2386 C C . LEU A 1 321 ? 7.473 26.111 -16.071 1.00 25.55 321 LEU A C 1
ATOM 2387 O O . LEU A 1 321 ? 6.880 27.180 -16.261 1.00 23.61 321 LEU A O 1
ATOM 2392 N N . ALA A 1 322 ? 6.905 24.935 -16.342 1.00 25.25 322 ALA A N 1
ATOM 2393 C CA . ALA A 1 322 ? 5.553 24.885 -16.894 1.00 27.48 322 ALA A CA 1
ATOM 2394 C C . ALA A 1 322 ? 4.527 25.459 -15.924 1.00 27.97 322 ALA A C 1
ATOM 2395 O O . ALA A 1 322 ? 3.557 26.103 -16.347 1.00 29.60 322 ALA A O 1
ATOM 2397 N N . ASP A 1 323 ? 4.714 25.231 -14.616 1.00 25.83 323 ASP A N 1
ATOM 2398 C CA . ASP A 1 323 ? 3.818 25.829 -13.630 1.00 26.55 323 ASP A CA 1
ATOM 2399 C C . ASP A 1 323 ? 4.004 27.337 -13.562 1.00 22.39 323 ASP A C 1
ATOM 2400 O O . ASP A 1 323 ? 3.034 28.082 -13.389 1.00 24.25 323 ASP A O 1
ATOM 2405 N N . ILE A 1 324 ? 5.252 27.798 -13.649 1.00 21.80 324 ILE A N 1
ATOM 2406 C CA . ILE A 1 324 ? 5.518 29.234 -13.630 1.00 25.13 324 ILE A CA 1
ATOM 2407 C C . ILE A 1 324 ? 4.847 29.896 -14.824 1.00 23.95 324 ILE A C 1
ATOM 2408 O O . ILE A 1 324 ? 4.162 30.920 -14.689 1.00 24.64 324 ILE A O 1
ATOM 2413 N N . ALA A 1 325 ? 4.989 29.286 -16.001 1.00 25.57 325 ALA A N 1
ATOM 2414 C CA . ALA A 1 325 ? 4.404 29.846 -17.212 1.00 24.00 325 ALA A CA 1
ATOM 2415 C C . ALA A 1 325 ? 2.887 29.923 -17.103 1.00 25.71 325 ALA A C 1
ATOM 2416 O O . ALA A 1 325 ? 2.280 30.926 -17.493 1.00 24.51 325 ALA A O 1
ATOM 2418 N N . LYS A 1 326 ? 2.262 28.885 -16.539 1.00 24.58 326 LYS A N 1
ATOM 2419 C CA . LYS A 1 326 ? 0.809 28.890 -16.375 1.00 23.98 326 LYS A CA 1
ATOM 2420 C C . LYS A 1 326 ? 0.350 30.001 -15.428 1.00 25.04 326 LYS A C 1
ATOM 2421 O O . LYS A 1 326 ? -0.635 30.698 -15.707 1.00 26.96 326 LYS A O 1
ATOM 2427 N N . GLN A 1 327 ? 1.037 30.168 -14.290 1.00 23.39 327 GLN A N 1
ATOM 2428 C CA . GLN A 1 327 ? 0.690 31.242 -13.364 1.00 24.97 327 GLN A CA 1
ATOM 2429 C C . GLN A 1 327 ? 0.861 32.613 -14.004 1.00 23.95 327 GLN A C 1
ATOM 2430 O O . GLN A 1 327 ? 0.1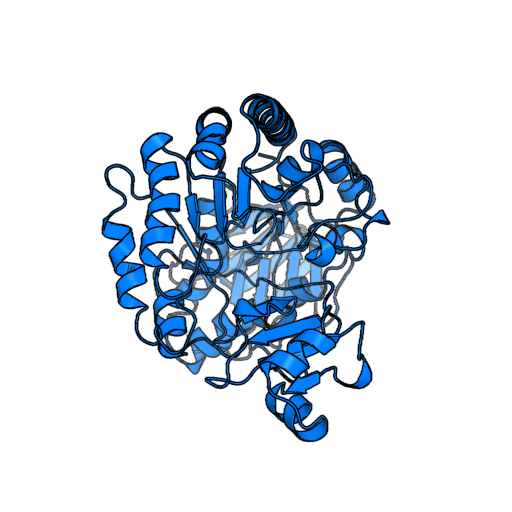22 33.546 -13.677 1.00 24.76 327 GLN A O 1
ATOM 2436 N N . TRP A 1 328 ? 1.855 32.762 -14.867 1.00 23.44 328 TRP A N 1
ATOM 2437 C CA . TRP A 1 328 ? 2.155 34.037 -15.512 1.00 23.49 328 TRP A CA 1
ATOM 2438 C C . TRP A 1 328 ? 1.354 34.260 -16.791 1.00 29.58 328 TRP A C 1
ATOM 2439 O O . TRP A 1 328 ? 1.317 35.393 -17.291 1.00 28.00 328 TRP A O 1
ATOM 2450 N N . GLY A 1 329 ? 0.734 33.215 -17.335 1.00 24.60 329 GLY A N 1
ATOM 2451 C CA . GLY A 1 329 ? -0.056 33.352 -18.547 1.00 27.00 329 GLY A CA 1
ATOM 2452 C C . GLY A 1 329 ? 0.735 33.554 -19.824 1.00 26.98 329 GLY A C 1
ATOM 2453 O O . GLY A 1 329 ? 0.218 34.155 -20.778 1.00 25.49 329 GLY A O 1
ATOM 2454 N N . ILE A 1 330 ? 1.975 33.066 -19.884 1.00 26.96 330 ILE A N 1
ATOM 2455 C CA . ILE A 1 330 ? 2.823 33.238 -21.060 1.00 28.04 330 ILE A CA 1
ATOM 2456 C C . ILE A 1 330 ? 3.508 31.910 -21.368 1.00 27.17 330 ILE A C 1
ATOM 2457 O O . ILE A 1 330 ? 3.418 30.947 -20.605 1.00 27.89 330 ILE A O 1
ATOM 2462 N N . SER A 1 331 ? 4.190 31.863 -22.511 1.00 25.02 331 SER A N 1
ATOM 2463 C CA . SER A 1 331 ? 4.838 30.631 -22.945 1.00 24.16 331 SER A CA 1
ATOM 2464 C C . SER A 1 331 ? 6.017 30.285 -22.039 1.00 25.98 331 SER A C 1
ATOM 2465 O O . SER A 1 331 ? 6.531 31.119 -21.288 1.00 23.37 331 SER A O 1
ATOM 2468 N N . LEU A 1 332 ? 6.452 29.023 -22.122 1.00 24.53 332 LEU A N 1
ATOM 2469 C CA . LEU A 1 332 ? 7.616 28.597 -21.354 1.00 27.90 332 LEU A CA 1
ATOM 2470 C C . LEU A 1 332 ? 8.848 29.420 -21.716 1.00 27.04 332 LEU A C 1
ATOM 2471 O O . LEU A 1 332 ? 9.636 29.798 -20.838 1.00 24.62 332 LEU A O 1
ATOM 2476 N N . LEU A 1 333 ? 9.027 29.725 -23.006 1.00 23.80 333 LEU A N 1
ATOM 2477 C CA . LEU A 1 333 ? 10.203 30.489 -23.414 1.00 26.31 333 LEU A CA 1
ATOM 2478 C C . LEU A 1 333 ? 10.132 31.927 -22.915 1.00 25.31 333 LEU A C 1
ATOM 2479 O O . LEU A 1 333 ? 11.135 32.472 -22.439 1.00 27.73 333 LEU A O 1
ATOM 2484 N N . ASP A 1 334 ? 8.958 32.559 -23.007 1.00 22.99 334 ASP A N 1
ATOM 2485 C CA . ASP A 1 334 ? 8.829 33.918 -22.500 1.00 22.46 334 ASP A CA 1
ATOM 2486 C C . ASP A 1 334 ? 8.945 33.970 -20.975 1.00 25.96 334 ASP A C 1
ATOM 2487 O O . ASP A 1 334 ? 9.461 34.955 -20.432 1.00 28.16 334 ASP A O 1
ATOM 2492 N N . ALA A 1 335 ? 8.477 32.937 -20.263 1.00 21.34 335 ALA A N 1
ATOM 2493 C CA . ALA A 1 335 ? 8.692 32.915 -18.816 1.00 25.23 335 ALA A CA 1
ATOM 2494 C C . ALA A 1 335 ? 10.178 32.800 -18.492 1.00 28.65 335 ALA A C 1
ATOM 2495 O O . ALA A 1 335 ? 10.689 33.505 -17.608 1.00 26.31 335 ALA A O 1
ATOM 2497 N N . ALA A 1 336 ? 10.885 31.927 -19.215 1.00 23.07 336 ALA A N 1
ATOM 2498 C CA . ALA A 1 336 ? 12.321 31.760 -19.017 1.00 25.86 336 ALA A CA 1
ATOM 2499 C C . ALA A 1 336 ? 13.071 33.064 -19.253 1.00 28.24 336 ALA A C 1
ATOM 2500 O O . ALA A 1 336 ? 13.993 33.399 -18.500 1.00 27.40 336 ALA A O 1
ATOM 2502 N N . LYS A 1 337 ? 12.685 33.820 -20.289 1.00 27.54 337 LYS A N 1
ATOM 2503 C CA . LYS A 1 337 ? 13.321 35.114 -20.524 1.00 29.88 337 LYS A CA 1
ATOM 2504 C C . LYS A 1 337 ? 13.205 36.019 -19.302 1.00 27.02 337 LYS A C 1
ATOM 2505 O O . LYS A 1 337 ? 14.181 36.666 -18.901 1.00 28.33 337 LYS A O 1
ATOM 2511 N N . GLN A 1 338 ? 12.023 36.078 -18.688 1.00 26.44 338 GLN A N 1
ATOM 2512 C CA . GLN A 1 338 ? 11.865 36.952 -17.535 1.00 22.85 338 GLN A CA 1
ATOM 2513 C C . GLN A 1 338 ? 12.516 36.388 -16.277 1.00 24.73 338 GLN A C 1
ATOM 2514 O O . GLN A 1 338 ? 12.842 37.159 -15.372 1.00 23.99 338 GLN A O 1
ATOM 2520 N N . LEU A 1 339 ? 12.753 35.076 -16.217 1.00 26.19 339 LEU A N 1
ATOM 2521 C CA . LEU A 1 339 ? 13.394 34.489 -15.046 1.00 24.63 339 LEU A CA 1
ATOM 2522 C C . LEU A 1 339 ? 14.900 34.718 -15.022 1.00 25.47 339 LEU A C 1
ATOM 2523 O O . LEU A 1 339 ? 15.498 34.685 -13.941 1.00 25.78 339 LEU A O 1
ATOM 2528 N N . GLN A 1 340 ? 15.525 34.939 -16.180 1.00 25.14 340 GLN A N 1
ATOM 2529 C CA . GLN A 1 340 ? 16.974 35.091 -16.224 1.00 27.88 340 GLN A CA 1
ATOM 2530 C C . GLN A 1 340 ? 17.405 36.356 -15.484 1.00 29.02 340 GLN A C 1
ATOM 2531 O O . GLN A 1 340 ? 16.708 37.376 -15.538 1.00 32.28 340 GLN A O 1
ATOM 2537 N N . PRO A 1 341 ? 18.561 36.331 -14.795 1.00 31.55 341 PRO A N 1
ATOM 2538 C CA . PRO A 1 341 ? 19.408 35.139 -14.662 1.00 28.38 341 PRO A CA 1
ATOM 2539 C C . PRO A 1 341 ? 18.867 34.181 -13.604 1.00 28.47 341 PRO A C 1
ATOM 2540 O O . PRO A 1 341 ? 18.313 34.618 -12.594 1.00 28.30 341 PRO A O 1
ATOM 2544 N N . ALA A 1 342 ? 19.027 32.882 -13.852 1.00 28.77 342 ALA A N 1
ATOM 2545 C CA . ALA A 1 342 ? 18.391 31.856 -13.044 1.00 24.58 342 ALA A CA 1
ATOM 2546 C C . ALA A 1 342 ? 19.156 30.553 -13.233 1.00 26.41 342 ALA A C 1
ATOM 2547 O O . ALA A 1 342 ? 19.927 30.404 -14.181 1.00 29.01 342 ALA A O 1
ATOM 2549 N N . GLY A 1 343 ? 18.940 29.618 -12.310 1.00 28.10 343 GLY A N 1
ATOM 2550 C CA . GLY A 1 343 ? 19.493 28.283 -12.439 1.00 22.51 343 GLY A CA 1
ATOM 2551 C C . GLY A 1 343 ? 18.390 27.285 -12.723 1.00 24.39 343 GLY A C 1
ATOM 2552 O O . GLY A 1 343 ? 17.225 27.563 -12.433 1.00 25.55 343 GLY A O 1
ATOM 2553 N N . ALA A 1 344 ? 18.722 26.126 -13.283 1.00 24.62 344 ALA A N 1
ATOM 2554 C CA . ALA A 1 344 ? 17.684 25.158 -13.606 1.00 25.09 344 ALA A CA 1
ATOM 2555 C C . ALA A 1 344 ? 18.233 23.745 -13.485 1.00 22.64 344 ALA A C 1
ATOM 2556 O O . ALA A 1 344 ? 19.440 23.511 -13.595 1.00 24.74 344 ALA A O 1
ATOM 2558 N N . VAL A 1 345 ? 17.316 22.810 -13.253 1.00 22.19 345 VAL A N 1
ATOM 2559 C CA . VAL A 1 345 ? 17.549 21.375 -13.394 1.00 20.57 345 VAL A CA 1
ATOM 2560 C C . VAL A 1 345 ? 16.687 20.907 -14.563 1.00 23.14 345 VAL A C 1
ATOM 2561 O O . VAL A 1 345 ? 15.463 21.081 -14.547 1.00 24.32 345 VAL A O 1
ATOM 2565 N N . TYR A 1 346 ? 17.320 20.353 -15.593 1.00 22.34 346 TYR A N 1
ATOM 2566 C CA . TYR A 1 346 ? 16.618 19.911 -16.792 1.00 24.55 346 TYR A CA 1
ATOM 2567 C C . TYR A 1 346 ? 16.467 18.397 -16.739 1.00 25.35 346 TYR A C 1
ATOM 2568 O O . TYR A 1 346 ? 17.464 17.674 -16.769 1.00 27.38 346 TYR A O 1
ATOM 2577 N N . HIS A 1 347 ? 15.231 17.911 -16.694 1.00 25.84 347 HIS A N 1
ATOM 2578 C CA . HIS A 1 347 ? 15.016 16.464 -16.672 1.00 26.15 347 HIS A CA 1
ATOM 2579 C C . HIS A 1 347 ? 14.984 15.906 -18.101 1.00 29.68 347 HIS A C 1
ATOM 2580 O O . HIS A 1 347 ? 14.053 15.232 -18.531 1.00 31.08 347 HIS A O 1
ATOM 2587 N N . GLY A 1 348 ? 16.065 16.192 -18.826 1.00 23.71 348 GLY A N 1
ATOM 2588 C CA . GLY A 1 348 ? 16.143 15.953 -20.253 1.00 27.90 348 GLY A CA 1
ATOM 2589 C C . GLY A 1 348 ? 16.932 14.744 -20.706 1.00 29.52 348 GLY A C 1
ATOM 2590 O O . GLY A 1 348 ? 17.220 14.630 -21.902 1.00 26.24 348 GLY A O 1
ATOM 2591 N N . LEU A 1 349 ? 17.296 13.835 -19.805 1.00 25.95 349 LEU A N 1
ATOM 2592 C CA . LEU A 1 349 ? 18.013 12.626 -20.188 1.00 23.28 349 LEU A CA 1
ATOM 2593 C C . LEU A 1 349 ? 17.117 11.415 -19.993 1.00 26.97 349 LEU A C 1
ATOM 2594 O O . LEU A 1 349 ? 16.092 11.473 -19.307 1.00 26.78 349 LEU A O 1
ATOM 2599 N N . ASN A 1 350 ? 17.520 10.308 -20.615 1.00 24.84 350 ASN A N 1
ATOM 2600 C CA . ASN A 1 350 ? 16.796 9.047 -20.536 1.00 23.31 350 ASN A CA 1
ATOM 2601 C C . ASN A 1 350 ? 17.544 8.085 -19.621 1.00 25.23 350 ASN A C 1
ATOM 2602 O O . ASN A 1 350 ? 18.767 7.955 -19.710 1.00 24.12 350 ASN A O 1
ATOM 2607 N N . GLU A 1 351 ? 16.796 7.420 -18.734 1.00 25.20 351 GLU A N 1
ATOM 2608 C CA . GLU A 1 351 ? 17.415 6.604 -17.691 1.00 27.40 351 GLU A CA 1
ATOM 2609 C C . GLU A 1 351 ? 18.170 5.409 -18.269 1.00 25.52 351 GLU A C 1
ATOM 2610 O O . GLU A 1 351 ? 19.214 5.015 -17.736 1.00 24.06 351 GLU A O 1
ATOM 2616 N N . ASP A 1 352 ? 17.662 4.812 -19.352 1.00 27.14 352 ASP A N 1
ATOM 2617 C CA . ASP A 1 352 ? 18.400 3.708 -19.965 1.00 28.63 352 ASP A CA 1
ATOM 2618 C C . ASP A 1 352 ? 19.700 4.199 -20.599 1.00 29.10 352 ASP A C 1
ATOM 2619 O O . ASP A 1 352 ? 20.718 3.498 -20.557 1.00 27.32 352 ASP A O 1
ATOM 2624 N N . ASP A 1 353 ? 19.686 5.395 -21.199 1.00 26.31 353 ASP A N 1
ATOM 2625 C CA . ASP A 1 353 ? 20.933 5.983 -21.687 1.00 28.01 353 ASP A CA 1
ATOM 2626 C C . ASP A 1 353 ? 21.930 6.165 -20.545 1.00 26.56 353 ASP A C 1
ATOM 2627 O O . ASP A 1 353 ? 23.111 5.824 -20.677 1.00 24.18 353 ASP A O 1
ATOM 2632 N N . VAL A 1 354 ? 21.466 6.712 -19.417 1.00 20.49 354 VAL A N 1
ATOM 2633 C CA . VAL A 1 354 ? 22.341 6.919 -18.261 1.00 20.15 354 VAL A CA 1
ATOM 2634 C C . VAL A 1 354 ? 22.959 5.598 -17.814 1.00 23.22 354 VAL A C 1
ATOM 2635 O O . VAL A 1 354 ? 24.167 5.511 -17.567 1.00 21.28 354 VAL A O 1
ATOM 2639 N N . LYS A 1 355 ? 22.137 4.550 -17.701 1.00 20.22 355 LYS A N 1
ATOM 2640 C CA . LYS A 1 355 ? 22.651 3.258 -17.258 1.00 23.65 355 LYS A CA 1
ATOM 2641 C C . LYS A 1 355 ? 23.715 2.727 -18.208 1.00 21.43 355 LYS A C 1
ATOM 2642 O O . LYS A 1 355 ? 24.743 2.210 -17.764 1.00 25.37 355 LYS A O 1
ATOM 2648 N N . THR A 1 356 ? 23.476 2.825 -19.524 1.00 21.17 356 THR A N 1
ATOM 2649 C CA . THR A 1 356 ? 24.476 2.373 -20.487 1.00 21.34 356 THR A CA 1
ATOM 2650 C C . THR A 1 356 ? 25.775 3.160 -20.353 1.00 22.17 356 THR A C 1
ATOM 2651 O O . THR A 1 356 ? 26.868 2.579 -20.363 1.00 23.07 356 THR A O 1
ATOM 2655 N N . ILE A 1 357 ? 25.679 4.484 -20.215 1.00 19.56 357 ILE A N 1
ATOM 2656 C CA . ILE A 1 357 ? 26.890 5.296 -20.098 1.00 20.89 357 ILE A CA 1
ATOM 2657 C C . ILE A 1 357 ? 27.624 4.993 -18.791 1.00 23.48 357 ILE A C 1
ATOM 2658 O O . ILE A 1 357 ? 28.860 4.927 -18.765 1.00 23.27 357 ILE A O 1
ATOM 2663 N N . LEU A 1 358 ? 26.888 4.792 -17.688 1.00 22.47 358 LEU A N 1
ATOM 2664 C CA . LEU A 1 358 ? 27.553 4.437 -16.434 1.00 19.15 358 LEU A CA 1
ATOM 2665 C C . LEU A 1 358 ? 28.230 3.075 -16.536 1.00 20.97 358 LEU A C 1
ATOM 2666 O O . LEU A 1 358 ? 29.324 2.883 -16.003 1.00 22.65 358 LEU A O 1
ATOM 2671 N N . ALA A 1 359 ? 27.600 2.124 -17.229 1.00 22.07 359 ALA A N 1
ATOM 2672 C CA . ALA A 1 359 ? 28.149 0.771 -17.326 1.00 24.66 359 ALA A CA 1
ATOM 2673 C C . ALA A 1 359 ? 29.404 0.716 -18.187 1.00 22.70 359 ALA A C 1
ATOM 2674 O O . ALA A 1 359 ? 30.245 -0.168 -17.996 1.00 25.38 359 ALA A O 1
ATOM 2676 N N . PHE A 1 360 ? 29.521 1.615 -19.160 1.00 23.74 360 PHE A N 1
ATOM 2677 C CA . PHE A 1 360 ? 30.676 1.667 -20.052 1.00 25.07 360 PHE A CA 1
ATOM 2678 C C . PHE A 1 360 ? 31.976 1.676 -19.251 1.00 25.81 360 PHE A C 1
ATOM 2679 O O . PHE A 1 360 ? 32.134 2.474 -18.327 1.00 25.00 360 PHE A O 1
ATOM 2687 N N . ASP A 1 361 ? 32.914 0.776 -19.603 1.00 22.78 361 ASP A N 1
ATOM 2688 C CA . ASP A 1 361 ? 34.097 0.618 -18.761 1.00 22.37 361 ASP A CA 1
ATOM 2689 C C . ASP A 1 361 ? 35.032 1.824 -18.816 1.00 27.36 361 ASP A C 1
ATOM 2690 O O . ASP A 1 361 ? 35.874 1.974 -17.928 1.00 27.52 361 ASP A O 1
ATOM 2695 N N . LYS A 1 362 ? 34.895 2.700 -19.809 1.00 24.73 362 LYS A N 1
ATOM 2696 C CA . LYS A 1 362 ? 35.723 3.901 -19.814 1.00 21.77 362 LYS A CA 1
ATOM 2697 C C . LYS A 1 362 ? 35.224 4.981 -18.855 1.00 24.57 362 LYS A C 1
ATOM 2698 O O . LYS A 1 362 ? 35.955 5.948 -18.615 1.00 22.40 362 LYS A O 1
ATOM 2704 N N . THR A 1 363 ? 34.015 4.846 -18.306 1.00 21.87 363 THR A N 1
ATOM 2705 C CA . THR A 1 363 ? 33.351 5.952 -17.614 1.00 21.96 363 THR A CA 1
ATOM 2706 C C . THR A 1 363 ? 33.762 6.003 -16.142 1.00 22.22 363 THR A C 1
ATOM 2707 O O . THR A 1 363 ? 33.542 5.044 -15.396 1.00 21.87 363 THR A O 1
ATOM 2711 N N . MET A 1 364 ? 34.365 7.122 -15.735 1.00 17.96 364 MET A N 1
ATOM 2712 C CA . MET A 1 364 ? 34.602 7.451 -14.332 1.00 17.61 364 MET A CA 1
ATOM 2713 C C . MET A 1 364 ? 33.395 8.184 -13.752 1.00 17.83 364 MET A C 1
ATOM 2714 O O . MET A 1 364 ? 32.631 8.816 -14.475 1.00 19.02 364 MET A O 1
ATOM 2719 N N . ILE A 1 365 ? 33.269 8.166 -12.418 1.00 19.14 365 ILE A N 1
ATOM 2720 C CA . ILE A 1 365 ? 32.176 8.873 -11.749 1.00 18.61 365 ILE A CA 1
ATOM 2721 C C . ILE A 1 365 ? 32.625 10.292 -11.409 1.00 21.65 365 ILE A C 1
ATOM 2722 O O . ILE A 1 365 ? 33.675 10.491 -10.785 1.00 22.89 365 ILE A O 1
ATOM 2727 N N . GLY A 1 366 ? 31.814 11.281 -11.801 1.00 22.06 366 GLY A N 1
ATOM 2728 C CA . GLY A 1 366 ? 32.062 12.675 -11.463 1.00 21.94 366 GLY A CA 1
ATOM 2729 C C . GLY A 1 366 ? 30.766 13.352 -11.066 1.00 22.52 366 GLY A C 1
ATOM 2730 O O . GLY A 1 366 ? 29.748 13.138 -11.726 1.00 26.40 366 GLY A O 1
ATOM 2731 N N . SER A 1 367 ? 30.770 14.145 -9.981 1.00 22.47 367 SER A N 1
ATOM 2732 C CA . SER A 1 367 ? 29.504 14.618 -9.431 1.00 19.67 367 SER A CA 1
ATOM 2733 C C . SER A 1 367 ? 28.919 15.771 -10.230 1.00 20.65 367 SER A C 1
ATOM 2734 O O . SER A 1 367 ? 27.693 15.883 -10.326 1.00 23.83 367 SER A O 1
ATOM 2737 N N . ASP A 1 368 ? 29.765 16.663 -10.755 1.00 19.62 368 ASP A N 1
ATOM 2738 C CA . ASP A 1 368 ? 29.299 17.863 -11.447 1.00 21.16 368 ASP A CA 1
ATOM 2739 C C . ASP A 1 368 ? 28.446 18.719 -10.513 1.00 18.28 368 ASP A C 1
ATOM 2740 O O . ASP A 1 368 ? 27.540 19.435 -10.948 1.00 22.06 368 ASP A O 1
ATOM 2745 N N . GLY A 1 369 ? 28.739 18.647 -9.213 1.00 19.48 369 GLY A N 1
ATOM 2746 C CA . GLY A 1 369 ? 27.995 19.431 -8.243 1.00 22.29 369 GLY A CA 1
ATOM 2747 C C . GLY A 1 369 ? 28.265 20.914 -8.413 1.00 20.76 369 GLY A C 1
ATOM 2748 O O . GLY A 1 369 ? 29.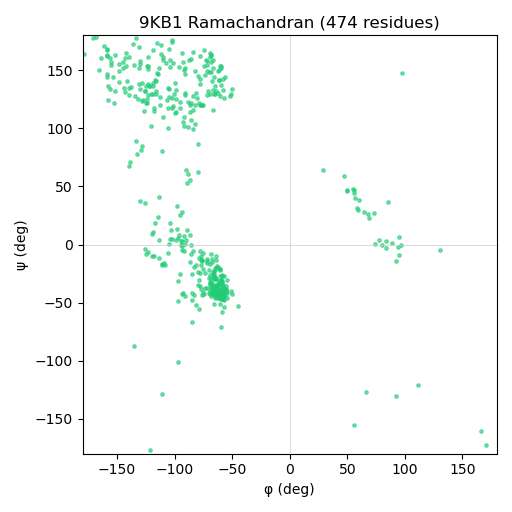392 21.340 -8.679 1.00 21.17 369 GLY A O 1
ATOM 2749 N N . LEU A 1 370 ? 27.206 21.712 -8.256 1.00 20.31 370 LEU A N 1
ATOM 2750 C CA . LEU A 1 370 ? 27.305 23.151 -8.434 1.00 20.70 370 LEU A CA 1
ATOM 2751 C C . LEU A 1 370 ? 27.272 23.806 -7.050 1.00 24.41 370 LEU A C 1
ATOM 2752 O O . LEU A 1 370 ? 26.191 23.932 -6.444 1.00 23.77 370 LEU A O 1
ATOM 2757 N N . PRO A 1 371 ? 28.420 24.193 -6.486 1.00 22.66 371 PRO A N 1
ATOM 2758 C CA . PRO A 1 371 ? 28.450 24.579 -5.067 1.00 23.97 371 PRO A CA 1
ATOM 2759 C C . PRO A 1 371 ? 27.874 25.956 -4.761 1.00 28.07 371 PRO A C 1
ATOM 2760 O O . PRO A 1 371 ? 27.620 26.231 -3.579 1.00 26.34 371 PRO A O 1
ATOM 2764 N N . CYS A 1 372 ? 27.646 26.829 -5.750 1.00 24.77 372 CYS A N 1
ATOM 2765 C CA . CYS A 1 372 ? 27.009 28.120 -5.471 1.00 27.05 372 CYS A CA 1
ATOM 2766 C C . CYS A 1 372 ? 25.503 28.110 -5.652 1.00 26.81 372 CYS A C 1
ATOM 2767 O O . CYS A 1 372 ? 24.866 29.146 -5.426 1.00 30.47 372 CYS A O 1
ATOM 2770 N N . ASP A 1 373 ? 24.928 26.987 -6.052 1.00 23.28 373 ASP A N 1
ATOM 2771 C CA . ASP A 1 373 ? 23.483 26.885 -6.273 1.00 22.87 373 ASP A CA 1
ATOM 2772 C C . ASP A 1 373 ? 22.756 26.772 -4.937 1.00 25.97 373 ASP A C 1
ATOM 2773 O O . ASP A 1 373 ? 22.994 25.811 -4.201 1.00 26.68 373 ASP A O 1
ATOM 2778 N N . PRO A 1 374 ? 21.852 27.698 -4.592 1.00 24.81 374 PRO A N 1
ATOM 2779 C CA . PRO A 1 374 ? 21.185 27.601 -3.283 1.00 23.71 374 PRO A CA 1
ATOM 2780 C C . PRO A 1 374 ? 20.173 26.473 -3.192 1.00 30.55 374 PRO A C 1
ATOM 2781 O O . PRO A 1 374 ? 19.768 26.118 -2.074 1.00 30.11 374 PRO A O 1
ATOM 2785 N N . HIS A 1 375 ? 19.739 25.902 -4.320 1.00 25.10 375 HIS A N 1
ATOM 2786 C CA . HIS A 1 375 ? 18.930 24.680 -4.319 1.00 25.64 375 HIS A CA 1
ATOM 2787 C C . HIS A 1 375 ? 19.534 23.740 -5.350 1.00 22.35 375 HIS A C 1
ATOM 2788 O O . HIS A 1 375 ? 19.016 23.606 -6.470 1.00 24.87 375 HIS A O 1
ATOM 2795 N N . PRO A 1 376 ? 20.634 23.079 -5.005 1.00 22.17 376 PRO A N 1
ATOM 2796 C CA . PRO A 1 376 ? 21.423 22.369 -6.015 1.00 21.80 376 PRO A CA 1
ATOM 2797 C C . PRO A 1 376 ? 20.776 21.081 -6.479 1.00 25.22 376 PRO A C 1
ATOM 2798 O O . PRO A 1 376 ? 19.999 20.449 -5.765 1.00 23.35 376 PRO A O 1
ATOM 2802 N N . HIS A 1 377 ? 21.117 20.707 -7.711 1.00 19.76 377 HIS A N 1
ATOM 2803 C CA . HIS A 1 377 ? 20.889 19.354 -8.186 1.00 23.71 377 HIS A CA 1
ATOM 2804 C C . HIS A 1 377 ? 21.459 18.374 -7.159 1.00 23.09 377 HIS A C 1
ATOM 2805 O O . HIS A 1 377 ? 22.579 18.585 -6.672 1.00 22.72 377 HIS A O 1
ATOM 2812 N N . PRO A 1 378 ? 20.726 17.317 -6.791 1.00 22.23 378 PRO A N 1
ATOM 2813 C CA . PRO A 1 378 ? 21.185 16.445 -5.691 1.00 24.29 378 PRO A CA 1
ATOM 2814 C C . PRO A 1 378 ? 22.491 15.717 -5.968 1.00 22.46 378 PRO A C 1
ATOM 2815 O O . PRO A 1 378 ? 23.022 15.086 -5.044 1.00 21.34 378 PRO A O 1
ATOM 2819 N N . ARG A 1 379 ? 23.005 15.757 -7.200 1.00 20.82 379 ARG A N 1
ATOM 2820 C CA . ARG A 1 379 ? 24.293 15.127 -7.484 1.00 20.11 379 ARG A CA 1
ATOM 2821 C C . ARG A 1 379 ? 25.399 15.713 -6.618 1.00 21.04 379 ARG A C 1
ATOM 2822 O O . ARG A 1 379 ? 26.400 15.042 -6.348 1.00 22.00 379 ARG A O 1
ATOM 2830 N N . LEU A 1 380 ? 25.232 16.963 -6.173 1.00 20.51 380 LEU A N 1
ATOM 2831 C CA . LEU A 1 380 ? 26.216 17.586 -5.297 1.00 22.49 380 LEU A CA 1
ATOM 2832 C C . LEU A 1 380 ? 26.402 16.798 -4.009 1.00 22.42 380 LEU A C 1
ATOM 2833 O O . LEU A 1 380 ? 27.505 16.775 -3.449 1.00 23.67 380 LEU A O 1
ATOM 2838 N N . TRP A 1 381 ? 25.344 16.134 -3.531 1.00 23.35 381 TRP A N 1
ATOM 2839 C CA . TRP A 1 381 ? 25.370 15.450 -2.248 1.00 24.18 381 TRP A CA 1
ATOM 2840 C C . TRP A 1 381 ? 25.166 13.940 -2.337 1.00 22.34 381 TRP A C 1
ATOM 2841 O O . TRP A 1 381 ? 25.369 13.256 -1.328 1.00 23.71 381 TRP A O 1
ATOM 2852 N N . GLY A 1 382 ? 24.787 13.398 -3.502 1.00 20.43 382 GLY A N 1
ATOM 2853 C CA . GLY A 1 382 ? 24.434 11.987 -3.578 1.00 19.83 382 GLY A CA 1
ATOM 2854 C C . GLY A 1 382 ? 25.137 11.112 -4.603 1.00 19.27 382 GLY A C 1
ATOM 2855 O O . GLY A 1 382 ? 24.910 9.897 -4.594 1.00 21.98 382 GLY A O 1
ATOM 2856 N N . SER A 1 383 ? 26.000 11.682 -5.458 1.00 20.73 383 SER A N 1
ATOM 2857 C CA . SER A 1 383 ? 26.502 10.952 -6.634 1.00 20.90 383 SER A CA 1
ATOM 2858 C C . SER A 1 383 ? 27.190 9.643 -6.264 1.00 21.03 383 SER A C 1
ATOM 2859 O O . SER A 1 383 ? 26.859 8.582 -6.804 1.00 20.40 383 SER A O 1
ATOM 2862 N N . PHE A 1 384 ? 28.161 9.698 -5.373 1.00 20.30 384 PHE A N 1
ATOM 2863 C CA . PHE A 1 384 ? 28.976 8.501 -5.206 1.00 21.49 384 PHE A CA 1
ATOM 2864 C C . PHE A 1 384 ? 28.233 7.409 -4.440 1.00 23.12 384 PHE A C 1
ATOM 2865 O O . PHE A 1 384 ? 28.285 6.238 -4.850 1.00 20.50 384 PHE A O 1
ATOM 2873 N N . PRO A 1 385 ? 27.503 7.714 -3.360 1.00 19.38 385 PRO A N 1
ATOM 2874 C CA . PRO A 1 385 ? 26.666 6.656 -2.774 1.00 19.23 385 PRO A CA 1
ATOM 2875 C C . PRO A 1 385 ? 25.537 6.225 -3.691 1.00 23.78 385 PRO A C 1
ATOM 2876 O O . PRO A 1 385 ? 25.080 5.082 -3.581 1.00 22.90 385 PRO A O 1
ATOM 2880 N N . ARG A 1 386 ? 25.081 7.082 -4.608 1.00 20.69 386 ARG A N 1
ATOM 2881 C CA . ARG A 1 386 ? 24.057 6.628 -5.548 1.00 23.55 386 ARG A CA 1
ATOM 2882 C C . ARG A 1 386 ? 24.606 5.549 -6.471 1.00 21.93 386 ARG A C 1
ATOM 2883 O O . ARG A 1 386 ? 23.907 4.581 -6.792 1.00 21.83 386 ARG A O 1
ATOM 2891 N N . VAL A 1 387 ? 25.868 5.679 -6.884 1.00 20.98 387 VAL A N 1
ATOM 2892 C CA . VAL A 1 387 ? 26.483 4.644 -7.715 1.00 21.81 387 VAL A CA 1
ATOM 2893 C C . VAL A 1 387 ? 26.597 3.339 -6.936 1.00 23.81 387 VAL A C 1
ATOM 2894 O O . VAL A 1 387 ? 26.245 2.262 -7.437 1.00 25.73 387 VAL A O 1
ATOM 2898 N N . LEU A 1 388 ? 27.065 3.417 -5.684 1.00 21.00 388 LEU A N 1
ATOM 2899 C CA . LEU A 1 388 ? 27.329 2.205 -4.911 1.00 23.34 388 LEU A CA 1
ATOM 2900 C C . LEU A 1 388 ? 26.041 1.545 -4.451 1.00 23.92 388 LEU A C 1
ATOM 2901 O O . LEU A 1 388 ? 25.955 0.312 -4.408 1.00 24.07 388 LEU A O 1
ATOM 2906 N N . GLY A 1 389 ? 25.038 2.347 -4.084 1.00 24.85 389 GLY A N 1
ATOM 2907 C CA . GLY A 1 389 ? 23.843 1.823 -3.450 1.00 24.37 389 GLY A CA 1
ATOM 2908 C C . GLY A 1 389 ? 22.700 1.599 -4.419 1.00 26.36 389 GLY A C 1
ATOM 2909 O O . GLY A 1 389 ? 22.078 0.535 -4.417 1.00 25.56 389 GLY A O 1
ATOM 2910 N N . HIS A 1 390 ? 22.416 2.600 -5.250 1.00 24.01 390 HIS A N 1
ATOM 2911 C CA . HIS A 1 390 ? 21.311 2.500 -6.198 1.00 23.31 390 HIS A CA 1
ATOM 2912 C C . HIS A 1 390 ? 21.696 1.671 -7.419 1.00 25.83 390 HIS A C 1
ATOM 2913 O O . HIS A 1 390 ? 21.016 0.691 -7.760 1.00 24.36 390 HIS A O 1
ATOM 2920 N N . TYR A 1 391 ? 22.780 2.054 -8.098 1.00 24.11 391 TYR A N 1
ATOM 2921 C CA . TYR A 1 391 ? 23.088 1.410 -9.370 1.00 23.97 391 TYR A CA 1
ATOM 2922 C C . TYR A 1 391 ? 23.767 0.061 -9.174 1.00 28.48 391 TYR A C 1
ATOM 2923 O O . TYR A 1 391 ? 23.517 -0.863 -9.948 1.00 25.68 391 TYR A O 1
ATOM 2932 N N . SER A 1 392 ? 24.599 -0.093 -8.140 1.00 23.45 392 SER A N 1
ATOM 2933 C CA . SER A 1 392 ? 25.258 -1.388 -7.910 1.00 22.85 392 SER A CA 1
ATOM 2934 C C . SER A 1 392 ? 24.358 -2.318 -7.110 1.00 25.61 392 SER A C 1
ATOM 2935 O O . SER A 1 392 ? 23.889 -3.341 -7.633 1.00 26.01 392 SER A O 1
ATOM 2938 N N . ARG A 1 393 ? 24.090 -1.984 -5.841 1.00 26.27 393 ARG A N 1
ATOM 2939 C CA . ARG A 1 393 ? 23.352 -2.910 -4.985 1.00 22.53 393 ARG A CA 1
ATOM 2940 C C . ARG A 1 393 ? 21.918 -3.103 -5.466 1.00 26.18 393 ARG A C 1
ATOM 2941 O O . ARG A 1 393 ? 21.460 -4.237 -5.641 1.00 26.93 393 ARG A O 1
ATOM 2949 N N . GLU A 1 394 ? 21.186 -2.011 -5.689 1.00 23.21 394 GLU A N 1
ATOM 2950 C CA . GLU A 1 394 ? 19.755 -2.155 -5.940 1.00 28.77 394 GLU A CA 1
ATOM 2951 C C . GLU A 1 394 ? 19.472 -2.531 -7.391 1.00 31.91 394 GLU A C 1
ATOM 2952 O O . GLU A 1 394 ? 18.753 -3.500 -7.658 1.00 30.79 394 GLU A O 1
ATOM 2958 N N . GLN A 1 395 ? 20.023 -1.773 -8.342 1.00 26.42 395 GLN A N 1
ATOM 2959 C CA . GLN A 1 395 ? 19.757 -2.033 -9.756 1.00 26.60 395 GLN A CA 1
ATOM 2960 C C . GLN A 1 395 ? 20.592 -3.174 -10.322 1.00 31.00 395 GLN A C 1
ATOM 2961 O O . GLN A 1 395 ? 20.203 -3.758 -11.339 1.00 31.47 395 GLN A O 1
ATOM 2967 N N . GLY A 1 396 ? 21.738 -3.481 -9.719 1.00 25.65 396 GLY A N 1
ATOM 2968 C CA . GLY A 1 396 ? 22.573 -4.556 -10.216 1.00 27.49 396 GLY A CA 1
ATOM 2969 C C . GLY A 1 396 ? 23.242 -4.296 -11.552 1.00 30.09 396 GLY A C 1
ATOM 2970 O O . GLY A 1 396 ? 23.615 -5.253 -12.231 1.00 29.89 396 GLY A O 1
ATOM 2971 N N . ILE A 1 397 ? 23.427 -3.026 -11.939 1.00 26.47 397 ILE A N 1
ATOM 2972 C CA . ILE A 1 397 ? 24.121 -2.703 -13.190 1.00 29.73 397 ILE A CA 1
ATOM 2973 C C . ILE A 1 397 ? 25.559 -3.200 -13.166 1.00 29.96 397 ILE A C 1
ATOM 2974 O O . ILE A 1 397 ? 26.117 -3.568 -14.210 1.00 30.70 397 ILE A O 1
ATOM 2979 N N . PHE A 1 398 ? 26.199 -3.177 -11.999 1.00 26.27 398 PHE A N 1
ATOM 2980 C CA . PHE A 1 398 ? 27.575 -3.650 -11.921 1.00 26.72 398 PHE A CA 1
ATOM 2981 C C . PHE A 1 398 ? 27.886 -4.019 -10.479 1.00 28.07 398 PHE A C 1
ATOM 2982 O O . PHE A 1 398 ? 27.155 -3.657 -9.552 1.00 24.65 398 PHE A O 1
ATOM 2990 N N . SER A 1 399 ? 28.963 -4.779 -10.313 1.00 25.29 399 SER A N 1
ATOM 2991 C CA . SER A 1 399 ? 29.382 -5.226 -8.993 1.00 25.90 399 SER A CA 1
ATOM 2992 C C . SER A 1 399 ? 29.883 -4.049 -8.162 1.00 28.00 399 SER A C 1
ATOM 2993 O O . SER A 1 399 ? 30.189 -2.968 -8.679 1.00 24.94 399 SER A O 1
ATOM 2996 N N . LEU A 1 400 ? 29.966 -4.273 -6.847 1.00 23.31 400 LEU A N 1
ATOM 2997 C CA . LEU A 1 400 ? 30.551 -3.266 -5.971 1.00 22.14 400 LEU A CA 1
ATOM 2998 C C . LEU A 1 400 ? 32.012 -3.012 -6.327 1.00 22.71 400 LEU A C 1
ATOM 2999 O O . LEU A 1 400 ? 32.470 -1.857 -6.331 1.00 22.66 400 LEU A O 1
ATOM 3004 N N . ALA A 1 401 ? 32.759 -4.077 -6.643 1.00 23.62 401 ALA A N 1
ATOM 3005 C CA . ALA A 1 401 ? 34.144 -3.909 -7.080 1.00 25.16 401 ALA A CA 1
ATOM 3006 C C . ALA A 1 401 ? 34.241 -3.015 -8.314 1.00 25.10 401 ALA A C 1
ATOM 3007 O O . ALA A 1 401 ? 35.102 -2.125 -8.377 1.00 25.67 401 ALA A O 1
ATOM 3009 N N . THR A 1 402 ? 33.372 -3.236 -9.310 1.00 20.74 402 THR A N 1
ATOM 3010 C CA . THR A 1 402 ? 33.373 -2.372 -10.497 1.00 22.78 402 THR A CA 1
ATOM 3011 C C . THR A 1 402 ? 33.029 -0.935 -10.132 1.00 22.61 402 THR A C 1
ATOM 3012 O O . THR A 1 402 ? 33.692 0.016 -10.579 1.00 23.71 402 THR A O 1
ATOM 3016 N N . ALA A 1 403 ? 31.986 -0.758 -9.320 1.00 22.70 403 ALA A N 1
ATOM 3017 C CA . ALA A 1 403 ? 31.544 0.584 -8.950 1.00 19.32 403 ALA A CA 1
ATOM 3018 C C . ALA A 1 403 ? 32.658 1.358 -8.259 1.00 23.11 403 ALA A C 1
ATOM 3019 O O . ALA A 1 403 ? 32.903 2.531 -8.566 1.00 22.45 403 ALA A O 1
ATOM 3021 N N . ILE A 1 404 ? 33.345 0.709 -7.322 1.00 22.98 404 ILE A N 1
ATOM 3022 C CA . ILE A 1 404 ? 34.438 1.346 -6.598 1.00 26.17 404 ILE A CA 1
ATOM 3023 C C . ILE A 1 404 ? 35.579 1.704 -7.549 1.00 20.66 404 ILE A C 1
ATOM 3024 O O . ILE A 1 404 ? 36.161 2.798 -7.462 1.00 22.45 404 ILE A O 1
ATOM 3029 N N . HIS A 1 405 ? 35.923 0.783 -8.460 1.00 22.33 405 HIS A N 1
ATOM 3030 C CA . HIS A 1 405 ? 37.014 1.015 -9.408 1.00 21.88 405 HIS A CA 1
ATOM 3031 C C . HIS A 1 405 ? 36.795 2.298 -10.197 1.00 21.21 405 HIS A C 1
ATOM 3032 O O . HIS A 1 405 ? 37.734 3.072 -10.413 1.00 21.52 405 HIS A O 1
ATOM 3039 N N . LYS A 1 406 ? 35.552 2.558 -10.597 1.00 20.30 406 LYS A N 1
ATOM 3040 C CA . LYS A 1 406 ? 35.219 3.695 -11.448 1.00 21.37 406 LYS A CA 1
ATOM 3041 C C . LYS A 1 406 ? 35.238 5.026 -10.703 1.00 20.95 406 LYS A C 1
ATOM 3042 O O . LYS A 1 406 ? 35.087 6.082 -11.341 1.00 19.87 406 LYS A O 1
ATOM 3048 N N . MET A 1 407 ? 35.391 5.007 -9.373 1.00 21.46 407 MET A N 1
ATOM 3049 C CA . MET A 1 407 ? 35.581 6.234 -8.607 1.00 20.96 407 MET A CA 1
ATOM 3050 C C . MET A 1 407 ? 36.905 6.253 -7.851 1.00 20.61 407 MET A C 1
ATOM 3051 O O . MET A 1 407 ? 37.124 7.151 -7.026 1.00 21.31 407 MET A O 1
ATOM 3056 N N . THR A 1 408 ? 37.796 5.291 -8.097 1.00 21.72 408 THR A N 1
ATOM 3057 C CA . THR A 1 408 ? 39.077 5.277 -7.392 1.00 21.71 408 THR A CA 1
ATOM 3058 C C . THR A 1 408 ? 40.215 4.990 -8.369 1.00 21.42 408 THR A C 1
ATOM 3059 O O . THR A 1 408 ? 40.798 5.925 -8.931 1.00 22.60 408 THR A O 1
ATOM 3063 N N . GLY A 1 409 ? 40.522 3.712 -8.604 1.00 19.33 409 GLY A N 1
ATOM 3064 C CA . GLY A 1 409 ? 41.714 3.376 -9.375 1.00 19.79 409 GLY A CA 1
ATOM 3065 C C . GLY A 1 409 ? 41.659 3.834 -10.824 1.00 21.89 409 GLY A C 1
ATOM 3066 O O . GLY A 1 409 ? 42.664 4.298 -11.373 1.00 22.78 409 GLY A O 1
ATOM 3067 N N . LEU A 1 410 ? 40.494 3.693 -11.471 1.00 20.54 410 LEU A N 1
ATOM 3068 C CA . LEU A 1 410 ? 40.352 4.183 -12.842 1.00 17.87 410 LEU A CA 1
ATOM 3069 C C . LEU A 1 410 ? 40.656 5.671 -12.908 1.00 23.09 410 LEU A C 1
ATOM 3070 O O . LEU A 1 410 ? 41.356 6.139 -13.818 1.00 19.92 410 LEU A O 1
ATOM 3075 N N . SER A 1 411 ? 40.164 6.422 -11.930 1.00 22.38 411 SER A N 1
ATOM 3076 C CA . SER A 1 411 ? 40.305 7.873 -11.966 1.00 21.16 411 SER A CA 1
ATOM 3077 C C . SER A 1 411 ? 41.720 8.317 -11.611 1.00 23.41 411 SER A C 1
ATOM 3078 O O . SER A 1 411 ? 42.258 9.231 -12.243 1.00 21.69 411 SER A O 1
ATOM 3081 N N . ALA A 1 412 ? 42.351 7.684 -10.619 1.00 23.28 412 ALA A N 1
ATOM 3082 C CA . ALA A 1 412 ? 43.744 8.016 -10.322 1.00 21.86 412 ALA A CA 1
ATOM 3083 C C . ALA A 1 412 ? 44.662 7.677 -11.496 1.00 26.57 412 ALA A C 1
ATOM 3084 O O . ALA A 1 412 ? 45.640 8.388 -11.756 1.00 22.57 412 ALA A O 1
ATOM 3086 N N . ALA A 1 413 ? 44.371 6.590 -12.213 1.00 22.28 413 ALA A N 1
ATOM 3087 C CA . ALA A 1 413 ? 45.187 6.241 -13.374 1.00 24.03 413 ALA A CA 1
ATOM 3088 C C . ALA A 1 413 ? 45.002 7.250 -14.503 1.00 28.25 413 ALA A C 1
ATOM 3089 O O . ALA A 1 413 ? 45.979 7.676 -15.130 1.00 25.08 413 ALA A O 1
ATOM 3091 N N . ASN A 1 414 ? 43.757 7.645 -14.779 1.00 23.20 414 ASN A N 1
ATOM 3092 C CA . ASN A 1 414 ? 43.514 8.540 -15.913 1.00 21.41 414 ASN A CA 1
ATOM 3093 C C . ASN A 1 414 ? 44.061 9.938 -15.666 1.00 25.21 414 ASN A C 1
ATOM 3094 O O . ASN A 1 414 ? 44.509 10.595 -16.612 1.00 24.10 414 ASN A O 1
ATOM 3099 N N . TYR A 1 415 ? 44.007 10.425 -14.427 1.00 20.08 415 TYR A N 1
ATOM 3100 C CA . TYR A 1 415 ? 44.528 11.748 -14.091 1.00 22.72 415 TYR A CA 1
ATOM 3101 C C . TYR A 1 415 ? 45.966 11.704 -13.579 1.00 25.83 415 TYR A C 1
ATOM 3102 O O . TYR A 1 415 ? 46.516 12.752 -13.223 1.00 25.41 415 TYR A O 1
ATOM 3111 N N . ARG A 1 416 ? 46.584 10.521 -13.549 1.00 23.25 416 ARG A N 1
ATOM 3112 C CA . ARG A 1 416 ? 47.973 10.344 -13.106 1.00 28.01 416 ARG A CA 1
ATOM 3113 C C . ARG A 1 416 ? 48.199 10.893 -11.691 1.00 30.91 416 ARG A C 1
ATOM 3114 O O . ARG A 1 416 ? 49.171 11.601 -11.417 1.00 25.01 416 ARG A O 1
ATOM 3122 N N . LEU A 1 417 ? 47.294 10.549 -10.777 1.00 22.55 417 LEU A N 1
ATOM 3123 C CA . LEU A 1 417 ? 47.412 10.971 -9.383 1.00 24.19 417 LEU A CA 1
ATOM 3124 C C . LEU A 1 417 ? 48.299 9.963 -8.666 1.00 28.21 417 LEU A C 1
ATOM 3125 O O . LEU A 1 417 ? 47.876 8.834 -8.389 1.00 27.93 417 LEU A O 1
ATOM 3130 N N . ALA A 1 418 ? 49.521 10.378 -8.359 1.00 24.62 418 ALA A N 1
ATOM 3131 C CA . ALA A 1 418 ? 50.532 9.457 -7.860 1.00 30.15 418 ALA A CA 1
ATOM 3132 C C . ALA A 1 418 ? 50.146 8.892 -6.497 1.00 26.70 418 ALA A C 1
ATOM 3133 O O . ALA A 1 418 ? 49.808 9.639 -5.574 1.00 27.67 418 ALA A O 1
ATOM 3135 N N . ASN A 1 419 ? 50.205 7.566 -6.376 1.00 25.11 419 ASN A N 1
ATOM 3136 C CA . ASN A 1 419 ? 50.073 6.894 -5.083 1.00 27.72 419 ASN A CA 1
ATOM 3137 C C . ASN A 1 419 ? 48.698 7.104 -4.462 1.00 29.95 419 ASN A C 1
ATOM 3138 O O . ASN A 1 419 ? 48.555 7.092 -3.235 1.00 28.90 419 ASN A O 1
ATOM 3143 N N . ARG A 1 420 ? 47.674 7.312 -5.286 1.00 24.01 420 ARG A N 1
ATOM 3144 C CA . ARG A 1 420 ? 46.319 7.439 -4.769 1.00 21.71 420 ARG A CA 1
ATOM 3145 C C . ARG A 1 420 ? 45.384 6.538 -5.557 1.00 23.50 420 ARG A C 1
ATOM 3146 O O . ARG A 1 420 ? 45.753 5.963 -6.587 1.00 24.14 420 ARG A O 1
ATOM 3154 N N . GLY A 1 421 ? 44.164 6.406 -5.043 1.00 24.11 421 GLY A N 1
ATOM 3155 C CA . GLY A 1 421 ? 43.126 5.632 -5.691 1.00 21.77 421 GLY A CA 1
ATOM 3156 C C . GLY A 1 421 ? 43.245 4.133 -5.539 1.00 23.08 421 GLY A C 1
ATOM 3157 O O . GLY A 1 421 ? 42.437 3.403 -6.133 1.00 22.83 421 GLY A O 1
ATOM 3158 N N . VAL A 1 422 ? 44.225 3.647 -4.780 1.00 20.32 422 VAL A N 1
ATOM 3159 C CA . VAL A 1 422 ? 44.524 2.219 -4.688 1.00 22.33 422 VAL A CA 1
ATOM 3160 C C . VAL A 1 422 ? 44.958 1.892 -3.266 1.00 24.20 422 VAL A C 1
ATOM 3161 O O . VAL A 1 422 ? 45.795 2.598 -2.693 1.00 26.22 422 VAL A O 1
ATOM 3165 N N . ILE A 1 423 ? 44.424 0.804 -2.706 1.00 24.45 423 ILE A N 1
ATOM 3166 C CA . ILE A 1 423 ? 44.868 0.319 -1.400 1.00 24.39 423 ILE A CA 1
ATOM 3167 C C . ILE A 1 423 ? 46.039 -0.624 -1.651 1.00 31.31 423 ILE A C 1
ATOM 3168 O O . ILE A 1 423 ? 45.858 -1.785 -2.034 1.00 26.30 423 ILE A O 1
ATOM 3173 N N . LYS A 1 424 ? 47.244 -0.102 -1.430 1.00 26.81 424 LYS A N 1
ATOM 3174 C CA . LYS A 1 424 ? 48.514 -0.769 -1.662 1.00 31.01 424 LYS A CA 1
ATOM 3175 C C . LYS A 1 424 ? 49.521 -0.149 -0.701 1.00 30.40 424 LYS A C 1
ATOM 3176 O O . LYS A 1 424 ? 49.448 1.045 -0.398 1.00 31.31 424 LYS A O 1
ATOM 3182 N N . VAL A 1 425 ? 50.437 -0.972 -0.186 1.00 31.64 425 VAL A N 1
ATOM 3183 C CA . VAL A 1 425 ? 51.427 -0.453 0.753 1.00 28.08 425 VAL A CA 1
ATOM 3184 C C . VAL A 1 425 ? 52.239 0.635 0.061 1.00 30.53 425 VAL A C 1
ATOM 3185 O O . VAL A 1 425 ? 52.594 0.520 -1.117 1.00 33.96 425 VAL A O 1
ATOM 3189 N N . GLY A 1 426 ? 52.496 1.724 0.777 1.00 29.05 426 GLY A N 1
ATOM 3190 C CA . GLY A 1 426 ? 53.229 2.844 0.232 1.00 26.64 426 GLY A CA 1
ATOM 3191 C C . GLY A 1 426 ? 52.363 3.920 -0.388 1.00 30.21 426 GLY A C 1
ATOM 3192 O O . GLY A 1 426 ? 52.864 5.022 -0.650 1.00 33.78 426 GLY A O 1
ATOM 3193 N N . HIS A 1 427 ? 51.089 3.634 -0.645 1.00 29.66 427 HIS A N 1
ATOM 3194 C CA . HIS A 1 427 ? 50.195 4.651 -1.174 1.00 27.03 427 HIS A CA 1
ATOM 3195 C C . HIS A 1 427 ? 49.625 5.488 -0.034 1.00 31.16 427 HIS A C 1
ATOM 3196 O O . HIS A 1 427 ? 49.734 5.136 1.148 1.00 28.58 427 HIS A O 1
ATOM 3203 N N . PHE A 1 428 ? 49.039 6.627 -0.395 1.00 25.72 428 PHE A N 1
ATOM 3204 C CA . PHE A 1 428 ? 48.474 7.506 0.618 1.00 25.53 428 PHE A CA 1
ATOM 3205 C C . PHE A 1 428 ? 47.224 6.889 1.227 1.00 25.96 428 PHE A C 1
ATOM 3206 O O . PHE A 1 428 ? 46.476 6.168 0.565 1.00 26.27 428 PHE A O 1
ATOM 3214 N N . ALA A 1 429 ? 47.004 7.190 2.507 1.00 25.28 429 ALA A N 1
ATOM 3215 C CA . ALA A 1 429 ? 45.879 6.644 3.261 1.00 21.46 429 ALA A CA 1
ATOM 3216 C C . ALA A 1 429 ? 44.640 7.535 3.118 1.00 20.16 429 ALA A C 1
ATOM 3217 O O . ALA A 1 429 ? 44.111 8.070 4.098 1.00 24.25 429 ALA A O 1
ATOM 3219 N N . ASP A 1 430 ? 44.192 7.685 1.869 1.00 20.29 430 ASP A N 1
ATOM 3220 C CA . ASP A 1 430 ? 42.853 8.186 1.549 1.00 19.93 430 ASP A CA 1
ATOM 3221 C C . ASP A 1 430 ? 41.936 6.967 1.551 1.00 23.09 430 ASP A C 1
ATOM 3222 O O . ASP A 1 430 ? 42.082 6.086 0.696 1.00 23.58 430 ASP A O 1
ATOM 3227 N N . LEU A 1 431 ? 40.992 6.901 2.493 1.00 22.74 431 LEU A N 1
ATOM 3228 C CA . LEU A 1 431 ? 40.232 5.667 2.679 1.00 23.65 431 LEU A CA 1
ATOM 3229 C C . LEU A 1 431 ? 38.790 5.966 3.073 1.00 22.76 431 LEU A C 1
ATOM 3230 O O . LEU A 1 431 ? 38.509 6.975 3.722 1.00 22.79 431 LEU A O 1
ATOM 3235 N N . VAL A 1 432 ? 37.876 5.054 2.728 1.00 24.41 432 VAL A N 1
ATOM 3236 C CA . VAL A 1 432 ? 36.482 5.177 3.145 1.00 21.71 432 VAL A CA 1
ATOM 3237 C C . VAL A 1 432 ? 35.992 3.831 3.672 1.00 24.80 432 VAL A C 1
ATOM 3238 O O . VAL A 1 432 ? 36.146 2.796 3.011 1.00 24.83 432 VAL A O 1
ATOM 3242 N N . LEU A 1 433 ? 35.426 3.854 4.876 1.00 23.64 433 LEU A N 1
ATOM 3243 C CA . LEU A 1 433 ? 34.824 2.699 5.528 1.00 22.04 433 LEU A CA 1
ATOM 3244 C C . LEU A 1 433 ? 33.305 2.827 5.466 1.00 25.05 433 LEU A C 1
ATOM 3245 O O . LEU A 1 433 ? 32.745 3.849 5.891 1.00 23.44 433 LEU A O 1
ATOM 3250 N N . PHE A 1 434 ? 32.634 1.795 4.957 1.00 25.72 434 PHE A N 1
ATOM 3251 C CA . PHE A 1 434 ? 31.205 1.921 4.702 1.00 23.05 434 PHE A CA 1
ATOM 3252 C C . PHE A 1 434 ? 30.521 0.565 4.800 1.00 25.33 434 PHE A C 1
ATOM 3253 O O . PHE A 1 434 ? 31.165 -0.487 4.742 1.00 23.28 434 PHE A O 1
ATOM 3261 N N . ASP A 1 435 ? 29.189 0.618 4.934 1.00 24.39 435 ASP A N 1
ATOM 3262 C CA . ASP A 1 435 ? 28.323 -0.558 4.995 1.00 24.36 435 ASP A CA 1
ATOM 3263 C C . ASP A 1 435 ? 27.727 -0.770 3.600 1.00 24.88 435 ASP A C 1
ATOM 3264 O O . ASP A 1 435 ? 26.946 0.060 3.125 1.00 26.37 435 ASP A O 1
ATOM 3269 N N . ALA A 1 436 ? 28.095 -1.882 2.952 1.00 25.02 436 ALA A N 1
ATOM 3270 C CA . ALA A 1 436 ? 27.678 -2.120 1.571 1.00 24.66 436 ALA A CA 1
ATOM 3271 C C . ALA A 1 436 ? 26.173 -2.311 1.452 1.00 28.25 436 ALA A C 1
ATOM 3272 O O . ALA A 1 436 ? 25.583 -1.997 0.407 1.00 30.74 436 ALA A O 1
ATOM 3274 N N . ASP A 1 437 ? 25.534 -2.837 2.498 1.00 27.54 437 ASP A N 1
ATOM 3275 C CA . ASP A 1 437 ? 24.101 -3.072 2.434 1.00 27.64 437 ASP A CA 1
ATOM 3276 C C . ASP A 1 437 ? 23.284 -1.831 2.745 1.00 28.52 437 ASP A C 1
ATOM 3277 O O . ASP A 1 437 ? 22.106 -1.781 2.378 1.00 33.24 437 ASP A O 1
ATOM 3282 N N . GLU A 1 438 ? 23.873 -0.823 3.396 1.00 25.61 438 GLU A N 1
ATOM 3283 C CA . GLU A 1 438 ? 23.132 0.377 3.764 1.00 27.70 438 GLU A CA 1
ATOM 3284 C C . GLU A 1 438 ? 23.517 1.620 2.976 1.00 25.91 438 GLU A C 1
ATOM 3285 O O . GLU A 1 438 ? 22.769 2.603 3.014 1.00 26.70 438 GLU A O 1
ATOM 3291 N N . ILE A 1 439 ? 24.657 1.621 2.281 1.00 26.02 439 ILE A N 1
ATOM 3292 C CA . ILE A 1 439 ? 25.095 2.838 1.607 1.00 22.76 439 ILE A CA 1
ATOM 3293 C C . ILE A 1 439 ? 24.078 3.245 0.552 1.00 25.32 439 ILE A C 1
ATOM 3294 O O . ILE A 1 439 ? 23.629 2.429 -0.263 1.00 26.42 439 ILE A O 1
ATOM 3299 N N . ILE A 1 440 ? 23.680 4.513 0.585 1.00 23.38 440 ILE A N 1
ATOM 3300 C CA . ILE A 1 440 ? 22.656 4.991 -0.334 1.00 26.25 440 ILE A CA 1
ATOM 3301 C C . ILE A 1 440 ? 22.658 6.513 -0.323 1.00 29.17 440 ILE A C 1
ATOM 3302 O O . ILE A 1 440 ? 23.034 7.145 0.675 1.00 25.48 440 ILE A O 1
ATOM 3307 N N . ASP A 1 441 ? 22.288 7.106 -1.454 1.00 26.45 441 ASP A N 1
ATOM 3308 C CA . ASP A 1 441 ? 22.065 8.539 -1.520 1.00 23.87 441 ASP A CA 1
ATOM 3309 C C . ASP A 1 441 ? 20.708 8.877 -0.914 1.00 24.55 441 ASP A C 1
ATOM 3310 O O . ASP A 1 441 ? 19.722 8.171 -1.138 1.00 29.11 441 ASP A O 1
ATOM 3315 N N . ASN A 1 442 ? 20.655 9.961 -0.139 1.00 28.20 442 ASN A N 1
ATOM 3316 C CA . ASN A 1 442 ? 19.380 10.449 0.369 1.00 25.67 442 ASN A CA 1
ATOM 3317 C C . ASN A 1 442 ? 18.922 11.743 -0.285 1.00 25.16 442 ASN A C 1
ATOM 3318 O O . ASN A 1 442 ? 17.732 12.073 -0.193 1.00 27.36 442 ASN A O 1
ATOM 3323 N N . ALA A 1 443 ? 19.820 12.470 -0.949 1.00 23.82 443 ALA A N 1
ATOM 3324 C CA . ALA A 1 443 ? 19.436 13.719 -1.591 1.00 26.67 443 ALA A CA 1
ATOM 3325 C C . ALA A 1 443 ? 18.463 13.440 -2.733 1.00 28.44 443 ALA A C 1
ATOM 3326 O O . ALA A 1 443 ? 18.696 12.562 -3.573 1.00 26.56 443 ALA A O 1
ATOM 3328 N N . THR A 1 444 ? 17.350 14.165 -2.735 1.00 28.87 444 THR A N 1
ATOM 3329 C CA . THR A 1 444 ? 16.333 14.070 -3.770 1.00 26.85 444 THR A CA 1
ATOM 3330 C C . THR A 1 444 ? 16.257 15.394 -4.510 1.00 25.69 444 THR A C 1
ATOM 3331 O O . THR A 1 444 ? 16.896 16.379 -4.137 1.00 26.08 444 THR A O 1
ATOM 3335 N N . PHE A 1 445 ? 15.459 15.427 -5.578 1.00 26.17 445 PHE A N 1
ATOM 3336 C CA . PHE A 1 445 ? 15.316 16.699 -6.278 1.00 25.44 445 PHE A CA 1
ATOM 3337 C C . PHE A 1 445 ? 14.622 17.740 -5.403 1.00 30.14 445 PHE A C 1
ATOM 3338 O O . PHE A 1 445 ? 14.898 18.937 -5.533 1.00 32.62 445 PHE A O 1
ATOM 3346 N N . VAL A 1 446 ? 13.785 17.310 -4.465 1.00 28.94 446 VAL A N 1
ATOM 3347 C CA . VAL A 1 446 ? 13.145 18.255 -3.546 1.00 30.77 446 VAL A CA 1
ATOM 3348 C C . VAL A 1 446 ? 14.042 18.580 -2.354 1.00 30.24 446 VAL A C 1
ATOM 3349 O O . VAL A 1 446 ? 14.216 19.748 -1.995 1.00 34.90 446 VAL A O 1
ATOM 3353 N N . GLU A 1 447 ? 14.625 17.571 -1.712 1.00 29.07 447 GLU A N 1
ATOM 3354 C CA . GLU A 1 447 ? 15.487 17.768 -0.538 1.00 23.70 447 GLU A CA 1
ATOM 3355 C C . GLU A 1 447 ? 16.913 17.427 -0.959 1.00 24.72 447 GLU A C 1
ATOM 3356 O O . GLU A 1 447 ? 17.424 16.338 -0.696 1.00 26.29 447 GLU A O 1
ATOM 3362 N N . SER A 1 448 ? 17.562 18.380 -1.612 1.00 26.58 448 SER A N 1
ATOM 3363 C CA . SER A 1 448 ? 18.740 18.053 -2.404 1.00 27.94 448 SER A CA 1
ATOM 3364 C C . SER A 1 448 ? 20.050 18.127 -1.631 1.00 27.51 448 SER A C 1
ATOM 3365 O O . SER A 1 448 ? 21.108 17.898 -2.227 1.00 26.43 448 SER A O 1
ATOM 3368 N N . ALA A 1 449 ? 20.023 18.401 -0.326 1.00 27.21 449 ALA A N 1
ATOM 3369 C CA . ALA A 1 449 ? 21.260 18.421 0.444 1.00 23.66 449 ALA A CA 1
ATOM 3370 C C . ALA A 1 449 ? 21.282 17.387 1.558 1.00 27.12 449 ALA A C 1
ATOM 3371 O O . ALA A 1 449 ? 22.190 17.424 2.397 1.00 30.08 449 ALA A O 1
ATOM 3373 N N . LEU A 1 450 ? 20.323 16.461 1.587 1.00 25.13 450 LEU A N 1
ATOM 3374 C CA . LEU A 1 450 ? 20.341 15.410 2.594 1.00 24.79 450 LEU A CA 1
ATOM 3375 C C . LEU A 1 450 ? 21.614 14.582 2.440 1.00 26.42 450 LEU A C 1
ATOM 3376 O O . LEU A 1 450 ? 21.908 14.113 1.331 1.00 26.72 450 LEU A O 1
ATOM 3381 N N . PRO A 1 451 ? 22.392 14.394 3.507 1.00 27.43 451 PRO A N 1
ATOM 3382 C CA . PRO A 1 451 ? 23.627 13.611 3.393 1.00 23.05 451 PRO A CA 1
ATOM 3383 C C . PRO A 1 451 ? 23.343 12.129 3.227 1.00 26.45 451 PRO A C 1
ATOM 3384 O O . PRO A 1 451 ? 22.303 11.615 3.649 1.00 27.00 451 PRO A O 1
ATOM 3388 N N . ALA A 1 452 ? 24.306 11.443 2.611 1.00 24.82 452 ALA A N 1
ATOM 3389 C CA . ALA A 1 452 ? 24.195 10.013 2.363 1.00 25.84 452 ALA A CA 1
ATOM 3390 C C . ALA A 1 452 ? 24.212 9.213 3.662 1.00 24.55 452 ALA A C 1
ATOM 3391 O O . ALA A 1 452 ? 24.694 9.670 4.708 1.00 23.67 452 ALA A O 1
ATOM 3393 N N . SER A 1 453 ? 23.687 7.990 3.578 1.00 23.91 453 SER A N 1
ATOM 3394 C CA . SER A 1 453 ? 23.775 7.004 4.644 1.00 28.25 453 SER A CA 1
ATOM 3395 C C . SER A 1 453 ? 24.813 5.947 4.295 1.00 25.25 453 SER A C 1
ATOM 3396 O O . SER A 1 453 ? 25.161 5.740 3.124 1.00 24.20 453 SER A O 1
ATOM 3399 N N . GLY A 1 454 ? 25.293 5.273 5.337 1.00 26.40 454 GLY A N 1
ATOM 3400 C CA . GLY A 1 454 ? 26.113 4.090 5.195 1.00 26.00 454 GLY A CA 1
ATOM 3401 C C . GLY A 1 454 ? 27.605 4.332 5.234 1.00 25.29 454 GLY A C 1
ATOM 3402 O O . GLY A 1 454 ? 28.368 3.359 5.276 1.00 26.02 454 GLY A O 1
ATOM 3403 N N . ILE A 1 455 ? 28.044 5.585 5.203 1.00 23.55 455 ILE A N 1
ATOM 3404 C CA . ILE A 1 455 ? 29.459 5.911 5.343 1.00 24.39 455 ILE A CA 1
ATOM 3405 C C . ILE A 1 455 ? 29.780 6.013 6.834 1.00 25.33 455 ILE A C 1
ATOM 3406 O O . ILE A 1 455 ? 29.185 6.825 7.549 1.00 25.91 455 ILE A O 1
ATOM 3411 N N . HIS A 1 456 ? 30.723 5.196 7.301 1.00 23.11 456 HIS A N 1
ATOM 3412 C CA . HIS A 1 456 ? 31.094 5.211 8.715 1.00 25.03 456 HIS A CA 1
ATOM 3413 C C . HIS A 1 456 ? 32.274 6.136 9.006 1.00 28.27 456 HIS A C 1
ATOM 3414 O O . HIS A 1 456 ? 32.267 6.860 10.014 1.00 27.12 456 HIS A O 1
ATOM 3421 N N . GLN A 1 457 ? 33.299 6.124 8.157 1.00 27.55 457 GLN A N 1
ATOM 3422 C CA . GLN A 1 457 ? 34.513 6.869 8.470 1.00 26.85 457 GLN A CA 1
ATOM 3423 C C . GLN A 1 457 ? 35.282 7.143 7.188 1.00 25.42 457 GLN A C 1
ATOM 3424 O O . GLN A 1 457 ? 35.294 6.310 6.277 1.00 22.90 457 GLN A O 1
ATOM 3430 N N . VAL A 1 458 ? 35.912 8.320 7.125 1.00 25.55 458 VAL A N 1
ATOM 3431 C CA . VAL A 1 458 ? 36.711 8.742 5.980 1.00 23.58 458 VAL A CA 1
ATOM 3432 C C . VAL A 1 458 ? 38.045 9.249 6.503 1.00 23.87 458 VAL A C 1
ATOM 3433 O O . VAL A 1 458 ? 38.096 9.938 7.529 1.00 22.47 458 VAL A O 1
ATOM 3437 N N . TRP A 1 459 ? 39.125 8.882 5.817 1.00 20.05 459 TRP A N 1
ATOM 3438 C CA . TRP A 1 459 ? 40.463 9.395 6.092 1.00 20.91 459 TRP A CA 1
ATOM 3439 C C . TRP A 1 459 ? 41.005 10.075 4.850 1.00 20.95 459 TRP A C 1
ATOM 3440 O O . TRP A 1 459 ? 40.892 9.536 3.751 1.00 22.98 459 TRP A O 1
ATOM 3451 N N . THR A 1 460 ? 41.624 11.241 5.035 1.00 23.42 460 THR A N 1
ATOM 3452 C CA . THR A 1 460 ? 42.364 11.922 3.979 1.00 23.38 460 THR A CA 1
ATOM 3453 C C . THR A 1 460 ? 43.809 12.005 4.445 1.00 21.91 460 THR A C 1
ATOM 3454 O O . THR A 1 460 ? 44.086 12.601 5.489 1.00 25.43 460 THR A O 1
ATOM 3458 N N . ASN A 1 461 ? 44.711 11.369 3.700 1.00 21.56 461 ASN A N 1
ATOM 3459 C CA . ASN A 1 461 ? 46.135 11.310 4.048 1.00 20.95 461 ASN A CA 1
ATOM 3460 C C . ASN A 1 461 ? 46.346 10.872 5.496 1.00 22.71 461 ASN A C 1
ATOM 3461 O O . ASN A 1 461 ? 47.118 11.474 6.244 1.00 22.45 461 ASN A O 1
ATOM 3466 N N . GLY A 1 462 ? 45.632 9.816 5.887 1.00 22.09 462 GLY A N 1
ATOM 3467 C CA . GLY A 1 462 ? 45.809 9.203 7.187 1.00 23.37 462 GLY A CA 1
ATOM 3468 C C . GLY A 1 462 ? 45.124 9.882 8.357 1.00 28.13 462 GLY A C 1
ATOM 3469 O O . GLY A 1 462 ? 45.227 9.377 9.481 1.00 29.58 462 GLY A O 1
ATOM 3470 N N . GLN A 1 463 ? 44.420 10.994 8.149 1.00 21.79 463 GLN A N 1
ATOM 3471 C CA . GLN A 1 463 ? 43.740 11.681 9.243 1.00 26.11 463 GLN A CA 1
ATOM 3472 C C . GLN A 1 463 ? 42.234 11.643 9.009 1.00 28.55 463 GLN A C 1
ATOM 3473 O O . GLN A 1 463 ? 41.776 11.778 7.870 1.00 23.44 463 GLN A O 1
ATOM 3479 N N . THR A 1 464 ? 41.463 11.454 10.083 1.00 23.38 464 THR A N 1
ATOM 3480 C CA . THR A 1 464 ? 40.025 11.226 9.946 1.00 27.05 464 THR A CA 1
ATOM 3481 C C . THR A 1 464 ? 39.314 12.536 9.649 1.00 26.61 464 THR A C 1
ATOM 3482 O O . THR A 1 464 ? 39.369 13.476 10.447 1.00 24.78 464 THR A O 1
ATOM 3486 N N . THR A 1 465 ? 38.637 12.589 8.500 1.00 25.03 465 THR A N 1
ATOM 3487 C CA . THR A 1 465 ? 37.876 13.755 8.093 1.00 20.90 465 THR A CA 1
ATOM 3488 C C . THR A 1 465 ? 36.371 13.557 8.235 1.00 24.37 465 THR A C 1
ATOM 3489 O O . THR A 1 465 ? 35.611 14.520 8.056 1.00 22.07 465 THR A O 1
ATOM 3493 N N . PHE A 1 466 ? 35.928 12.342 8.560 1.00 24.74 466 PHE A N 1
ATOM 3494 C CA . PHE A 1 466 ? 34.510 12.045 8.740 1.00 25.11 466 PHE A CA 1
ATOM 3495 C C . PHE A 1 466 ? 34.391 10.831 9.643 1.00 24.78 466 PHE A C 1
ATOM 3496 O O . PHE A 1 466 ? 35.104 9.845 9.437 1.00 24.41 466 PHE A O 1
ATOM 3504 N N . LYS A 1 467 ? 33.500 10.897 10.635 1.00 22.63 467 LYS A N 1
ATOM 3505 C CA . LYS A 1 467 ? 33.306 9.759 11.535 1.00 21.29 467 LYS A CA 1
ATOM 3506 C C . LYS A 1 467 ? 31.933 9.871 12.178 1.00 19.74 467 LYS A C 1
ATOM 3507 O O . LYS A 1 467 ? 31.618 10.909 12.764 1.00 23.26 467 LYS A O 1
ATOM 3513 N N . ASP A 1 468 ? 31.112 8.830 12.024 1.00 24.87 468 ASP A N 1
ATOM 3514 C CA . ASP A 1 468 ? 29.812 8.718 12.681 1.00 26.50 468 ASP A CA 1
ATOM 3515 C C . ASP A 1 468 ? 28.997 10.010 12.560 1.00 26.08 468 ASP A C 1
ATOM 3516 O O . ASP A 1 468 ? 28.627 10.637 13.555 1.00 28.04 468 ASP A O 1
ATOM 3521 N N . LYS A 1 469 ? 28.744 10.405 11.309 1.00 25.97 469 LYS A N 1
ATOM 3522 C CA . LYS A 1 469 ? 27.906 11.531 10.883 1.00 23.31 469 LYS A CA 1
ATOM 3523 C C . LYS A 1 469 ? 28.550 12.890 11.103 1.00 25.92 469 LYS A C 1
ATOM 3524 O O . LYS A 1 469 ? 27.932 13.911 10.766 1.00 29.92 469 LYS A O 1
ATOM 3530 N N . ARG A 1 470 ? 29.771 12.951 11.625 1.00 26.06 470 ARG A N 1
ATOM 3531 C CA . ARG A 1 470 ? 30.453 14.215 11.872 1.00 22.98 470 ARG A CA 1
ATOM 3532 C C . ARG A 1 470 ? 31.484 14.473 10.782 1.00 25.42 470 ARG A C 1
ATOM 3533 O O . ARG A 1 470 ? 32.358 13.633 10.554 1.00 23.92 470 ARG A O 1
ATOM 3541 N N . VAL A 1 471 ? 31.402 15.641 10.139 1.00 25.60 471 VAL A N 1
ATOM 3542 C CA . VAL A 1 471 ? 32.511 16.135 9.323 1.00 28.96 471 VAL A CA 1
ATOM 3543 C C . VAL A 1 471 ? 33.530 16.794 10.243 1.00 26.80 471 VAL A C 1
ATOM 3544 O O . VAL A 1 471 ? 33.179 17.629 11.083 1.00 28.63 471 VAL A O 1
ATOM 3548 N N . LEU A 1 472 ? 34.796 16.414 10.093 1.00 25.64 472 LEU A N 1
ATOM 3549 C CA . LEU A 1 472 ? 35.848 16.790 11.026 1.00 25.08 472 LEU A CA 1
ATOM 3550 C C . LEU A 1 472 ? 36.915 17.607 10.313 1.00 26.31 472 LEU A C 1
ATOM 3551 O O . LEU A 1 472 ? 37.410 17.177 9.261 1.00 24.17 472 LEU A O 1
ATOM 3556 N N . PRO A 1 473 ? 37.309 18.777 10.850 1.00 25.79 473 PRO A N 1
ATOM 3557 C CA . PRO A 1 473 ? 38.297 19.633 10.168 1.00 24.78 473 PRO A CA 1
ATOM 3558 C C . PRO A 1 473 ? 39.738 19.171 10.372 1.00 22.94 473 PRO A C 1
ATOM 3559 O O . PRO A 1 473 ? 40.570 19.872 10.953 1.00 23.98 473 PRO A O 1
ATOM 3563 N N . ALA A 1 474 ? 40.049 17.964 9.902 1.00 24.92 474 ALA A N 1
ATOM 3564 C CA . ALA A 1 474 ? 41.443 17.525 9.935 1.00 26.71 474 ALA A CA 1
ATOM 3565 C C . ALA A 1 474 ? 42.304 18.389 9.020 1.00 27.76 474 ALA A C 1
ATOM 3566 O O . ALA A 1 474 ? 43.466 18.672 9.338 1.00 27.13 474 ALA A O 1
ATOM 3568 N N . TYR A 1 475 ? 41.742 18.825 7.886 1.00 24.94 475 TYR A N 1
ATOM 3569 C CA . TYR A 1 475 ? 42.426 19.698 6.936 1.00 24.13 475 TYR A CA 1
ATOM 3570 C C . TYR A 1 475 ? 43.734 19.064 6.467 1.00 23.16 475 TYR A C 1
ATOM 3571 O O . TYR A 1 475 ? 44.765 19.725 6.348 1.00 25.87 475 TYR A O 1
ATOM 3580 N N . SER A 1 476 ? 43.695 17.758 6.234 1.00 21.36 476 SER A N 1
ATOM 3581 C CA . SER A 1 476 ? 44.876 16.984 5.892 1.00 23.59 476 SER A CA 1
ATOM 3582 C C . SER A 1 476 ? 45.025 16.792 4.387 1.00 23.67 476 SER A C 1
ATOM 3583 O O . SER A 1 476 ? 45.886 16.021 3.953 1.00 24.92 476 SER A O 1
ATOM 3586 N N . GLY A 1 477 ? 44.209 17.464 3.590 1.00 21.00 477 GLY A N 1
ATOM 3587 C CA . GLY A 1 477 ? 44.370 17.385 2.148 1.00 21.84 477 GLY A CA 1
ATOM 3588 C C . GLY A 1 477 ? 45.635 18.079 1.671 1.00 26.44 477 GLY A C 1
ATOM 3589 O O . GLY A 1 477 ? 46.240 18.899 2.363 1.00 25.01 477 GLY A O 1
ATOM 3590 N N . GLN A 1 478 ? 46.051 17.736 0.452 1.00 22.35 478 GLN A N 1
ATOM 3591 C CA . GLN A 1 478 ? 47.229 18.345 -0.147 1.00 20.45 478 GLN A CA 1
ATOM 3592 C C . GLN A 1 478 ? 46.884 18.828 -1.541 1.00 23.80 478 GLN A C 1
ATOM 3593 O O . GLN A 1 478 ? 45.962 18.314 -2.176 1.00 24.06 478 GLN A O 1
ATOM 3599 N N . PHE A 1 479 ? 47.640 19.818 -2.012 1.00 20.72 479 PHE A N 1
ATOM 3600 C CA . PHE A 1 479 ? 47.540 20.220 -3.411 1.00 21.27 479 PHE A CA 1
ATOM 3601 C C . PHE A 1 479 ? 48.398 19.283 -4.254 1.00 26.86 479 PHE A C 1
ATOM 3602 O O . PHE A 1 479 ? 49.609 19.175 -4.030 1.00 27.50 479 PHE A O 1
ATOM 3610 N N . LEU A 1 480 ? 47.767 18.587 -5.199 1.00 22.83 480 LEU A N 1
ATOM 3611 C CA . LEU A 1 480 ? 48.444 17.570 -6.003 1.00 22.15 480 LEU A CA 1
ATOM 3612 C C . LEU A 1 480 ? 48.987 18.241 -7.263 1.00 28.23 480 LEU A C 1
ATOM 3613 O O . LEU A 1 480 ? 48.244 18.512 -8.205 1.00 27.98 480 LEU A O 1
ATOM 3618 N N . THR A 1 481 ? 50.282 18.519 -7.279 1.00 29.26 481 THR A N 1
ATOM 3619 C CA . THR A 1 481 ? 50.886 19.201 -8.415 1.00 29.19 481 THR A CA 1
ATOM 3620 C C . THR A 1 481 ? 51.396 18.188 -9.430 1.00 31.05 481 THR A C 1
ATOM 3621 O O . THR A 1 481 ? 51.835 17.090 -9.078 1.00 34.34 481 THR A O 1
ATOM 3625 N N . SER A 1 482 ? 51.328 18.563 -10.703 1.00 29.14 482 SER A N 1
ATOM 3626 C CA . SER A 1 482 ? 51.790 17.671 -11.761 1.00 35.71 482 SER A CA 1
ATOM 3627 C C . SER A 1 482 ? 53.319 17.561 -11.748 1.00 36.46 482 SER A C 1
ATOM 3628 O O . SER A 1 482 ? 53.879 16.564 -12.211 1.00 51.85 482 SER A O 1
#